Protein AF-0000000067926330 (afdb_homodimer)

InterPro domains:
  IPR006355 HAD hydrolase, LHPP/HDHD2 [TIGR01458] (2-253)
  IPR006357 HAD-superfamily hydrolase, subfamily IIA [PF13344] (5-98)
  IPR006357 HAD-superfamily hydrolase, subfamily IIA [TIGR01460] (5-223)
  IPR023214 HAD superfamily [G3DSA:3.40.50.1000] (5-245)
  IPR023214 HAD superfamily [G3DSA:3.40.50.1000] (74-177)
  IPR036412 HAD-like superfamily [SSF56784] (1-246)

Sequence (530 aa):
MIRVVLLDLLGVVYDGDVQIAGAAAAIERLRGAGLPLRFVSNTTRSPRDAIIAQLAGLGIKVEDEELLTPAGAAVEWLRKHGRRPHLLVHPDLETEFSGVEGGSDKAVVVGDAGEAFNHASLNRAFRELVAGADFVALAVNRTFKDADGLLSLDTGAFVAALEFASGRSPVVLGKPSPDFFLSALAGLRCAPADAVMVGDDAESDVAGALRAGLGAALLVRTGKCRPGDETRFDPAPTAVVDDLAAAADWILKARRAEADSGDALMIRVVLLDLLGVVYDGDVQIAGAAAAIERLRGAGLPLRFVSNTTRSPRDAIIAQLAGLGIKVEDEELLTPAGAAVEWLRKHGRRPHLLVHPDLETEFSGVEGGSDKAVVVGDAGEAFNHASLNRAFRELVAGADFVALAVNRTFKDADGLLSLDTGAFVAALEFASGRSPVVLGKPSPDFFLSALAGLRCAPADAVMVGDDAESDVAGALRAGLGAALLVRTGKCRPGDETRFDPAPTAVVDDLAAAADWILKARRAEADSGDAL

Structure (mmCIF, N/CA/C/O backbone):
data_AF-0000000067926330-model_v1
#
loop_
_entity.id
_entity.type
_entity.pdbx_description
1 polymer 'Phospholysine phosphohistidine inorganic pyrophosphate phosphatase'
#
loop_
_atom_site.group_PDB
_atom_site.id
_atom_site.type_symbol
_atom_site.label_atom_id
_atom_site.label_alt_id
_atom_site.label_comp_id
_atom_site.label_asym_id
_atom_site.label_entity_id
_atom_site.label_seq_id
_atom_site.pdbx_PDB_ins_code
_atom_site.Cartn_x
_atom_site.Cartn_y
_atom_site.Cartn_z
_atom_site.occupancy
_atom_site.B_iso_or_equiv
_atom_site.auth_seq_id
_atom_site.auth_comp_id
_atom_site.auth_asym_id
_atom_site.auth_atom_id
_atom_site.pdbx_PDB_model_num
ATOM 1 N N . MET A 1 1 ? -0.513 -28.875 -32.594 1 88.31 1 MET A N 1
ATOM 2 C CA . MET A 1 1 ? -0.94 -30.016 -31.781 1 88.31 1 MET A CA 1
ATOM 3 C C . MET A 1 1 ? -0.561 -29.828 -30.312 1 88.31 1 MET A C 1
ATOM 5 O O . MET A 1 1 ? 0.564 -29.438 -30 1 88.31 1 MET A O 1
ATOM 9 N N . ILE A 1 2 ? -1.5 -30.109 -29.438 1 96.12 2 ILE A N 1
ATOM 10 C CA . ILE A 1 2 ? -1.27 -29.969 -28 1 96.12 2 ILE A CA 1
ATOM 11 C C . ILE A 1 2 ? -0.254 -31 -27.531 1 96.12 2 ILE A C 1
ATOM 13 O O . ILE A 1 2 ? -0.442 -32.219 -27.75 1 96.12 2 ILE A O 1
ATOM 17 N N . ARG A 1 3 ? 0.766 -30.5 -26.906 1 97.25 3 ARG A N 1
ATOM 18 C CA . ARG A 1 3 ? 1.852 -31.391 -26.516 1 97.25 3 ARG A CA 1
ATOM 19 C C . ARG A 1 3 ? 2.051 -31.391 -25 1 97.25 3 ARG A C 1
ATOM 21 O O . ARG A 1 3 ? 2.59 -32.344 -24.438 1 97.25 3 ARG A O 1
ATOM 28 N N . VAL A 1 4 ? 1.693 -30.359 -24.328 1 98.31 4 VAL A N 1
ATOM 29 C CA . VAL A 1 4 ? 1.85 -30.219 -22.891 1 98.31 4 VAL A CA 1
ATOM 30 C C . VAL A 1 4 ? 0.598 -29.562 -22.297 1 98.31 4 VAL A C 1
ATOM 32 O O . VAL A 1 4 ? -0.028 -28.719 -22.938 1 98.31 4 VAL A O 1
ATOM 35 N N . VAL A 1 5 ? 0.233 -30 -21.109 1 98.75 5 VAL A N 1
ATOM 36 C CA . VAL A 1 5 ? -0.913 -29.438 -20.406 1 98.75 5 VAL A CA 1
ATOM 37 C C . VAL A 1 5 ? -0.451 -28.781 -19.094 1 98.75 5 VAL A C 1
ATOM 39 O O . VAL A 1 5 ? 0.213 -29.422 -18.281 1 98.75 5 VAL A O 1
ATOM 42 N N . LEU A 1 6 ? -0.685 -27.516 -18.953 1 98.75 6 LEU A N 1
ATOM 43 C CA . LEU A 1 6 ? -0.524 -26.797 -17.672 1 98.75 6 LEU A CA 1
ATOM 44 C C . LEU A 1 6 ? -1.833 -26.781 -16.891 1 98.75 6 LEU A C 1
ATOM 46 O O . LEU A 1 6 ? -2.885 -26.453 -17.453 1 98.75 6 LEU A O 1
ATOM 50 N N . LEU A 1 7 ? -1.763 -27.203 -15.672 1 98.75 7 LEU A N 1
ATOM 51 C CA . LEU A 1 7 ? -2.957 -27.312 -14.844 1 98.75 7 LEU A CA 1
ATOM 52 C C . LEU A 1 7 ? -2.84 -26.406 -13.609 1 98.75 7 LEU A C 1
ATOM 54 O O . LEU A 1 7 ? -1.909 -26.562 -12.812 1 98.75 7 LEU A O 1
ATOM 58 N N . ASP A 1 8 ? -3.752 -25.484 -13.453 1 98.06 8 ASP A N 1
ATOM 59 C CA . ASP A 1 8 ? -3.91 -24.844 -12.148 1 98.06 8 ASP A CA 1
ATOM 60 C C . ASP A 1 8 ? -4.355 -25.844 -11.086 1 98.06 8 ASP A C 1
ATOM 62 O O . ASP A 1 8 ? -4.832 -26.922 -11.414 1 98.06 8 ASP A O 1
ATOM 66 N N . LEU A 1 9 ? -4.199 -25.453 -9.844 1 97 9 LEU A N 1
ATOM 67 C CA . LEU A 1 9 ? -4.52 -26.406 -8.789 1 97 9 LEU A CA 1
ATOM 68 C C . LEU A 1 9 ? -5.805 -26.016 -8.07 1 97 9 LEU A C 1
ATOM 70 O O . LEU A 1 9 ? -6.844 -26.641 -8.258 1 97 9 LEU A O 1
ATOM 74 N N . LEU A 1 10 ? -5.77 -24.922 -7.336 1 93.31 10 LEU A N 1
ATOM 75 C CA . LEU A 1 10 ? -6.934 -24.5 -6.57 1 93.31 10 LEU A CA 1
ATOM 76 C C . LEU A 1 10 ? -8.07 -24.078 -7.496 1 93.31 10 LEU A C 1
ATOM 78 O O . LEU A 1 10 ? -7.867 -23.281 -8.414 1 93.31 10 LEU A O 1
ATOM 82 N N . GLY A 1 11 ? -9.203 -24.688 -7.32 1 94.5 11 GLY A N 1
ATOM 83 C CA . GLY A 1 11 ? -10.367 -24.391 -8.141 1 94.5 11 GLY A CA 1
ATOM 84 C C . GLY A 1 11 ? -10.438 -25.234 -9.398 1 94.5 11 GLY A C 1
ATOM 85 O O . GLY A 1 11 ? -11.43 -25.188 -10.125 1 94.5 11 GLY A O 1
ATOM 86 N N . VAL A 1 12 ? -9.359 -25.969 -9.688 1 97.31 12 VAL A N 1
ATOM 87 C CA . VAL A 1 12 ? -9.297 -26.812 -10.875 1 97.31 12 VAL A CA 1
ATOM 88 C C . VAL A 1 12 ? -9.156 -28.281 -10.469 1 97.31 12 VAL A C 1
ATOM 90 O O . VAL A 1 12 ? -9.945 -29.125 -10.883 1 97.31 12 VAL A O 1
ATOM 93 N N . VAL A 1 13 ? -8.188 -28.578 -9.641 1 98.06 13 VAL A N 1
ATOM 94 C CA . VAL A 1 13 ? -7.934 -29.922 -9.164 1 98.06 13 VAL A CA 1
ATOM 95 C C . VAL A 1 13 ? -8.633 -30.156 -7.828 1 98.06 13 VAL A C 1
ATOM 97 O O . VAL A 1 13 ? -9.227 -31.203 -7.594 1 98.06 13 VAL A O 1
ATOM 100 N N . TYR A 1 14 ? -8.539 -29.141 -7.004 1 95.88 14 TYR A N 1
ATOM 101 C CA . TYR A 1 14 ? -9.18 -29.219 -5.695 1 95.88 14 TYR A CA 1
ATOM 102 C C . TYR A 1 14 ? -9.719 -27.844 -5.277 1 95.88 14 TYR A C 1
ATOM 104 O O . TYR A 1 14 ? -9.383 -26.828 -5.879 1 95.88 14 TYR A O 1
ATOM 112 N N . ASP A 1 15 ? -10.602 -27.812 -4.375 1 90 15 ASP A N 1
ATOM 113 C CA . ASP A 1 15 ? -11.133 -26.641 -3.688 1 90 15 ASP A CA 1
ATOM 114 C C . ASP A 1 15 ? -11.047 -26.812 -2.172 1 90 15 ASP A C 1
ATOM 116 O O . ASP A 1 15 ? -11.703 -27.672 -1.599 1 90 15 ASP A O 1
ATOM 120 N N . GLY A 1 16 ? -10.258 -25.922 -1.552 1 82 16 GLY A N 1
ATOM 121 C CA . GLY A 1 16 ? -9.906 -26.219 -0.172 1 82 16 GLY A CA 1
ATOM 122 C C . GLY A 1 16 ? -9.156 -27.531 -0.014 1 82 16 GLY A C 1
ATOM 123 O O . GLY A 1 16 ? -8.164 -27.766 -0.698 1 82 16 GLY A O 1
ATOM 124 N N . ASP A 1 17 ? -9.727 -28.469 0.789 1 85.12 17 ASP A N 1
ATOM 125 C CA . ASP A 1 17 ? -9.078 -29.766 1.008 1 85.12 17 ASP A CA 1
ATOM 126 C C . ASP A 1 17 ? -9.828 -30.875 0.288 1 85.12 17 ASP A C 1
ATOM 128 O O . ASP A 1 17 ? -9.57 -32.062 0.532 1 85.12 17 ASP A O 1
ATOM 132 N N . VAL A 1 18 ? -10.68 -30.484 -0.629 1 91.75 18 VAL A N 1
ATOM 133 C CA . VAL A 1 18 ? -11.508 -31.5 -1.283 1 91.75 18 VAL A CA 1
ATOM 134 C C . VAL A 1 18 ? -11.203 -31.516 -2.779 1 91.75 18 VAL A C 1
ATOM 136 O O . VAL A 1 18 ? -11.117 -30.469 -3.422 1 91.75 18 VAL A O 1
ATOM 139 N N . GLN A 1 19 ? -11.062 -32.75 -3.27 1 95.38 19 GLN A N 1
ATOM 140 C CA . GLN A 1 19 ? -10.828 -32.906 -4.699 1 95.38 19 GLN A CA 1
ATOM 141 C C . GLN A 1 19 ? -12.07 -32.531 -5.508 1 95.38 19 GLN A C 1
ATOM 143 O O . GLN A 1 19 ? -13.188 -32.844 -5.121 1 95.38 19 GLN A O 1
ATOM 148 N N . ILE A 1 20 ? -11.891 -31.812 -6.52 1 95.75 20 ILE A N 1
ATOM 149 C CA . ILE A 1 20 ? -12.984 -31.562 -7.461 1 95.75 20 ILE A CA 1
ATOM 150 C C . ILE A 1 20 ? -13.328 -32.875 -8.195 1 95.75 20 ILE A C 1
ATOM 152 O O . ILE A 1 20 ? -12.438 -33.594 -8.656 1 95.75 20 ILE A O 1
ATOM 156 N N . ALA A 1 21 ? -14.586 -33.125 -8.328 1 94.88 21 ALA A N 1
ATOM 157 C CA . ALA A 1 21 ? -15.062 -34.375 -8.867 1 94.88 21 ALA A CA 1
ATOM 158 C C . ALA A 1 21 ? -14.461 -34.656 -10.25 1 94.88 21 ALA A C 1
ATOM 160 O O . ALA A 1 21 ? -14.484 -33.781 -11.125 1 94.88 21 ALA A O 1
ATOM 161 N N . GLY A 1 22 ? -13.797 -35.875 -10.414 1 95.56 22 GLY A N 1
ATOM 162 C CA . GLY A 1 22 ? -13.289 -36.344 -11.703 1 95.56 22 GLY A CA 1
ATOM 163 C C . GLY A 1 22 ? -11.883 -35.844 -11.992 1 95.56 22 GLY A C 1
ATOM 164 O O . GLY A 1 22 ? -11.289 -36.219 -13 1 95.56 22 GLY A O 1
ATOM 165 N N . ALA A 1 23 ? -11.32 -35.062 -11.117 1 97.56 23 ALA A N 1
ATOM 166 C CA . ALA A 1 23 ? -10.039 -34.406 -11.383 1 97.56 23 ALA A CA 1
ATOM 167 C C . ALA A 1 23 ? -8.922 -35.438 -11.492 1 97.56 23 ALA A C 1
ATOM 169 O O . ALA A 1 23 ? -8.156 -35.469 -12.461 1 97.56 23 ALA A O 1
ATOM 170 N N . ALA A 1 24 ? -8.852 -36.312 -10.523 1 97.5 24 ALA A N 1
ATOM 171 C CA . ALA A 1 24 ? -7.801 -37.344 -10.531 1 97.5 24 ALA A CA 1
ATOM 172 C C . ALA A 1 24 ? -7.902 -38.219 -11.773 1 97.5 24 ALA A C 1
ATOM 174 O O . ALA A 1 24 ? -6.895 -38.5 -12.414 1 97.5 24 ALA A O 1
ATOM 175 N N . ALA A 1 25 ? -9.117 -38.625 -12.07 1 97.81 25 ALA A N 1
ATOM 176 C CA . ALA A 1 25 ? -9.344 -39.469 -13.242 1 97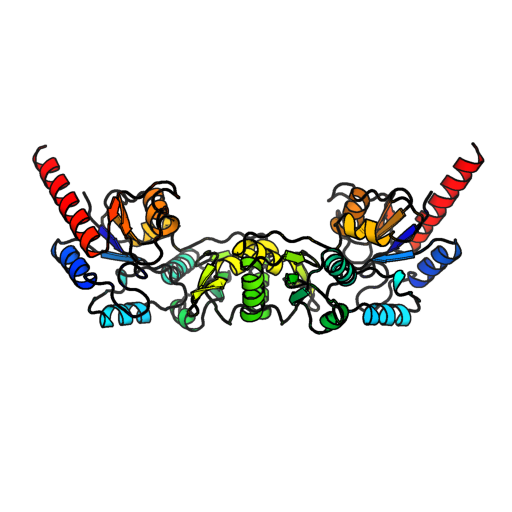.81 25 ALA A CA 1
ATOM 177 C C . ALA A 1 25 ? -8.969 -38.719 -14.523 1 97.81 25 ALA A C 1
ATOM 179 O O . ALA A 1 25 ? -8.43 -39.312 -15.461 1 97.81 25 ALA A O 1
ATOM 180 N N . ALA A 1 26 ? -9.32 -37.469 -14.586 1 98.5 26 ALA A N 1
ATOM 181 C CA . ALA A 1 26 ? -8.984 -36.625 -15.742 1 98.5 26 ALA A CA 1
ATOM 182 C C . ALA A 1 26 ? -7.477 -36.562 -15.938 1 98.5 26 ALA A C 1
ATOM 184 O O . ALA A 1 26 ? -6.98 -36.656 -17.062 1 98.5 26 ALA A O 1
ATOM 185 N N . ILE A 1 27 ? -6.719 -36.344 -14.883 1 98.56 27 ILE A N 1
ATOM 186 C CA . ILE A 1 27 ? -5.262 -36.25 -14.914 1 98.56 27 ILE A CA 1
ATOM 187 C C . ILE A 1 27 ? -4.676 -37.562 -15.43 1 98.56 27 ILE A C 1
ATOM 189 O O . ILE A 1 27 ? -3.791 -37.562 -16.297 1 98.56 27 ILE A O 1
ATOM 193 N N . GLU A 1 28 ? -5.215 -38.656 -14.969 1 97.88 28 GLU A N 1
ATOM 194 C CA . GLU A 1 28 ? -4.75 -39.938 -15.43 1 97.88 28 GLU A CA 1
ATOM 195 C C . GLU A 1 28 ? -5.027 -40.156 -16.922 1 97.88 28 GLU A C 1
ATOM 197 O O . GLU A 1 28 ? -4.215 -40.75 -17.625 1 97.88 28 GLU A O 1
ATOM 202 N N . ARG A 1 29 ? -6.176 -39.719 -17.328 1 98.12 29 ARG A N 1
ATOM 203 C CA . ARG A 1 29 ? -6.527 -39.812 -18.75 1 98.12 29 ARG A CA 1
ATOM 204 C C . ARG A 1 29 ? -5.543 -39.031 -19.609 1 98.12 29 ARG A C 1
ATOM 206 O O . ARG A 1 29 ? -5.121 -39.531 -20.672 1 98.12 29 ARG A O 1
ATOM 213 N N . LEU A 1 30 ? -5.195 -37.875 -19.156 1 98.38 30 LEU A N 1
ATOM 214 C CA . LEU A 1 30 ? -4.246 -37.062 -19.891 1 98.38 30 LEU A CA 1
ATOM 215 C C . LEU A 1 30 ? -2.863 -37.688 -19.922 1 98.38 30 LEU A C 1
ATOM 217 O O . LEU A 1 30 ? -2.219 -37.75 -20.969 1 98.38 30 LEU A O 1
ATOM 221 N N . ARG A 1 31 ? -2.438 -38.156 -18.75 1 97.81 31 ARG A N 1
ATOM 222 C CA . ARG A 1 31 ? -1.167 -38.875 -18.688 1 97.81 31 ARG A CA 1
ATOM 223 C C . ARG A 1 31 ? -1.178 -40.094 -19.578 1 97.81 31 ARG A C 1
ATOM 225 O O . ARG A 1 31 ? -0.2 -40.375 -20.281 1 97.81 31 ARG A O 1
ATOM 232 N N . GLY A 1 32 ? -2.291 -40.781 -19.516 1 97.38 32 GLY A N 1
ATOM 233 C CA . GLY A 1 32 ? -2.443 -42 -20.312 1 97.38 32 GLY A CA 1
ATOM 234 C C . GLY A 1 32 ? -2.354 -41.719 -21.812 1 97.38 32 GLY A C 1
ATOM 235 O O . GLY A 1 32 ? -1.983 -42.594 -22.578 1 97.38 32 GLY A O 1
ATOM 236 N N . ALA A 1 33 ? -2.66 -40.562 -22.234 1 97 33 ALA A N 1
ATOM 237 C CA . ALA A 1 33 ? -2.604 -40.156 -23.625 1 97 33 ALA A CA 1
ATOM 238 C C . ALA A 1 33 ? -1.202 -39.719 -24.016 1 97 33 ALA A C 1
ATOM 240 O O . ALA A 1 33 ? -0.984 -39.219 -25.125 1 97 33 ALA A O 1
ATOM 241 N N . GLY A 1 34 ? -0.244 -39.812 -23.016 1 96.25 34 GLY A N 1
ATOM 242 C CA . GLY A 1 34 ? 1.141 -39.438 -23.281 1 96.25 34 GLY A CA 1
ATOM 243 C C . GLY A 1 34 ? 1.407 -37.969 -23.188 1 96.25 34 GLY A C 1
ATOM 244 O O . GLY A 1 34 ? 2.391 -37.469 -23.734 1 96.25 34 GLY A O 1
ATOM 245 N N . LEU A 1 35 ? 0.556 -37.219 -22.578 1 97.12 35 LEU A N 1
ATOM 246 C CA . LEU A 1 35 ? 0.726 -35.781 -22.453 1 97.12 35 LEU A CA 1
ATOM 247 C C . LEU A 1 35 ? 1.443 -35.438 -21.156 1 97.12 35 LEU A C 1
ATOM 249 O O . LEU A 1 35 ? 0.947 -35.75 -20.062 1 97.12 35 LEU A O 1
ATOM 253 N N . PRO A 1 36 ? 2.67 -34.844 -21.266 1 97.5 36 PRO A N 1
ATOM 254 C CA . PRO A 1 36 ? 3.271 -34.281 -20.047 1 97.5 36 PRO A CA 1
ATOM 255 C C . PRO A 1 36 ? 2.393 -33.25 -19.375 1 97.5 36 PRO A C 1
ATOM 257 O O . PRO A 1 36 ? 1.749 -32.438 -20.047 1 97.5 36 PRO A O 1
ATOM 260 N N . LEU A 1 37 ? 2.383 -33.312 -18.016 1 98.19 37 LEU A N 1
ATOM 261 C CA . LEU A 1 37 ? 1.617 -32.344 -17.234 1 98.19 37 LEU A CA 1
ATOM 262 C C . LEU A 1 37 ? 2.543 -31.469 -16.406 1 98.19 37 LEU A C 1
ATOM 264 O O . LEU A 1 37 ? 3.57 -31.938 -15.906 1 98.19 37 LEU A O 1
ATOM 268 N N . ARG A 1 38 ? 2.223 -30.203 -16.312 1 98.5 38 ARG A N 1
ATOM 269 C CA . ARG A 1 38 ? 2.791 -29.266 -15.344 1 98.5 38 ARG A CA 1
ATOM 270 C C . ARG A 1 38 ? 1.702 -28.656 -14.469 1 98.5 38 ARG A C 1
ATOM 272 O O . ARG A 1 38 ? 0.687 -28.172 -14.977 1 98.5 38 ARG A O 1
ATOM 279 N N . PHE A 1 39 ? 1.916 -28.797 -13.211 1 98.38 39 PHE A N 1
ATOM 280 C CA . PHE A 1 39 ? 1.011 -28.172 -12.258 1 98.38 39 PHE A CA 1
ATOM 281 C C . PHE A 1 39 ? 1.51 -26.781 -11.859 1 98.38 39 PHE A C 1
ATOM 283 O O . PHE A 1 39 ? 2.613 -26.641 -11.336 1 98.38 39 PHE A O 1
ATOM 290 N N . VAL A 1 40 ? 0.687 -25.75 -12.094 1 97.62 40 VAL A N 1
ATOM 291 C CA . VAL A 1 40 ? 1.122 -24.359 -11.906 1 97.62 40 VAL A CA 1
ATOM 292 C C . VAL A 1 40 ? 0.22 -23.672 -10.891 1 97.62 40 VAL A C 1
ATOM 294 O O . VAL A 1 40 ? -0.957 -23.422 -11.164 1 97.62 40 VAL A O 1
ATOM 297 N N . SER A 1 41 ? 0.729 -23.406 -9.766 1 95.19 41 SER A N 1
ATOM 298 C CA . SER A 1 41 ? -0.024 -22.828 -8.664 1 95.19 41 SER A CA 1
ATOM 299 C C . SER A 1 41 ? 0.5 -21.438 -8.32 1 95.19 41 SER A C 1
ATOM 301 O O . SER A 1 41 ? 1.711 -21.234 -8.211 1 95.19 41 SER A O 1
ATOM 303 N N . ASN A 1 42 ? -0.354 -20.453 -8.07 1 93.81 42 ASN A N 1
ATOM 304 C CA . ASN A 1 42 ? 0.046 -19.094 -7.703 1 93.81 42 ASN A CA 1
ATOM 305 C C . ASN A 1 42 ? 0.073 -18.906 -6.188 1 93.81 42 ASN A C 1
ATOM 307 O O . ASN A 1 42 ? 0.182 -17.781 -5.699 1 93.81 42 ASN A O 1
ATOM 311 N N . THR A 1 43 ? 0.007 -20.031 -5.508 1 92.62 43 THR A N 1
ATOM 312 C CA . THR A 1 43 ? 0.083 -19.922 -4.055 1 92.62 43 THR A CA 1
ATOM 313 C C . THR A 1 43 ? 1.44 -19.375 -3.621 1 92.62 43 THR A C 1
ATOM 315 O O . THR A 1 43 ? 2.467 -19.703 -4.223 1 92.62 43 THR A O 1
ATOM 318 N N . THR A 1 44 ? 1.393 -18.562 -2.623 1 94.75 44 THR A N 1
ATOM 319 C CA . THR A 1 44 ? 2.639 -18.047 -2.072 1 94.75 44 THR A CA 1
ATOM 320 C C . THR A 1 44 ? 2.725 -18.312 -0.573 1 94.75 44 THR A C 1
ATOM 322 O O . THR A 1 44 ? 3.395 -17.594 0.161 1 94.75 44 THR A O 1
ATOM 325 N N . ARG A 1 45 ? 2.059 -19.312 -0.109 1 91.62 45 ARG A N 1
ATOM 326 C CA . ARG A 1 45 ? 2.035 -19.625 1.318 1 91.62 45 ARG A CA 1
ATOM 327 C C . ARG A 1 45 ? 2.574 -21.016 1.59 1 91.62 45 ARG A C 1
ATOM 329 O O . ARG A 1 45 ? 3.258 -21.25 2.592 1 91.62 45 ARG A O 1
ATOM 336 N N . SER A 1 46 ? 2.268 -21.938 0.719 1 92.81 46 SER A N 1
ATOM 337 C CA . SER A 1 46 ? 2.6 -23.344 0.935 1 92.81 46 SER A CA 1
ATOM 338 C C . SER A 1 46 ? 3.902 -23.703 0.235 1 92.81 46 SER A C 1
ATOM 340 O O . SER A 1 46 ? 4.098 -23.391 -0.939 1 92.81 46 SER A O 1
ATOM 342 N N . PRO A 1 47 ? 4.75 -24.406 0.951 1 95.94 47 PRO A N 1
ATOM 343 C CA . PRO A 1 47 ? 5.949 -24.906 0.28 1 95.94 47 PRO A CA 1
ATOM 344 C C . PRO A 1 47 ? 5.656 -26.078 -0.665 1 95.94 47 PRO A C 1
ATOM 346 O O . PRO A 1 47 ? 4.621 -26.734 -0.536 1 95.94 47 PRO A O 1
ATOM 349 N N . ARG A 1 48 ? 6.523 -26.312 -1.562 1 96.12 48 ARG A N 1
ATOM 350 C CA . ARG A 1 48 ? 6.402 -27.328 -2.615 1 96.12 48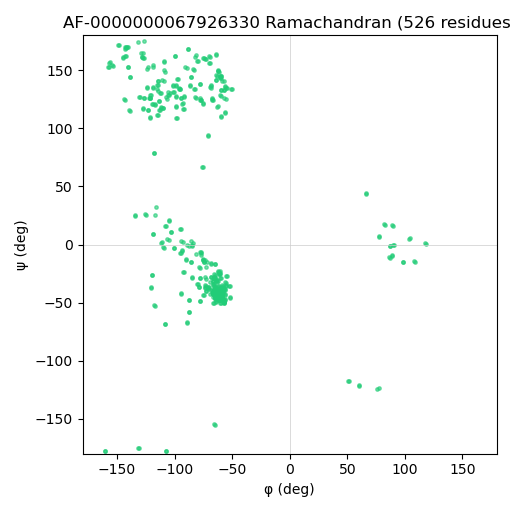 ARG A CA 1
ATOM 351 C C . ARG A 1 48 ? 6.066 -28.688 -2.033 1 96.12 48 ARG A C 1
ATOM 353 O O . ARG A 1 48 ? 5.133 -29.344 -2.492 1 96.12 48 ARG A O 1
ATOM 360 N N . ASP A 1 49 ? 6.781 -29.062 -0.965 1 96.44 49 ASP A N 1
ATOM 361 C CA . ASP A 1 49 ? 6.594 -30.391 -0.383 1 96.44 49 ASP A CA 1
ATOM 362 C C . ASP A 1 49 ? 5.176 -30.562 0.158 1 96.44 49 ASP A C 1
ATOM 364 O O . ASP A 1 49 ? 4.586 -31.641 0.051 1 96.44 49 ASP A O 1
ATOM 368 N N . ALA A 1 50 ? 4.672 -29.547 0.744 1 96.25 50 ALA A N 1
ATOM 369 C CA . ALA A 1 50 ? 3.316 -29.594 1.288 1 96.25 50 ALA A CA 1
ATOM 370 C C . ALA A 1 50 ? 2.283 -29.734 0.173 1 96.25 50 ALA A C 1
ATOM 372 O O . ALA A 1 50 ? 1.301 -30.469 0.313 1 96.25 50 ALA A O 1
ATOM 373 N N . ILE A 1 51 ? 2.467 -29.047 -0.913 1 96.56 51 ILE A N 1
ATOM 374 C CA . ILE A 1 51 ? 1.552 -29.109 -2.049 1 96.56 51 ILE A CA 1
ATOM 375 C C . ILE A 1 51 ? 1.563 -30.516 -2.648 1 96.56 51 ILE A C 1
ATOM 377 O O . ILE A 1 51 ? 0.507 -31.094 -2.904 1 96.56 51 ILE A O 1
ATOM 381 N N . ILE A 1 52 ? 2.764 -31.047 -2.844 1 97.56 52 ILE A N 1
ATOM 382 C CA . ILE A 1 52 ? 2.918 -32.375 -3.416 1 97.56 52 ILE A CA 1
ATOM 383 C C . ILE A 1 52 ? 2.27 -33.406 -2.5 1 97.56 52 ILE A C 1
ATOM 385 O O . ILE A 1 52 ? 1.565 -34.312 -2.967 1 97.56 52 ILE A O 1
ATOM 389 N N . ALA A 1 53 ? 2.482 -33.25 -1.208 1 96.94 53 ALA A N 1
ATOM 390 C CA . ALA A 1 53 ? 1.866 -34.156 -0.239 1 96.94 53 ALA A CA 1
ATOM 391 C C . ALA A 1 53 ? 0.344 -34.062 -0.298 1 96.94 53 ALA A C 1
ATOM 393 O O . ALA A 1 53 ? -0.346 -35.062 -0.217 1 96.94 53 ALA A O 1
ATOM 394 N N . GLN A 1 54 ? -0.172 -32.906 -0.391 1 96.25 54 GLN A N 1
ATOM 395 C CA . GLN A 1 54 ? -1.615 -32.719 -0.495 1 96.25 54 GLN A CA 1
ATOM 396 C C . GLN A 1 54 ? -2.174 -33.406 -1.73 1 96.25 54 GLN A C 1
ATOM 398 O O . GLN A 1 54 ? -3.186 -34.094 -1.65 1 96.25 54 GLN A O 1
ATOM 403 N N . LEU A 1 55 ? -1.537 -33.219 -2.881 1 97.31 55 LEU A N 1
ATOM 404 C CA . LEU A 1 55 ? -1.969 -33.844 -4.125 1 97.31 55 LEU A CA 1
ATOM 405 C C . LEU A 1 55 ? -1.896 -35.375 -4.023 1 97.31 55 LEU A C 1
ATOM 407 O O . LEU A 1 55 ? -2.801 -36.062 -4.484 1 97.31 55 LEU A O 1
ATOM 411 N N . ALA A 1 56 ? -0.829 -35.812 -3.381 1 97.19 56 ALA A N 1
ATOM 412 C CA . ALA A 1 56 ? -0.698 -37.25 -3.158 1 97.19 56 ALA A CA 1
ATOM 413 C C . ALA A 1 56 ? -1.859 -37.812 -2.326 1 97.19 56 ALA A C 1
ATOM 415 O O . ALA A 1 56 ? -2.385 -38.875 -2.604 1 97.19 56 ALA A O 1
ATOM 416 N N . GLY A 1 57 ? -2.248 -37.062 -1.356 1 96.25 57 GLY A N 1
ATOM 417 C CA . GLY A 1 57 ? -3.387 -37.406 -0.527 1 96.25 57 GLY A CA 1
ATOM 418 C C . GLY A 1 57 ? -4.688 -37.5 -1.303 1 96.25 57 GLY A C 1
ATOM 419 O O . GLY A 1 57 ? -5.625 -38.188 -0.889 1 96.25 57 GLY A O 1
ATOM 420 N N . LEU A 1 58 ? -4.746 -36.812 -2.395 1 95.62 58 LEU A N 1
ATOM 421 C CA . LEU A 1 58 ? -5.922 -36.812 -3.256 1 95.62 58 LEU A CA 1
ATOM 422 C C . LEU A 1 58 ? -5.797 -37.875 -4.352 1 95.62 58 LEU A C 1
ATOM 424 O O . LEU A 1 58 ? -6.621 -37.938 -5.266 1 95.62 58 LEU A O 1
ATOM 428 N N . GLY A 1 59 ? -4.703 -38.625 -4.305 1 95.31 59 GLY A N 1
ATOM 429 C CA . GLY A 1 59 ? -4.496 -39.688 -5.27 1 95.31 59 GLY A CA 1
ATOM 430 C C . GLY A 1 59 ? -3.779 -39.219 -6.523 1 95.31 59 GLY A C 1
ATOM 431 O O . GLY A 1 59 ? -3.824 -39.906 -7.555 1 95.31 59 GLY A O 1
ATOM 432 N N . ILE A 1 60 ? -3.162 -38.125 -6.484 1 97.25 60 ILE A N 1
ATOM 433 C CA . ILE A 1 60 ? -2.469 -37.562 -7.637 1 97.25 60 ILE A CA 1
ATOM 434 C C . ILE A 1 60 ? -0.967 -37.5 -7.363 1 97.25 60 ILE A C 1
ATOM 436 O O . ILE A 1 60 ? -0.506 -36.719 -6.527 1 97.25 60 ILE A O 1
ATOM 440 N N . LYS A 1 61 ? -0.233 -38.312 -8.07 1 96.69 61 LYS A N 1
ATOM 441 C CA . LYS A 1 61 ? 1.22 -38.312 -7.93 1 96.69 61 LYS A CA 1
ATOM 442 C C . LYS A 1 61 ? 1.854 -37.188 -8.75 1 96.69 61 LYS A C 1
ATOM 444 O O . LYS A 1 61 ? 1.594 -37.062 -9.953 1 96.69 61 LYS A O 1
ATOM 449 N N . VAL A 1 62 ? 2.658 -36.375 -8.109 1 97.75 62 VAL A N 1
ATOM 450 C CA . VAL A 1 62 ? 3.309 -35.25 -8.773 1 97.75 62 VAL A CA 1
ATOM 451 C C . VAL A 1 62 ? 4.805 -35.281 -8.461 1 97.75 62 VAL A C 1
ATOM 453 O O . VAL A 1 62 ? 5.203 -35.344 -7.301 1 97.75 62 VAL A O 1
ATOM 456 N N . GLU A 1 63 ? 5.621 -35.25 -9.508 1 95.81 63 GLU A N 1
ATOM 457 C CA . GLU A 1 63 ? 7.062 -35.094 -9.336 1 95.81 63 GLU A CA 1
ATOM 458 C C . GLU A 1 63 ? 7.453 -33.656 -9.094 1 95.81 63 GLU A C 1
ATOM 460 O O . GLU A 1 63 ? 6.738 -32.719 -9.508 1 95.81 63 GLU A O 1
ATOM 465 N N . ASP A 1 64 ? 8.609 -33.469 -8.5 1 94.69 64 ASP A N 1
ATOM 466 C CA . ASP A 1 64 ? 9.086 -32.156 -8.148 1 94.69 64 ASP A CA 1
ATOM 467 C C . ASP A 1 64 ? 9.141 -31.234 -9.375 1 94.69 64 ASP A C 1
ATOM 469 O O . ASP A 1 64 ? 8.703 -30.094 -9.32 1 94.69 64 ASP A O 1
ATOM 473 N N . GLU A 1 65 ? 9.586 -31.703 -10.445 1 93.44 65 GLU A N 1
ATOM 474 C CA . GLU A 1 65 ? 9.805 -30.906 -11.648 1 93.44 65 GLU A CA 1
ATOM 475 C C . GLU A 1 65 ? 8.484 -30.578 -12.336 1 93.44 65 GLU A C 1
ATOM 477 O O . GLU A 1 65 ? 8.438 -29.719 -13.219 1 93.44 65 GLU A O 1
ATOM 482 N N . GLU A 1 66 ? 7.418 -31.297 -11.875 1 97 66 GLU A N 1
ATOM 483 C CA . GLU A 1 66 ? 6.113 -31.094 -12.5 1 97 66 GLU A CA 1
ATOM 484 C C . GLU A 1 66 ? 5.375 -29.922 -11.867 1 97 66 GLU A C 1
ATOM 486 O O . GLU A 1 66 ? 4.375 -29.453 -12.406 1 97 66 GLU A O 1
ATOM 491 N N . LEU A 1 67 ? 5.828 -29.5 -10.727 1 97.62 67 LEU A N 1
ATOM 492 C CA . LEU A 1 67 ? 5.137 -28.438 -10 1 97.62 67 LEU A CA 1
ATOM 493 C C . LEU A 1 67 ? 5.898 -27.125 -10.109 1 97.62 67 LEU A C 1
ATOM 495 O O . LEU A 1 67 ? 7.109 -27.078 -9.875 1 97.62 67 LEU A O 1
ATOM 499 N N . LEU A 1 68 ? 5.215 -26.109 -10.492 1 96.94 68 LEU A N 1
ATOM 500 C CA . LEU A 1 68 ? 5.777 -24.766 -10.523 1 96.94 68 LEU A CA 1
ATOM 501 C C . LEU A 1 68 ? 4.977 -23.812 -9.641 1 96.94 68 LEU A C 1
ATOM 503 O O . LEU A 1 68 ? 3.746 -23.781 -9.703 1 96.94 68 LEU A O 1
ATOM 507 N N . THR A 1 69 ? 5.668 -23.125 -8.781 1 97.19 69 THR A N 1
ATOM 508 C CA . THR A 1 69 ? 5.102 -22.094 -7.91 1 97.19 69 THR A CA 1
ATOM 509 C C . THR A 1 69 ? 5.898 -20.797 -8.023 1 97.19 69 THR A C 1
ATOM 511 O O . THR A 1 69 ? 7.043 -20.797 -8.477 1 97.19 69 THR A O 1
ATOM 514 N N . PRO A 1 70 ? 5.266 -19.703 -7.59 1 97.12 70 PRO A N 1
ATOM 515 C CA . PRO A 1 70 ? 6.012 -18.438 -7.602 1 97.12 70 PRO A CA 1
ATOM 516 C C . PRO A 1 70 ? 7.281 -18.5 -6.758 1 97.12 70 PRO A C 1
ATOM 518 O O . PRO A 1 70 ? 8.305 -17.906 -7.129 1 97.12 70 PRO A O 1
ATOM 521 N N . ALA A 1 71 ? 7.223 -19.188 -5.652 1 97.19 71 ALA A N 1
ATOM 522 C CA . ALA A 1 71 ? 8.414 -19.328 -4.816 1 97.19 71 ALA A CA 1
ATOM 523 C C . ALA A 1 71 ? 9.523 -20.047 -5.562 1 97.19 71 ALA A C 1
ATOM 525 O O . ALA A 1 71 ? 10.688 -19.641 -5.508 1 97.19 71 ALA A O 1
ATOM 526 N N . GLY A 1 72 ? 9.172 -21.141 -6.258 1 95.44 72 GLY A N 1
ATOM 527 C CA . GLY A 1 72 ? 10.156 -21.828 -7.074 1 95.44 72 GLY A CA 1
ATOM 528 C C . GLY A 1 72 ? 10.758 -20.953 -8.148 1 95.44 72 GLY A C 1
ATOM 529 O O . GLY A 1 72 ? 11.977 -20.953 -8.359 1 95.44 72 GLY A O 1
ATOM 530 N N . ALA A 1 73 ? 9.914 -20.203 -8.805 1 95.06 73 ALA A N 1
ATOM 531 C CA . ALA A 1 73 ? 10.375 -19.266 -9.82 1 95.06 73 ALA A CA 1
ATOM 532 C C . ALA A 1 73 ? 11.312 -18.219 -9.219 1 95.06 73 ALA A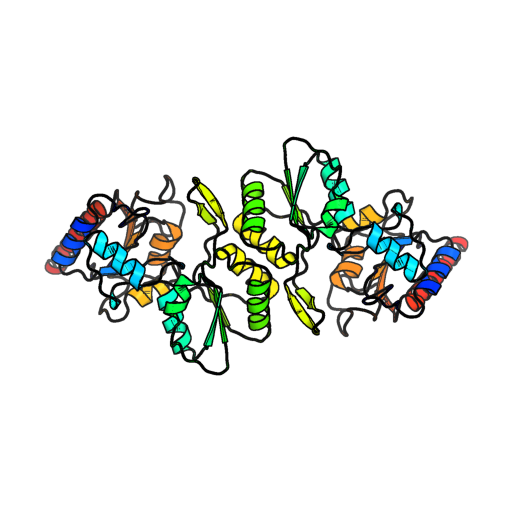 C 1
ATOM 534 O O . ALA A 1 73 ? 12.297 -17.828 -9.844 1 95.06 73 ALA A O 1
ATOM 535 N N . ALA A 1 74 ? 11.031 -17.781 -8.016 1 96.38 74 ALA A N 1
ATOM 536 C CA . ALA A 1 74 ? 11.836 -16.766 -7.348 1 96.38 74 ALA A CA 1
ATOM 537 C C . ALA A 1 74 ? 13.227 -17.312 -7.008 1 96.38 74 ALA A C 1
ATOM 539 O O . ALA A 1 74 ? 14.227 -16.609 -7.16 1 96.38 74 ALA A O 1
ATOM 540 N N . VAL A 1 75 ? 13.258 -18.531 -6.539 1 95.94 75 VAL A N 1
ATOM 541 C CA . VAL A 1 75 ? 14.539 -19.156 -6.223 1 95.94 75 VAL A CA 1
ATOM 542 C C . VAL A 1 75 ? 15.422 -19.188 -7.469 1 95.94 75 VAL A C 1
ATOM 544 O O . VAL A 1 75 ? 16.594 -18.828 -7.418 1 95.94 75 VAL A O 1
ATOM 547 N N . GLU A 1 76 ? 14.82 -19.609 -8.578 1 92.88 76 GLU A N 1
ATOM 548 C CA . GLU A 1 76 ? 15.57 -19.656 -9.828 1 92.88 76 GLU A CA 1
ATOM 549 C C . GLU A 1 76 ? 16.031 -18.25 -10.25 1 92.88 76 GLU A C 1
ATOM 551 O O . GLU A 1 76 ? 17.156 -18.078 -10.719 1 92.88 76 GLU A O 1
ATOM 556 N N . TRP A 1 77 ? 15.188 -17.266 -10.117 1 94.31 77 TRP A N 1
ATOM 557 C CA . TRP A 1 77 ? 15.508 -15.883 -10.445 1 94.31 77 TRP A CA 1
ATOM 558 C C . TRP A 1 77 ? 16.672 -15.383 -9.602 1 94.31 77 TRP A C 1
ATOM 560 O O . TRP A 1 77 ? 17.594 -14.758 -10.117 1 94.31 77 TRP A O 1
ATOM 570 N N . LEU A 1 78 ? 16.625 -15.641 -8.305 1 96.75 78 LEU A N 1
ATOM 571 C CA . LEU A 1 78 ? 17.672 -15.219 -7.371 1 96.75 78 LEU A CA 1
ATOM 572 C C . LEU A 1 78 ? 19.016 -15.828 -7.746 1 96.75 78 LEU A C 1
ATOM 574 O O . LEU A 1 78 ? 20.031 -15.148 -7.73 1 96.75 78 LEU A O 1
ATOM 578 N N . ARG A 1 79 ? 19 -17.078 -8.094 1 94.5 79 ARG A N 1
ATOM 579 C CA . ARG A 1 79 ? 20.234 -17.766 -8.5 1 94.5 79 ARG A CA 1
ATOM 580 C C . ARG A 1 79 ? 20.797 -17.156 -9.781 1 94.5 79 ARG A C 1
ATOM 582 O O . ARG A 1 79 ? 21.984 -16.875 -9.859 1 94.5 79 ARG A O 1
ATOM 589 N N . LYS A 1 80 ? 19.969 -17.016 -10.695 1 93 80 LYS A N 1
ATOM 590 C CA . LYS A 1 80 ? 20.359 -16.484 -12 1 93 80 LYS A CA 1
ATOM 591 C C . LYS A 1 80 ? 20.984 -15.102 -11.859 1 93 80 LYS A C 1
ATOM 593 O O . LYS A 1 80 ? 21.938 -14.766 -12.578 1 93 80 LYS A O 1
ATOM 598 N N . HIS A 1 81 ? 20.5 -14.281 -10.93 1 95.12 81 HIS A N 1
ATOM 599 C CA . HIS A 1 81 ? 20.938 -12.891 -10.805 1 95.12 81 HIS A CA 1
ATOM 600 C C . HIS A 1 81 ? 21.953 -12.727 -9.672 1 95.12 81 HIS A C 1
ATOM 602 O O . HIS A 1 81 ? 22.453 -11.625 -9.438 1 95.12 81 HIS A O 1
ATOM 608 N N . GLY A 1 82 ? 22.203 -13.789 -8.992 1 95.88 82 GLY A N 1
ATOM 609 C CA . GLY A 1 82 ? 23.188 -13.766 -7.914 1 95.88 82 GLY A CA 1
ATOM 610 C C . GLY A 1 82 ? 22.766 -12.898 -6.746 1 95.88 82 GLY A C 1
ATOM 611 O O . GLY A 1 82 ? 23.547 -12.086 -6.246 1 95.88 82 GLY A O 1
ATOM 612 N N . ARG A 1 83 ? 21.484 -12.977 -6.309 1 97.12 83 ARG A N 1
ATOM 613 C CA . ARG A 1 83 ? 20.938 -12.148 -5.234 1 97.12 83 ARG A CA 1
ATOM 614 C C . ARG A 1 83 ? 20.672 -12.977 -3.984 1 97.12 83 ARG A C 1
ATOM 616 O O . ARG A 1 83 ? 20.203 -14.117 -4.078 1 97.12 83 ARG A O 1
ATOM 623 N N . ARG A 1 84 ? 20.953 -12.414 -2.799 1 96.75 84 ARG A N 1
ATOM 624 C CA . ARG A 1 84 ? 20.531 -12.984 -1.523 1 96.75 84 ARG A CA 1
ATOM 625 C C . ARG A 1 84 ? 19.125 -12.516 -1.156 1 96.75 84 ARG A C 1
ATOM 627 O O . ARG A 1 84 ? 18.812 -11.328 -1.274 1 96.75 84 ARG A O 1
ATOM 634 N N . PRO A 1 85 ? 18.328 -13.422 -0.674 1 97.62 85 PRO A N 1
ATOM 635 C CA . PRO A 1 85 ? 16.938 -13.023 -0.421 1 97.62 85 PRO A CA 1
ATOM 636 C C . PRO A 1 85 ? 16.766 -12.32 0.921 1 97.62 85 PRO A C 1
ATOM 638 O O . PRO A 1 85 ? 17.359 -12.727 1.92 1 97.62 85 PRO A O 1
ATOM 641 N N . HIS A 1 86 ? 16.078 -11.234 0.969 1 97.94 86 HIS A N 1
ATOM 642 C CA . HIS A 1 86 ? 15.375 -10.695 2.125 1 97.94 86 HIS A CA 1
ATOM 643 C C . HIS A 1 86 ? 13.891 -11.039 2.07 1 97.94 86 HIS A C 1
ATOM 645 O O . HIS A 1 86 ? 13.148 -10.469 1.273 1 97.94 86 HIS A O 1
ATOM 651 N N . LEU A 1 87 ? 13.531 -11.945 2.965 1 98.19 87 LEU A N 1
ATOM 652 C CA . LEU A 1 87 ? 12.227 -12.57 2.799 1 98.19 87 LEU A CA 1
ATOM 653 C C . LEU A 1 87 ? 11.164 -11.844 3.613 1 98.19 87 LEU A C 1
ATOM 655 O O . LEU A 1 87 ? 11.359 -11.57 4.801 1 98.19 87 LEU A O 1
ATOM 659 N N . LEU A 1 88 ? 10.125 -11.461 2.977 1 98.44 88 LEU A N 1
ATOM 660 C CA . LEU A 1 88 ? 8.844 -11.109 3.586 1 98.44 88 LEU A CA 1
ATOM 661 C C . LEU A 1 88 ? 7.742 -12.047 3.111 1 98.44 88 LEU A C 1
ATOM 663 O O . LEU A 1 88 ? 6.953 -11.688 2.23 1 98.44 88 LEU A O 1
ATOM 667 N N . VAL A 1 89 ? 7.699 -13.211 3.676 1 98.12 89 VAL A N 1
ATOM 668 C CA . VAL A 1 89 ? 6.816 -14.312 3.311 1 98.12 89 VAL A CA 1
ATOM 669 C C . VAL A 1 89 ? 6.324 -15.023 4.57 1 98.12 89 VAL A C 1
ATOM 671 O O . VAL A 1 89 ? 6.797 -14.742 5.672 1 98.12 89 VAL A O 1
ATOM 674 N N . HIS A 1 90 ? 5.379 -15.891 4.414 1 96.56 90 HIS A N 1
ATOM 675 C CA . HIS A 1 90 ? 4.969 -16.75 5.516 1 96.56 90 HIS A CA 1
ATOM 676 C C . HIS A 1 90 ? 6.125 -17.609 6 1 96.56 90 HIS A C 1
ATOM 678 O O . HIS A 1 90 ? 6.898 -18.141 5.191 1 96.56 90 HIS A O 1
ATOM 684 N N . PRO A 1 91 ? 6.195 -17.844 7.305 1 95.5 91 PRO A N 1
ATOM 685 C CA . PRO A 1 91 ? 7.289 -18.656 7.852 1 95.5 91 PRO A CA 1
ATOM 686 C C . PRO A 1 91 ? 7.387 -20.031 7.207 1 95.5 91 PRO A C 1
ATOM 688 O O . PRO A 1 91 ? 8.492 -20.531 6.988 1 95.5 91 PRO A O 1
ATOM 691 N N . ASP A 1 92 ? 6.285 -20.609 6.816 1 95.06 92 ASP A N 1
ATOM 692 C CA . ASP A 1 92 ? 6.25 -21.938 6.207 1 95.06 92 ASP A CA 1
ATOM 693 C C . ASP A 1 92 ? 6.977 -21.938 4.863 1 95.06 92 ASP A C 1
ATOM 695 O O . ASP A 1 92 ? 7.43 -23 4.402 1 95.06 92 ASP A O 1
ATOM 699 N N . LEU A 1 93 ? 7.027 -20.812 4.242 1 97.19 93 LEU A N 1
ATOM 700 C CA . LEU A 1 93 ? 7.562 -20.75 2.885 1 97.19 93 LEU A CA 1
ATOM 701 C C . LEU A 1 93 ? 9.07 -20.5 2.906 1 97.19 93 LEU A C 1
ATOM 703 O O . LEU A 1 93 ? 9.742 -20.641 1.883 1 97.19 93 LEU A O 1
ATOM 707 N N . GLU A 1 94 ? 9.633 -20.109 4.062 1 96.62 94 GLU A N 1
ATOM 708 C CA . GLU A 1 94 ? 11.039 -19.734 4.168 1 96.62 94 GLU A CA 1
ATOM 709 C C . GLU A 1 94 ? 11.945 -20.891 3.75 1 96.62 94 GLU A C 1
ATOM 711 O O . GLU A 1 94 ? 13.031 -20.672 3.205 1 96.62 94 GLU A O 1
ATOM 716 N N . THR A 1 95 ? 11.438 -22.109 3.953 1 95.69 95 THR A N 1
ATOM 717 C CA . THR A 1 95 ? 12.234 -23.297 3.658 1 95.69 95 THR A CA 1
ATOM 718 C C . THR A 1 95 ? 12.555 -23.375 2.168 1 95.69 95 THR A C 1
ATOM 720 O O . THR A 1 95 ? 13.594 -23.906 1.778 1 95.69 95 THR A O 1
ATOM 723 N N . GLU A 1 96 ? 11.695 -22.859 1.294 1 96.31 96 GLU A N 1
ATOM 724 C CA . GLU A 1 96 ? 11.914 -22.875 -0.15 1 96.31 96 GLU A CA 1
ATOM 725 C C . GLU A 1 96 ? 13.188 -22.125 -0.534 1 96.31 96 GLU A C 1
ATOM 727 O O . GLU A 1 96 ? 13.781 -22.406 -1.58 1 96.31 96 GLU A O 1
ATOM 732 N N . PHE A 1 97 ? 13.578 -21.219 0.306 1 97 97 PHE A N 1
ATOM 733 C CA . PHE A 1 97 ? 14.672 -20.328 -0.037 1 97 97 PHE A CA 1
ATOM 734 C C . PHE A 1 97 ? 15.945 -20.719 0.712 1 97 97 PHE A C 1
ATOM 736 O O . PHE A 1 97 ? 16.969 -20.031 0.612 1 97 97 PHE A O 1
ATOM 743 N N . SER A 1 98 ? 15.688 -21.844 1.411 1 92.06 98 SER A N 1
ATOM 744 C CA . SER A 1 98 ? 16.844 -22.328 2.15 1 92.06 98 SER A CA 1
ATOM 745 C C . SER A 1 98 ? 17.984 -22.703 1.208 1 92.06 98 SER A C 1
ATOM 747 O O . SER A 1 98 ? 17.766 -23.359 0.187 1 92.06 98 SER A O 1
ATOM 749 N N . GLY A 1 99 ? 19.156 -22.125 1.24 1 88.81 99 GLY A N 1
ATOM 750 C CA . GLY A 1 99 ? 20.312 -22.531 0.451 1 88.81 99 GLY A CA 1
ATOM 751 C C . GLY A 1 99 ? 20.625 -21.562 -0.672 1 88.81 99 GLY A C 1
ATOM 752 O O . GLY A 1 99 ? 21.578 -21.781 -1.431 1 88.81 99 GLY A O 1
ATOM 753 N N . VAL A 1 100 ? 19.594 -20.734 -0.875 1 91.69 100 VAL A N 1
ATOM 754 C CA . VAL A 1 100 ? 19.906 -19.734 -1.892 1 91.69 100 VAL A CA 1
ATOM 755 C C . VAL A 1 100 ? 21.109 -18.906 -1.441 1 91.69 100 VAL A C 1
ATOM 757 O O . VAL A 1 100 ? 21.047 -18.219 -0.415 1 91.69 100 VAL A O 1
ATOM 760 N N . GLU A 1 101 ? 22.203 -19.156 -2.188 1 83.94 101 GLU A N 1
ATOM 761 C CA . GLU A 1 101 ? 23.422 -18.406 -1.953 1 83.94 101 GLU A CA 1
ATOM 762 C C . GLU A 1 101 ? 23.531 -17.203 -2.904 1 83.94 101 GLU A C 1
ATOM 764 O O . GLU A 1 101 ? 22.922 -17.203 -3.971 1 83.94 101 GLU A O 1
ATOM 769 N N . GLY A 1 102 ? 23.875 -16.078 -2.404 1 76.62 102 GLY A N 1
ATOM 770 C CA . GLY A 1 102 ? 24.047 -14.922 -3.271 1 76.62 102 GLY A CA 1
ATOM 771 C C . GLY A 1 102 ? 25.203 -14.023 -2.846 1 76.62 102 GLY A C 1
ATOM 772 O O . GLY A 1 102 ? 25.938 -14.352 -1.921 1 76.62 102 GLY A O 1
ATOM 773 N N . GLY A 1 103 ? 25.438 -13.125 -3.861 1 79.88 103 GLY A N 1
ATOM 774 C CA . GLY A 1 103 ? 26.469 -12.133 -3.586 1 79.88 103 GLY A CA 1
ATOM 775 C C . GLY A 1 103 ? 26.094 -11.195 -2.455 1 79.88 103 GLY A C 1
ATOM 776 O O . GLY A 1 103 ? 25.406 -11.586 -1.511 1 79.88 103 GLY A O 1
ATOM 777 N N . SER A 1 104 ? 26.656 -10.062 -2.461 1 85.12 104 SER A N 1
ATOM 778 C CA . SER A 1 104 ? 26.422 -9.031 -1.45 1 85.12 104 SER A CA 1
ATOM 779 C C . SER A 1 104 ? 25.094 -8.312 -1.692 1 85.12 104 SER A C 1
ATOM 781 O O . SER A 1 104 ? 24.484 -7.797 -0.755 1 85.12 104 SER A O 1
ATOM 783 N N . ASP A 1 105 ? 24.562 -8.398 -2.941 1 94.81 105 ASP A N 1
ATOM 784 C CA . ASP A 1 105 ? 23.344 -7.66 -3.27 1 94.81 105 ASP A CA 1
ATOM 785 C C . ASP A 1 105 ? 22.109 -8.461 -2.887 1 94.81 105 ASP A C 1
ATOM 787 O O . ASP A 1 105 ? 22.094 -9.688 -2.965 1 94.81 105 ASP A O 1
ATOM 791 N N . LYS A 1 106 ? 21.141 -7.773 -2.459 1 97.19 106 LYS A N 1
ATOM 792 C CA . LYS A 1 106 ? 19.938 -8.414 -1.936 1 97.19 106 LYS A CA 1
ATOM 793 C C . LYS A 1 106 ? 18.75 -8.227 -2.881 1 97.19 106 LYS A C 1
ATOM 795 O O . LYS A 1 106 ? 18.797 -7.359 -3.76 1 97.19 106 LYS A O 1
ATOM 800 N N . ALA A 1 107 ? 17.812 -9.078 -2.775 1 98.25 107 ALA A N 1
ATOM 801 C CA . ALA A 1 107 ? 16.469 -8.891 -3.328 1 98.25 107 ALA A CA 1
ATOM 802 C C . ALA A 1 107 ? 15.398 -9.086 -2.256 1 98.25 107 ALA A C 1
ATOM 804 O O . ALA A 1 107 ? 15.414 -10.078 -1.529 1 98.25 107 ALA A O 1
ATOM 805 N N . VAL A 1 108 ? 14.586 -8.109 -2.154 1 98.69 108 VAL A N 1
ATOM 806 C CA . VAL A 1 108 ? 13.398 -8.266 -1.313 1 98.69 108 VAL A CA 1
ATOM 807 C C . VAL A 1 108 ? 12.367 -9.141 -2.027 1 98.69 108 VAL A C 1
ATOM 809 O O . VAL A 1 108 ? 11.969 -8.836 -3.152 1 98.69 108 VAL A O 1
ATOM 812 N N . VAL A 1 109 ? 12 -10.242 -1.399 1 98.56 109 VAL A N 1
ATOM 813 C CA . VAL A 1 109 ? 11.008 -11.172 -1.935 1 98.56 109 VAL A CA 1
ATOM 814 C C . VAL A 1 109 ? 9.734 -11.102 -1.098 1 98.56 109 VAL A C 1
ATOM 816 O O . VAL A 1 109 ? 9.742 -11.453 0.086 1 98.56 109 VAL A O 1
ATOM 819 N N . VAL A 1 110 ? 8.672 -10.695 -1.753 1 98.62 110 VAL A N 1
ATOM 820 C CA . VAL A 1 110 ? 7.426 -10.516 -1.019 1 98.62 110 VAL A CA 1
ATOM 821 C C . VAL A 1 110 ? 6.395 -11.539 -1.497 1 98.62 110 VAL A C 1
ATOM 823 O O . VAL A 1 110 ? 6.117 -11.633 -2.695 1 98.62 110 VAL A O 1
ATOM 826 N N . GLY A 1 111 ? 5.863 -12.312 -0.667 1 97.88 111 GLY A N 1
ATOM 827 C CA . GLY A 1 111 ? 4.723 -13.203 -0.816 1 97.88 111 GLY A CA 1
ATOM 828 C C . GLY A 1 111 ? 3.711 -13.07 0.308 1 97.88 111 GLY A C 1
ATOM 829 O O . GLY A 1 111 ? 3.779 -12.133 1.104 1 97.88 111 GLY A O 1
ATOM 830 N N . ASP A 1 112 ? 2.717 -13.914 0.271 1 96.81 112 ASP A N 1
ATOM 831 C CA . ASP A 1 112 ? 1.781 -13.891 1.392 1 96.81 112 ASP A CA 1
ATOM 832 C C . ASP A 1 112 ? 2.506 -14.109 2.717 1 96.81 112 ASP A C 1
ATOM 834 O O . ASP A 1 112 ? 2.984 -15.211 2.994 1 96.81 112 ASP A O 1
ATOM 838 N N . ALA A 1 113 ? 2.502 -13.102 3.531 1 97.12 113 ALA A N 1
ATOM 839 C CA . ALA A 1 113 ? 3.24 -13.18 4.789 1 97.12 113 ALA A CA 1
ATOM 840 C C . ALA A 1 113 ? 2.289 -13.25 5.98 1 97.12 113 ALA A C 1
ATOM 842 O O . ALA A 1 113 ? 2.729 -13.344 7.129 1 97.12 113 ALA A O 1
ATOM 843 N N . GLY A 1 114 ? 1.011 -13.188 5.719 1 94.12 114 GLY A N 1
ATOM 844 C CA . GLY A 1 114 ? 0.048 -13.25 6.809 1 94.12 114 GLY A CA 1
ATOM 845 C C . GLY A 1 114 ? 0.347 -12.266 7.926 1 94.12 114 GLY A C 1
ATOM 846 O O . GLY A 1 114 ? 0.484 -11.062 7.684 1 94.12 114 GLY A O 1
ATOM 847 N N . GLU A 1 115 ? 0.617 -12.805 9.094 1 93.75 115 GLU A N 1
ATOM 848 C CA . GLU A 1 115 ? 0.841 -11.984 10.281 1 93.75 115 GLU A CA 1
ATOM 849 C C . GLU A 1 115 ? 2.209 -11.312 10.227 1 93.75 115 GLU A C 1
ATOM 851 O O . GLU A 1 115 ? 2.465 -10.367 10.984 1 93.75 115 GLU A O 1
ATOM 856 N N . ALA A 1 116 ? 3.01 -11.766 9.398 1 95.25 116 ALA A N 1
ATOM 857 C CA . ALA A 1 116 ? 4.328 -11.148 9.273 1 95.25 116 ALA A CA 1
ATOM 858 C C . ALA A 1 116 ? 4.238 -9.82 8.531 1 95.25 116 ALA A C 1
ATOM 860 O O . ALA A 1 116 ? 5.191 -9.039 8.531 1 95.25 116 ALA A O 1
ATOM 861 N N . PHE A 1 117 ? 3.111 -9.586 7.914 1 97.56 117 PHE A N 1
ATOM 862 C CA . PHE A 1 117 ? 2.857 -8.234 7.426 1 97.56 117 PHE A CA 1
ATOM 863 C C . PHE A 1 117 ? 2.588 -7.285 8.586 1 97.56 117 PHE A C 1
ATOM 865 O O . PHE A 1 117 ? 1.451 -7.168 9.047 1 97.56 117 PHE A O 1
ATOM 872 N N . ASN A 1 118 ? 3.551 -6.648 9.047 1 97.5 118 ASN A N 1
ATOM 873 C CA . ASN A 1 118 ? 3.482 -5.602 10.062 1 97.5 118 ASN A CA 1
ATOM 874 C C . ASN A 1 118 ? 4.477 -4.48 9.781 1 97.5 118 ASN A C 1
ATOM 876 O O . ASN A 1 118 ? 5.332 -4.609 8.906 1 97.5 118 ASN A O 1
ATOM 880 N N . HIS A 1 119 ? 4.34 -3.422 10.508 1 97.56 119 HIS A N 1
ATOM 881 C CA . HIS A 1 119 ? 5.137 -2.232 10.234 1 97.56 119 HIS A CA 1
ATOM 882 C C . HIS A 1 119 ? 6.629 -2.547 10.266 1 97.56 119 HIS A C 1
ATOM 884 O O . HIS A 1 119 ? 7.371 -2.141 9.375 1 97.56 119 HIS A O 1
ATOM 890 N N . ALA A 1 120 ? 7.086 -3.244 11.273 1 97.56 120 ALA A N 1
ATOM 891 C CA . ALA A 1 120 ? 8.508 -3.523 11.453 1 97.56 120 ALA A CA 1
ATOM 892 C C . ALA A 1 120 ? 9.07 -4.301 10.266 1 97.56 120 ALA A C 1
ATOM 894 O O . ALA A 1 120 ? 10.109 -3.938 9.711 1 97.56 120 ALA A O 1
ATOM 895 N N . SER A 1 121 ? 8.422 -5.367 9.875 1 98.38 121 SER A N 1
ATOM 896 C CA . SER A 1 121 ? 8.891 -6.203 8.781 1 98.38 121 SER A CA 1
ATOM 897 C C . SER A 1 121 ? 8.828 -5.457 7.449 1 98.38 121 SER A C 1
ATOM 899 O O . SER A 1 121 ? 9.75 -5.551 6.637 1 98.38 121 SER A O 1
ATOM 901 N N . LEU A 1 122 ? 7.77 -4.73 7.258 1 98.69 122 LEU A N 1
ATOM 902 C CA . LEU A 1 122 ? 7.621 -3.936 6.043 1 98.69 122 LEU A CA 1
ATOM 903 C C . LEU A 1 122 ? 8.695 -2.854 5.969 1 98.69 122 LEU A C 1
ATOM 905 O O . LEU A 1 122 ? 9.258 -2.604 4.898 1 98.69 122 LEU A O 1
ATOM 909 N N . ASN A 1 123 ? 8.945 -2.244 7.098 1 98.56 123 ASN A N 1
ATOM 910 C CA . ASN A 1 123 ? 9.953 -1.194 7.121 1 98.56 123 ASN A CA 1
ATOM 911 C C . ASN A 1 123 ? 11.352 -1.751 6.84 1 98.56 123 ASN A C 1
ATOM 913 O O . ASN A 1 123 ? 12.164 -1.099 6.184 1 98.56 123 ASN A O 1
ATOM 917 N N . ARG A 1 124 ? 11.664 -2.951 7.383 1 98.38 124 ARG A N 1
ATOM 918 C CA . ARG A 1 124 ? 12.938 -3.592 7.066 1 98.38 124 ARG A CA 1
ATOM 919 C C . ARG A 1 124 ? 13.07 -3.84 5.566 1 98.38 124 ARG A C 1
ATOM 921 O O . ARG A 1 124 ? 14.125 -3.59 4.98 1 98.38 124 ARG A O 1
ATOM 928 N N . ALA A 1 125 ? 12.008 -4.332 4.949 1 98.75 125 ALA A N 1
ATOM 929 C CA . ALA A 1 125 ? 12.008 -4.547 3.504 1 98.75 125 ALA A CA 1
ATOM 930 C C . ALA A 1 125 ? 12.203 -3.236 2.75 1 98.75 125 ALA A C 1
ATOM 932 O O . ALA A 1 125 ? 13 -3.168 1.808 1 98.75 125 ALA A O 1
ATOM 933 N N . PHE A 1 126 ? 11.531 -2.211 3.188 1 98.75 126 PHE A N 1
ATOM 934 C CA . PHE A 1 126 ? 11.633 -0.885 2.59 1 98.75 126 PHE A CA 1
ATOM 935 C C . PHE A 1 126 ? 13.07 -0.382 2.625 1 98.75 126 PHE A C 1
ATOM 937 O O . PHE A 1 126 ? 13.594 0.106 1.619 1 98.75 126 PHE A O 1
ATOM 944 N N . ARG A 1 127 ? 13.68 -0.516 3.723 1 98.44 127 ARG A N 1
ATOM 945 C CA . ARG A 1 127 ? 15.039 -0.005 3.877 1 98.44 127 ARG A CA 1
ATOM 946 C C . ARG A 1 127 ? 16.016 -0.756 2.975 1 98.44 127 ARG A C 1
ATOM 948 O O . ARG A 1 127 ? 16.953 -0.167 2.445 1 98.44 127 ARG A O 1
ATOM 955 N N . GLU A 1 128 ? 15.797 -2.098 2.805 1 98.19 128 GLU A N 1
ATOM 956 C CA . GLU A 1 128 ? 16.594 -2.834 1.833 1 98.19 128 GLU A CA 1
ATOM 957 C C . GLU A 1 128 ? 16.406 -2.279 0.424 1 98.19 128 GLU A C 1
ATOM 959 O O . GLU A 1 128 ? 17.375 -2.145 -0.333 1 98.19 128 GLU A O 1
ATOM 964 N N . LEU A 1 129 ? 15.188 -1.976 0.096 1 98.5 129 LEU A N 1
ATOM 965 C CA . LEU A 1 129 ? 14.875 -1.473 -1.237 1 98.5 129 LEU A CA 1
ATOM 966 C C . LEU A 1 129 ? 15.539 -0.121 -1.479 1 98.5 129 LEU A C 1
ATOM 968 O O . LEU A 1 129 ? 16.109 0.113 -2.545 1 98.5 129 LEU A O 1
ATOM 972 N N . VAL A 1 130 ? 15.453 0.751 -0.506 1 96.56 130 VAL A N 1
ATOM 973 C CA . VAL A 1 130 ? 16.031 2.08 -0.656 1 96.56 130 VAL A CA 1
ATOM 974 C C . VAL A 1 130 ? 17.562 1.978 -0.699 1 96.56 130 VAL A C 1
ATOM 976 O O . VAL A 1 130 ? 18.219 2.807 -1.322 1 96.56 130 VAL A O 1
ATOM 979 N N . ALA A 1 131 ? 18.109 0.963 -0.058 1 95.75 131 ALA A N 1
ATOM 980 C CA . ALA A 1 131 ? 19.547 0.732 -0.069 1 95.75 131 ALA A CA 1
ATOM 981 C C . ALA A 1 131 ? 20 0.105 -1.387 1 95.75 131 ALA A C 1
ATOM 983 O O . ALA A 1 131 ? 21.188 -0.11 -1.606 1 95.75 131 ALA A O 1
ATOM 984 N N . GLY A 1 132 ? 19.031 -0.255 -2.26 1 96.62 132 GLY A N 1
ATOM 985 C CA . GLY A 1 132 ? 19.422 -0.668 -3.598 1 96.62 132 GLY A CA 1
ATOM 986 C C . GLY A 1 132 ? 19.031 -2.102 -3.914 1 96.62 132 GLY A C 1
ATOM 987 O O . GLY A 1 132 ? 19.312 -2.596 -5.008 1 96.62 132 GLY A O 1
ATOM 988 N N . ALA A 1 133 ? 18.406 -2.811 -3.004 1 97.94 133 ALA A N 1
ATOM 989 C CA . ALA A 1 133 ? 18 -4.191 -3.252 1 97.94 133 ALA A CA 1
ATOM 990 C C . ALA A 1 133 ? 17 -4.273 -4.406 1 97.94 133 ALA A C 1
ATOM 992 O O . ALA A 1 133 ? 16.219 -3.348 -4.625 1 97.94 133 ALA A O 1
ATOM 993 N N . ASP A 1 134 ? 17.016 -5.383 -5.137 1 97.94 134 ASP A N 1
ATOM 994 C CA . ASP A 1 134 ? 15.969 -5.664 -6.125 1 97.94 134 ASP A CA 1
ATOM 995 C C . ASP A 1 134 ? 14.633 -5.965 -5.445 1 97.94 134 ASP A C 1
ATOM 997 O O . ASP A 1 134 ? 14.586 -6.184 -4.234 1 97.94 134 ASP A O 1
ATOM 1001 N N . PHE A 1 135 ? 13.633 -5.863 -6.168 1 98.69 135 PHE A N 1
ATOM 1002 C CA . PHE A 1 135 ? 12.281 -6.055 -5.648 1 98.69 135 PHE A CA 1
ATOM 1003 C C . PHE A 1 135 ? 11.562 -7.156 -6.418 1 98.69 135 PHE A C 1
ATOM 1005 O O . PHE A 1 135 ? 11.312 -7.02 -7.617 1 98.69 135 PHE A O 1
ATOM 1012 N N . VAL A 1 136 ? 11.219 -8.258 -5.746 1 97.94 136 VAL A N 1
ATOM 1013 C CA . VAL A 1 136 ? 10.555 -9.414 -6.336 1 97.94 136 VAL A CA 1
ATOM 1014 C C . VAL A 1 136 ? 9.234 -9.68 -5.613 1 97.94 136 VAL A C 1
ATOM 1016 O O . VAL A 1 136 ? 9.203 -9.781 -4.387 1 97.94 136 VAL A O 1
ATOM 1019 N N . ALA A 1 137 ? 8.195 -9.758 -6.332 1 97.75 137 ALA A N 1
ATOM 1020 C CA . ALA A 1 137 ? 6.887 -10.102 -5.781 1 97.75 137 ALA A CA 1
ATOM 1021 C C . ALA A 1 137 ? 6.426 -11.469 -6.285 1 97.75 137 ALA A C 1
ATOM 1023 O O . ALA A 1 137 ? 6.418 -11.719 -7.492 1 97.75 137 ALA A O 1
ATOM 1024 N N . LEU A 1 138 ? 6.023 -12.266 -5.352 1 97.06 138 LEU A N 1
ATOM 1025 C CA . LEU A 1 138 ? 5.539 -13.594 -5.711 1 97.06 138 LEU A CA 1
ATOM 1026 C C . LEU A 1 138 ? 4.113 -13.523 -6.25 1 97.06 138 LEU A C 1
ATOM 1028 O O . LEU A 1 138 ? 3.697 -14.383 -7.039 1 97.06 138 LEU A O 1
ATOM 1032 N N . ALA A 1 139 ? 3.406 -12.609 -5.824 1 93.88 139 ALA A N 1
ATOM 1033 C CA . ALA A 1 139 ? 2.029 -12.367 -6.246 1 93.88 139 ALA A CA 1
ATOM 1034 C C . ALA A 1 139 ? 1.636 -10.914 -6.02 1 93.88 139 ALA A C 1
ATOM 1036 O O . ALA A 1 139 ? 2.238 -10.219 -5.195 1 93.88 139 ALA A O 1
ATOM 1037 N N . VAL A 1 140 ? 0.605 -10.484 -6.812 1 93.44 140 VAL A N 1
ATOM 1038 C CA . VAL A 1 140 ? 0.175 -9.102 -6.641 1 93.44 140 VAL A CA 1
ATOM 1039 C C . VAL A 1 140 ? -1.35 -9.039 -6.578 1 93.44 140 VAL A C 1
ATOM 1041 O O . VAL A 1 140 ? -1.948 -8.008 -6.895 1 93.44 140 VAL A O 1
ATOM 1044 N N . ASN A 1 141 ? -1.96 -10.18 -6.156 1 90.31 141 ASN A N 1
ATOM 1045 C CA . ASN A 1 141 ? -3.412 -10.188 -6.02 1 90.31 141 ASN A CA 1
ATOM 1046 C C . ASN A 1 141 ? -3.889 -9.141 -5.02 1 90.31 141 ASN A C 1
ATOM 1048 O O . ASN A 1 141 ? -3.264 -8.945 -3.977 1 90.31 141 ASN A O 1
ATOM 1052 N N . ARG A 1 142 ? -5.07 -8.539 -5.305 1 92.81 142 ARG A N 1
ATOM 1053 C CA . ARG A 1 142 ? -5.605 -7.488 -4.445 1 92.81 142 ARG A CA 1
ATOM 1054 C C . ARG A 1 142 ? -6.234 -8.078 -3.186 1 92.81 142 ARG A C 1
ATOM 1056 O O . ARG A 1 142 ? -6.016 -7.57 -2.082 1 92.81 142 ARG A O 1
ATOM 1063 N N . THR A 1 143 ? -7.086 -9.102 -3.486 1 93.06 143 THR A N 1
ATOM 1064 C CA . THR A 1 143 ? -7.895 -9.664 -2.41 1 93.06 143 THR A CA 1
ATOM 1065 C C . THR A 1 143 ? -8.031 -11.172 -2.572 1 93.06 143 THR A C 1
ATOM 1067 O O . THR A 1 143 ? -7.676 -11.727 -3.615 1 93.06 143 THR A O 1
ATOM 1070 N N . PHE A 1 144 ? -8.398 -11.844 -1.566 1 87.81 144 PHE A N 1
ATOM 1071 C CA . PHE A 1 144 ? -8.797 -13.242 -1.584 1 87.81 144 PHE A CA 1
ATOM 1072 C C . PHE A 1 144 ? -9.984 -13.477 -0.652 1 87.81 144 PHE A C 1
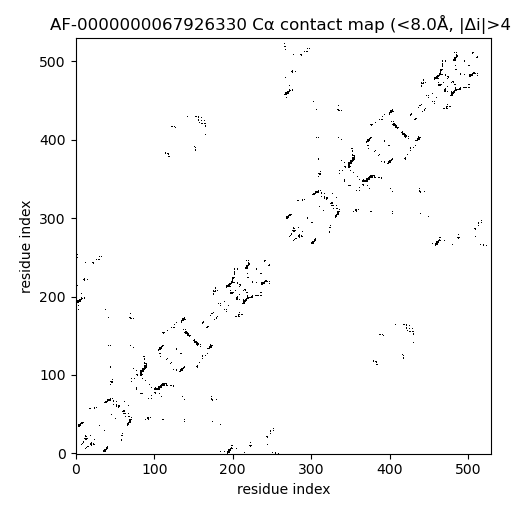ATOM 1074 O O . PHE A 1 144 ? -10.25 -12.672 0.24 1 87.81 144 PHE A O 1
ATOM 1081 N N . LYS A 1 145 ? -10.711 -14.43 -0.972 1 87.38 145 LYS A N 1
ATOM 1082 C CA . LYS A 1 145 ? -11.836 -14.797 -0.109 1 87.38 145 LYS A CA 1
ATOM 1083 C C . LYS A 1 145 ? -11.359 -15.57 1.116 1 87.38 145 LYS A C 1
ATOM 1085 O O . LYS A 1 145 ? -10.719 -16.609 0.986 1 87.38 145 LYS A O 1
ATOM 1090 N N . ASP A 1 146 ? -11.703 -15.086 2.318 1 88.75 146 ASP A N 1
ATOM 1091 C CA . ASP A 1 146 ? -11.266 -15.672 3.584 1 88.75 146 ASP A CA 1
ATOM 1092 C C . ASP A 1 146 ? -12.227 -16.766 4.043 1 88.75 146 ASP A C 1
ATOM 1094 O O . ASP A 1 146 ? -13.273 -16.984 3.424 1 88.75 146 ASP A O 1
ATOM 1098 N N . ALA A 1 147 ? -11.766 -17.5 5.051 1 84.38 147 ALA A N 1
ATOM 1099 C CA . ALA A 1 147 ? -12.531 -18.641 5.566 1 84.38 147 ALA A CA 1
ATOM 1100 C C . ALA A 1 147 ? -13.938 -18.219 5.969 1 84.38 147 ALA A C 1
ATOM 1102 O O . ALA A 1 147 ? -14.875 -19.016 5.891 1 84.38 147 ALA A O 1
ATOM 1103 N N . ASP A 1 148 ? -14.141 -16.984 6.336 1 91.06 148 ASP A N 1
ATOM 1104 C CA . ASP A 1 148 ? -15.445 -16.484 6.77 1 91.06 148 ASP A CA 1
ATOM 1105 C C . ASP A 1 148 ? -16.297 -16.062 5.578 1 91.06 148 ASP A C 1
ATOM 1107 O O . ASP A 1 148 ? -17.406 -15.562 5.746 1 91.06 148 ASP A O 1
ATOM 1111 N N . GLY A 1 149 ? -15.758 -16.188 4.391 1 87.94 149 GLY A N 1
ATOM 1112 C CA . GLY A 1 149 ? -16.484 -15.891 3.174 1 87.94 149 GLY A CA 1
ATOM 1113 C C . GLY A 1 149 ? -16.359 -14.445 2.732 1 87.94 149 GLY A C 1
ATOM 1114 O O . GLY A 1 149 ? -16.875 -14.062 1.676 1 87.94 149 GLY A O 1
ATOM 1115 N N . LEU A 1 150 ? -15.609 -13.695 3.547 1 92 150 LEU A N 1
ATOM 1116 C CA . LEU A 1 150 ? -15.438 -12.281 3.221 1 92 150 LEU A CA 1
ATOM 1117 C C . LEU A 1 150 ? -14.102 -12.039 2.527 1 92 150 LEU A C 1
ATOM 1119 O O . LEU A 1 150 ? -13.219 -12.898 2.555 1 92 150 LEU A O 1
ATOM 1123 N N . LEU A 1 151 ? -13.984 -10.922 1.874 1 94.06 151 LEU A N 1
ATOM 1124 C CA . LEU A 1 151 ? -12.742 -10.547 1.211 1 94.06 151 LEU A CA 1
ATOM 1125 C C . LEU A 1 151 ? -11.727 -10.016 2.219 1 94.06 151 LEU A C 1
ATOM 1127 O O . LEU A 1 151 ? -12.086 -9.289 3.146 1 94.06 151 LEU A O 1
ATOM 1131 N N . SER A 1 152 ? -10.516 -10.445 2.008 1 96.56 152 SER A N 1
ATOM 1132 C CA . SER A 1 152 ? -9.398 -9.977 2.818 1 96.56 152 SER A CA 1
ATOM 1133 C C . SER A 1 152 ? -8.266 -9.453 1.944 1 96.56 152 SER A C 1
ATOM 1135 O O . SER A 1 152 ? -8.203 -9.75 0.75 1 96.56 152 SER A O 1
ATOM 1137 N N . LEU A 1 153 ? -7.398 -8.633 2.582 1 96.88 153 LEU A N 1
ATOM 1138 C CA . LEU A 1 153 ? -6.211 -8.125 1.907 1 96.88 153 LEU A CA 1
ATOM 1139 C C . LEU A 1 153 ? -5.312 -9.273 1.453 1 96.88 153 LEU A C 1
ATOM 1141 O O . LEU A 1 153 ? -5.066 -10.211 2.211 1 96.88 153 LEU A O 1
ATOM 1145 N N . ASP A 1 154 ? -4.914 -9.148 0.242 1 95.31 154 ASP A N 1
ATOM 1146 C CA . ASP A 1 154 ? -3.92 -10.086 -0.27 1 95.31 154 ASP A CA 1
ATOM 1147 C C . ASP A 1 154 ? -2.561 -9.414 -0.434 1 95.31 154 ASP A C 1
ATOM 1149 O O . ASP A 1 154 ? -2.383 -8.258 -0.043 1 95.31 154 ASP A O 1
ATOM 1153 N N . THR A 1 155 ? -1.586 -10.148 -0.934 1 96.88 155 THR A N 1
ATOM 1154 C CA . THR A 1 155 ? -0.182 -9.758 -1.025 1 96.88 155 THR A CA 1
ATOM 1155 C C . THR A 1 155 ? -0.034 -8.445 -1.783 1 96.88 155 THR A C 1
ATOM 1157 O O . THR A 1 155 ? 0.833 -7.629 -1.46 1 96.88 155 THR A O 1
ATOM 1160 N N . GLY A 1 156 ? -0.826 -8.203 -2.746 1 96.94 156 GLY A N 1
ATOM 1161 C CA . GLY A 1 156 ? -0.693 -7.059 -3.629 1 96.94 156 GLY A CA 1
ATOM 1162 C C . GLY A 1 156 ? -0.72 -5.73 -2.893 1 96.94 156 GLY A C 1
ATOM 1163 O O . GLY A 1 156 ? -0.039 -4.785 -3.287 1 96.94 156 GLY A O 1
ATOM 1164 N N . ALA A 1 157 ? -1.547 -5.625 -1.871 1 98.25 157 ALA A N 1
ATOM 1165 C CA . ALA A 1 157 ? -1.641 -4.395 -1.088 1 98.25 157 ALA A CA 1
ATOM 1166 C C . ALA A 1 157 ? -0.286 -4.016 -0.495 1 98.25 157 ALA A C 1
ATOM 1168 O O . ALA A 1 157 ? 0.102 -2.848 -0.513 1 98.25 157 ALA A O 1
ATOM 1169 N N . PHE A 1 158 ? 0.403 -4.992 -0.046 1 98.69 158 PHE A N 1
ATOM 1170 C CA . PHE A 1 158 ? 1.671 -4.75 0.633 1 98.69 158 PHE A CA 1
ATOM 1171 C C . PHE A 1 158 ? 2.787 -4.504 -0.375 1 98.69 158 PHE A C 1
ATOM 1173 O O . PHE A 1 158 ? 3.705 -3.725 -0.117 1 98.69 158 PHE A O 1
ATOM 1180 N N . VAL A 1 159 ? 2.719 -5.148 -1.491 1 98.44 159 VAL A N 1
ATOM 1181 C CA . VAL A 1 159 ? 3.621 -4.848 -2.598 1 98.44 159 VAL A CA 1
ATOM 1182 C C . VAL A 1 159 ? 3.424 -3.398 -3.045 1 98.44 159 VAL A C 1
ATOM 1184 O O . VAL A 1 159 ? 4.395 -2.664 -3.238 1 98.44 159 VAL A O 1
ATOM 1187 N N . ALA A 1 160 ? 2.188 -2.969 -3.148 1 98.5 160 ALA A N 1
ATOM 1188 C CA . ALA A 1 160 ? 1.863 -1.598 -3.531 1 98.5 160 ALA A CA 1
ATOM 1189 C C . ALA A 1 160 ? 2.424 -0.6 -2.52 1 98.5 160 ALA A C 1
ATOM 1191 O O . ALA A 1 160 ? 2.918 0.464 -2.898 1 98.5 160 ALA A O 1
ATOM 1192 N N . ALA A 1 161 ? 2.289 -0.926 -1.292 1 98.69 161 ALA A N 1
ATOM 1193 C CA . ALA A 1 161 ? 2.818 -0.066 -0.236 1 98.69 161 ALA A CA 1
ATOM 1194 C C . ALA A 1 161 ? 4.316 0.159 -0.412 1 98.69 161 ALA A C 1
ATOM 1196 O O . ALA A 1 161 ? 4.789 1.298 -0.375 1 98.69 161 ALA A O 1
ATOM 1197 N N . LEU A 1 162 ? 5.035 -0.944 -0.608 1 98.81 162 LEU A N 1
ATOM 1198 C CA . LEU A 1 162 ? 6.484 -0.875 -0.751 1 98.81 162 LEU A CA 1
ATOM 1199 C C . LEU A 1 162 ? 6.871 -0.143 -2.033 1 98.81 162 LEU A C 1
ATOM 1201 O O . LEU A 1 162 ? 7.836 0.624 -2.049 1 98.81 162 LEU A O 1
ATOM 1205 N N . GLU A 1 163 ? 6.164 -0.445 -3.119 1 98.62 163 GLU A N 1
ATOM 1206 C CA . GLU A 1 163 ? 6.422 0.249 -4.375 1 98.62 163 GLU A CA 1
ATOM 1207 C C . GLU A 1 163 ? 6.207 1.753 -4.23 1 98.62 163 GLU A C 1
ATOM 1209 O O . GLU A 1 163 ? 7.023 2.551 -4.695 1 98.62 163 GLU A O 1
ATOM 1214 N N . PHE A 1 164 ? 5.137 2.133 -3.596 1 97.94 164 PHE A N 1
ATOM 1215 C CA . PHE A 1 164 ? 4.816 3.535 -3.354 1 97.94 164 PHE A CA 1
ATOM 1216 C C . PHE A 1 164 ? 5.941 4.223 -2.586 1 97.94 164 PHE A C 1
ATOM 1218 O O . PHE A 1 164 ? 6.422 5.281 -2.992 1 97.94 164 PHE A O 1
ATOM 1225 N N . ALA A 1 165 ? 6.355 3.646 -1.539 1 97.5 165 ALA A N 1
ATOM 1226 C CA . ALA A 1 165 ? 7.305 4.273 -0.625 1 97.5 165 ALA A CA 1
ATOM 1227 C C . ALA A 1 165 ? 8.703 4.309 -1.229 1 97.5 165 ALA A C 1
ATOM 1229 O O . ALA A 1 165 ? 9.422 5.305 -1.09 1 97.5 165 ALA A O 1
ATOM 1230 N N . SER A 1 166 ? 9.133 3.26 -1.915 1 97.62 166 SER A N 1
ATOM 1231 C CA . SER A 1 166 ? 10.516 3.111 -2.365 1 97.62 166 SER A CA 1
ATOM 1232 C C . SER A 1 166 ? 10.703 3.67 -3.771 1 97.62 166 SER A C 1
ATOM 1234 O O . SER A 1 166 ? 11.828 3.941 -4.191 1 97.62 166 SER A O 1
ATOM 1236 N N . GLY A 1 167 ? 9.602 3.727 -4.539 1 96.62 167 GLY A N 1
ATOM 1237 C CA . GLY A 1 167 ? 9.688 4.109 -5.938 1 96.62 167 GLY A CA 1
ATOM 1238 C C . GLY A 1 167 ? 10.188 2.986 -6.832 1 96.62 167 GLY A C 1
ATOM 1239 O O . GLY A 1 167 ? 10.438 3.197 -8.016 1 96.62 167 GLY A O 1
ATOM 1240 N N . ARG A 1 168 ? 10.344 1.786 -6.25 1 96.25 168 ARG A N 1
ATOM 1241 C CA . ARG A 1 168 ? 10.82 0.627 -7 1 96.25 168 ARG A CA 1
ATOM 1242 C C . ARG A 1 168 ? 9.656 -0.261 -7.43 1 96.25 168 ARG A C 1
ATOM 1244 O O . ARG A 1 168 ? 8.742 -0.516 -6.645 1 96.25 168 ARG A O 1
ATOM 1251 N N . SER A 1 169 ? 9.711 -0.703 -8.672 1 96.94 169 SER A N 1
ATOM 1252 C CA . SER A 1 169 ? 8.695 -1.639 -9.141 1 96.94 169 SER A CA 1
ATOM 1253 C C . SER A 1 169 ? 9.188 -3.08 -9.047 1 96.94 169 SER A C 1
ATOM 1255 O O . SER A 1 169 ? 10.352 -3.365 -9.344 1 96.94 169 SER A O 1
ATOM 1257 N N . PRO A 1 170 ? 8.312 -3.957 -8.695 1 97.44 170 PRO A N 1
ATOM 1258 C CA . PRO A 1 170 ? 8.727 -5.352 -8.531 1 97.44 170 PRO A CA 1
ATOM 1259 C C . PRO A 1 170 ? 8.75 -6.121 -9.852 1 97.44 170 PRO A C 1
ATOM 1261 O O . PRO A 1 170 ? 8.008 -5.781 -10.773 1 97.44 170 PRO A O 1
ATOM 1264 N N . VAL A 1 171 ? 9.648 -7.098 -9.906 1 96.44 171 VAL A N 1
ATOM 1265 C CA . VAL A 1 171 ? 9.484 -8.211 -10.836 1 96.44 171 VAL A CA 1
ATOM 1266 C C . VAL A 1 171 ? 8.453 -9.195 -10.289 1 96.44 171 VAL A C 1
ATOM 1268 O O . VAL A 1 171 ? 8.602 -9.688 -9.164 1 96.44 171 VAL A O 1
ATOM 1271 N N . VAL A 1 172 ? 7.465 -9.469 -11.055 1 94.62 172 VAL A N 1
ATOM 1272 C CA . VAL A 1 172 ? 6.41 -10.375 -10.602 1 94.62 172 VAL A CA 1
ATOM 1273 C C . VAL A 1 172 ? 6.652 -11.773 -11.164 1 94.62 172 VAL A C 1
ATOM 1275 O O . VAL A 1 172 ? 6.844 -11.945 -12.367 1 94.62 172 VAL A O 1
ATOM 1278 N N . LEU A 1 173 ? 6.664 -12.805 -10.289 1 94.25 173 LEU A N 1
ATOM 1279 C CA . LEU A 1 173 ? 7.09 -14.133 -10.711 1 94.25 173 LEU A CA 1
ATOM 1280 C C . LEU A 1 173 ? 5.945 -15.133 -10.594 1 94.25 173 LEU A C 1
ATOM 1282 O O . LEU A 1 173 ? 6.168 -16.344 -10.633 1 94.25 173 LEU A O 1
ATOM 1286 N N . GLY A 1 174 ? 4.762 -14.797 -10.641 1 93.88 174 GLY A N 1
ATOM 1287 C CA . GLY A 1 174 ? 3.578 -15.641 -10.703 1 93.88 174 GLY A CA 1
ATOM 1288 C C . GLY A 1 174 ? 2.656 -15.305 -11.859 1 93.88 174 GLY A C 1
ATOM 1289 O O . GLY A 1 174 ? 2.992 -14.461 -12.695 1 93.88 174 GLY A O 1
ATOM 1290 N N . LYS A 1 175 ? 1.565 -16.188 -11.977 1 93.5 175 LYS A N 1
ATOM 1291 C CA . LYS A 1 175 ? 0.538 -15.828 -12.945 1 93.5 175 LYS A CA 1
ATOM 1292 C C . LYS A 1 175 ? 0.001 -14.422 -12.672 1 93.5 175 LYS A C 1
ATOM 1294 O O . LYS A 1 175 ? -0.106 -14.008 -11.516 1 93.5 175 LYS A O 1
ATOM 1299 N N . PRO A 1 176 ? -0.115 -13.617 -13.828 1 92.69 176 PRO A N 1
ATOM 1300 C CA . PRO A 1 176 ? -0.196 -13.945 -15.258 1 92.69 176 PRO A CA 1
ATOM 1301 C C . PRO A 1 176 ? 1.106 -13.656 -16 1 92.69 176 PRO A C 1
ATOM 1303 O O . PRO A 1 176 ? 1.093 -13.438 -17.219 1 92.69 176 PRO A O 1
ATOM 1306 N N . SER A 1 177 ? 2.176 -13.578 -15.297 1 92.19 177 SER A N 1
ATOM 1307 C CA . SER A 1 177 ? 3.443 -13.258 -15.938 1 92.19 177 SER A CA 1
ATOM 1308 C C . SER A 1 177 ? 3.77 -14.25 -17.047 1 92.19 177 SER A C 1
ATOM 1310 O O . SER A 1 177 ? 3.715 -15.461 -16.844 1 92.19 177 SER A O 1
ATOM 1312 N N . PRO A 1 178 ? 4.176 -13.688 -18.234 1 94.31 178 PRO A N 1
ATOM 1313 C CA . PRO A 1 178 ? 4.566 -14.602 -19.312 1 94.31 178 PRO A CA 1
ATOM 1314 C C . PRO A 1 178 ? 5.738 -15.5 -18.922 1 94.31 178 PRO A C 1
ATOM 1316 O O . PRO A 1 178 ? 5.75 -16.688 -19.266 1 94.31 178 PRO A O 1
ATOM 1319 N N . ASP A 1 179 ? 6.648 -14.93 -18.219 1 91.62 179 ASP A N 1
ATOM 1320 C CA . ASP A 1 179 ? 7.836 -15.688 -17.828 1 91.62 179 ASP A CA 1
ATOM 1321 C C . ASP A 1 179 ? 7.461 -16.891 -16.969 1 91.62 179 ASP A C 1
ATOM 1323 O O . ASP A 1 179 ? 8.117 -17.938 -17.031 1 91.62 179 ASP A O 1
ATOM 1327 N N . PHE A 1 180 ? 6.512 -16.75 -16.172 1 94.75 180 PHE A N 1
ATOM 1328 C CA . PHE A 1 180 ? 6.062 -17.859 -15.32 1 94.75 180 PHE A CA 1
ATOM 1329 C C . PHE A 1 180 ? 5.57 -19.016 -16.172 1 94.75 180 PHE A C 1
ATOM 1331 O O . PHE A 1 180 ? 6.016 -20.156 -15.984 1 94.75 180 PHE A O 1
ATOM 1338 N N . PHE A 1 181 ? 4.742 -18.75 -17.156 1 96.31 181 PHE A N 1
ATOM 1339 C CA . PHE A 1 181 ? 4.191 -19.797 -18.016 1 96.31 181 PHE A CA 1
ATOM 1340 C C . PHE A 1 181 ? 5.293 -20.438 -18.859 1 96.31 181 PHE A C 1
ATOM 1342 O O . PHE A 1 181 ? 5.332 -21.656 -19 1 96.31 181 PHE A O 1
ATOM 1349 N N . LEU A 1 182 ? 6.133 -19.594 -19.344 1 94.88 182 LEU A N 1
ATOM 1350 C CA . LEU A 1 182 ? 7.203 -20.109 -20.188 1 94.88 182 LEU A CA 1
ATOM 1351 C C . LEU A 1 182 ? 8.172 -20.969 -19.391 1 94.88 182 LEU A C 1
ATOM 1353 O O . LEU A 1 182 ? 8.688 -21.969 -19.891 1 94.88 182 LEU A O 1
ATOM 1357 N N . SER A 1 183 ? 8.359 -20.594 -18.156 1 93.94 183 SER A N 1
ATOM 1358 C CA . SER A 1 183 ? 9.234 -21.375 -17.297 1 93.94 183 SER A CA 1
ATOM 1359 C C . SER A 1 183 ? 8.641 -22.75 -17.016 1 93.94 183 SER A C 1
ATOM 1361 O O . SER A 1 183 ? 9.375 -23.719 -16.812 1 93.94 183 SER A O 1
ATOM 1363 N N . ALA A 1 184 ? 7.352 -22.859 -16.969 1 95.38 184 ALA A N 1
ATOM 1364 C CA . ALA A 1 184 ? 6.676 -24.125 -16.75 1 95.38 184 ALA A CA 1
ATOM 1365 C C . ALA A 1 184 ? 6.988 -25.125 -17.859 1 95.38 184 ALA A C 1
ATOM 1367 O O . ALA A 1 184 ? 6.871 -26.328 -17.672 1 95.38 184 ALA A O 1
ATOM 1368 N N . LEU A 1 185 ? 7.363 -24.578 -19.016 1 95.31 185 LEU A N 1
ATOM 1369 C CA . LEU A 1 185 ? 7.645 -25.422 -20.172 1 95.31 185 LEU A CA 1
ATOM 1370 C C . LEU A 1 185 ? 9.125 -25.75 -20.266 1 95.31 185 LEU A C 1
ATOM 1372 O O . LEU A 1 185 ? 9.547 -26.531 -21.125 1 95.31 185 LEU A O 1
ATOM 1376 N N . ALA A 1 186 ? 9.867 -25.156 -19.375 1 89.5 186 ALA A N 1
ATOM 1377 C CA . ALA A 1 186 ? 11.312 -25.375 -19.391 1 89.5 186 ALA A CA 1
ATOM 1378 C C . ALA A 1 186 ? 11.641 -26.859 -19.297 1 89.5 186 ALA A C 1
ATOM 1380 O O . ALA A 1 186 ? 11.039 -27.594 -18.5 1 89.5 186 ALA A O 1
ATOM 1381 N N . GLY A 1 187 ? 12.586 -27.312 -20.125 1 90.06 187 GLY A N 1
ATOM 1382 C CA . GLY A 1 187 ? 13.023 -28.688 -20.094 1 90.06 187 GLY A CA 1
ATOM 1383 C C . GLY A 1 187 ? 12.172 -29.609 -20.953 1 90.06 187 GLY A C 1
ATOM 1384 O O . GLY A 1 187 ? 12.492 -30.781 -21.125 1 90.06 187 GLY A O 1
ATOM 1385 N N . LEU A 1 188 ? 11.055 -29.016 -21.391 1 93.94 188 LEU A N 1
ATOM 1386 C CA . LEU A 1 188 ? 10.188 -29.797 -22.281 1 93.94 188 LEU A CA 1
ATOM 1387 C C . LEU A 1 188 ? 10.383 -29.375 -23.734 1 93.94 188 LEU A C 1
ATOM 1389 O O . LEU A 1 188 ? 10.68 -28.203 -24.016 1 93.94 188 LEU A O 1
ATOM 1393 N N . ARG A 1 189 ? 10.461 -30.234 -24.609 1 92.19 189 ARG A N 1
ATOM 1394 C CA . ARG A 1 189 ? 10.5 -29.922 -26.047 1 92.19 189 ARG A CA 1
ATOM 1395 C C . ARG A 1 189 ? 9.109 -29.531 -26.547 1 92.19 189 ARG A C 1
ATOM 1397 O O . ARG A 1 189 ? 8.523 -30.25 -27.359 1 92.19 189 ARG A O 1
ATOM 1404 N N . CYS A 1 190 ? 8.633 -28.438 -26.094 1 95.31 190 CYS A N 1
ATOM 1405 C CA . CYS A 1 190 ? 7.293 -27.969 -26.438 1 95.31 190 CYS A CA 1
ATOM 1406 C C . CYS A 1 190 ? 7.285 -26.469 -26.688 1 95.31 190 CYS A C 1
ATOM 1408 O O . CYS A 1 190 ? 7.629 -25.688 -25.797 1 95.31 190 CYS A O 1
ATOM 1410 N N . ALA A 1 191 ? 7.008 -26.078 -27.891 1 96.56 191 ALA A N 1
ATOM 1411 C CA . ALA A 1 191 ? 6.77 -24.656 -28.156 1 96.56 191 ALA A CA 1
ATOM 1412 C C . ALA A 1 191 ? 5.543 -24.156 -27.406 1 96.56 191 ALA A C 1
ATOM 1414 O O . ALA A 1 191 ? 4.559 -24.891 -27.25 1 96.56 191 ALA A O 1
ATOM 1415 N N . PRO A 1 192 ? 5.555 -22.906 -26.938 1 97.75 192 PRO A N 1
ATOM 1416 C CA . PRO A 1 192 ? 4.391 -22.375 -26.219 1 97.75 192 PRO A CA 1
ATOM 1417 C C . PRO A 1 192 ? 3.086 -22.562 -26.984 1 97.75 192 PRO A C 1
ATOM 1419 O O . PRO A 1 192 ? 2.051 -22.859 -26.391 1 97.75 192 PRO A O 1
ATOM 1422 N N . ALA A 1 193 ? 3.148 -22.453 -28.266 1 97.56 193 ALA A N 1
ATOM 1423 C CA . ALA A 1 193 ? 1.966 -22.562 -29.125 1 97.56 193 ALA A CA 1
ATOM 1424 C C . ALA A 1 193 ? 1.385 -23.984 -29.047 1 97.56 193 ALA A C 1
ATOM 1426 O O . ALA A 1 193 ? 0.234 -24.203 -29.438 1 97.56 193 ALA A O 1
ATOM 1427 N N . ASP A 1 194 ? 2.129 -24.922 -28.562 1 97.75 194 ASP A N 1
ATOM 1428 C CA . ASP A 1 194 ? 1.687 -26.312 -28.484 1 97.75 194 ASP A CA 1
ATOM 1429 C C . ASP A 1 194 ? 1.29 -26.672 -27.062 1 97.75 194 ASP A C 1
ATOM 1431 O O . ASP A 1 194 ? 1.114 -27.859 -26.734 1 97.75 194 ASP A O 1
ATOM 1435 N N . ALA A 1 195 ? 1.178 -25.719 -26.172 1 98.56 195 ALA A N 1
ATOM 1436 C CA . ALA A 1 195 ? 0.775 -25.938 -24.781 1 98.56 195 ALA A CA 1
ATOM 1437 C C . ALA A 1 195 ? -0.632 -25.406 -24.531 1 98.56 195 ALA A C 1
ATOM 1439 O O . ALA A 1 195 ? -1.073 -24.469 -25.172 1 98.56 195 ALA A O 1
ATOM 1440 N N . VAL A 1 196 ? -1.345 -26.094 -23.594 1 98.75 196 VAL A N 1
ATOM 1441 C CA . VAL A 1 196 ? -2.682 -25.656 -23.203 1 98.75 196 VAL A CA 1
ATOM 1442 C C . VAL A 1 196 ? -2.73 -25.438 -21.688 1 98.75 196 VAL A C 1
ATOM 1444 O O . VAL A 1 196 ? -2.145 -26.203 -20.922 1 98.75 196 VAL A O 1
ATOM 1447 N N . MET A 1 197 ? -3.316 -24.344 -21.266 1 98.81 197 MET A N 1
ATOM 1448 C CA . MET A 1 197 ? -3.547 -24.031 -19.859 1 98.81 197 MET A CA 1
ATOM 1449 C C . MET A 1 197 ? -4.984 -24.328 -19.453 1 98.81 197 MET A C 1
ATOM 1451 O O . MET A 1 197 ? -5.918 -24.031 -20.203 1 98.81 197 MET A O 1
ATOM 1455 N N . VAL A 1 198 ? -5.164 -25.016 -18.375 1 98.81 198 VAL A N 1
ATOM 1456 C CA . VAL A 1 198 ? -6.473 -25.203 -17.766 1 98.81 198 VAL A CA 1
ATOM 1457 C C . VAL A 1 198 ? -6.523 -24.469 -16.422 1 98.81 198 VAL A C 1
ATOM 1459 O O . VAL A 1 198 ? -5.719 -24.734 -15.531 1 98.81 198 VAL A O 1
ATOM 1462 N N . GLY A 1 199 ? -7.359 -23.531 -16.297 1 97.69 199 GLY A N 1
ATOM 1463 C CA . GLY A 1 199 ? -7.438 -22.75 -15.062 1 97.69 199 GLY A CA 1
ATOM 1464 C C . GLY A 1 199 ? -8.844 -22.25 -14.766 1 97.69 199 GLY A C 1
ATOM 1465 O O . GLY A 1 199 ? -9.758 -22.453 -15.562 1 97.69 199 GLY A O 1
ATOM 1466 N N . ASP A 1 200 ? -9.086 -21.656 -13.555 1 95.88 200 ASP A N 1
ATOM 1467 C CA . ASP A 1 200 ? -10.398 -21.156 -13.141 1 95.88 200 ASP A CA 1
ATOM 1468 C C . ASP A 1 200 ? -10.398 -19.625 -13.055 1 95.88 200 ASP A C 1
ATOM 1470 O O . ASP A 1 200 ? -11.406 -19.031 -12.672 1 95.88 200 ASP A O 1
ATOM 1474 N N . ASP A 1 201 ? -9.328 -18.984 -13.367 1 94 201 ASP A N 1
ATOM 1475 C CA . ASP A 1 201 ? -9.211 -17.531 -13.352 1 94 201 ASP A CA 1
ATOM 1476 C C . ASP A 1 201 ? -9.039 -16.969 -14.766 1 94 201 ASP A C 1
ATOM 1478 O O . ASP A 1 201 ? -8 -17.188 -15.391 1 94 201 ASP A O 1
ATOM 1482 N N . ALA A 1 202 ? -10.008 -16.203 -15.188 1 95.12 202 ALA A N 1
ATOM 1483 C CA . ALA A 1 202 ? -10.039 -15.734 -16.562 1 95.12 202 ALA A CA 1
ATOM 1484 C C . ALA A 1 202 ? -8.883 -14.781 -16.859 1 95.12 202 ALA A C 1
ATOM 1486 O O . ALA A 1 202 ? -8.367 -14.734 -17.969 1 95.12 202 ALA A O 1
ATOM 1487 N N . GLU A 1 203 ? -8.477 -14.141 -15.867 1 93.12 203 GLU A N 1
ATOM 1488 C CA . GLU A 1 203 ? -7.402 -13.172 -16.062 1 93.12 203 GLU A CA 1
ATOM 1489 C C . GLU A 1 203 ? -6.031 -13.828 -15.93 1 93.12 203 GLU A C 1
ATOM 1491 O O . GLU A 1 203 ? -5.305 -13.961 -16.922 1 93.12 20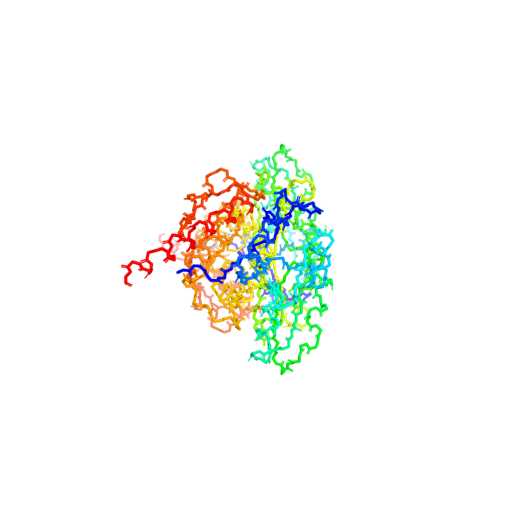3 GLU A O 1
ATOM 1496 N N . SER A 1 204 ? -5.754 -14.445 -14.781 1 93.5 204 SER A N 1
ATOM 1497 C CA . SER A 1 204 ? -4.406 -14.906 -14.461 1 93.5 204 SER A CA 1
ATOM 1498 C C . SER A 1 204 ? -4.086 -16.219 -15.164 1 93.5 204 SER A C 1
ATOM 1500 O O . SER A 1 204 ? -2.957 -16.422 -15.617 1 93.5 204 SER A O 1
ATOM 1502 N N . ASP A 1 205 ? -5.016 -17.078 -15.297 1 96.38 205 ASP A N 1
ATOM 1503 C CA . ASP A 1 205 ? -4.766 -18.375 -15.906 1 96.38 205 ASP A CA 1
ATOM 1504 C C . ASP A 1 205 ? -4.934 -18.312 -17.422 1 96.38 205 ASP A C 1
ATOM 1506 O O . ASP A 1 205 ? -4.059 -18.75 -18.172 1 96.38 205 ASP A O 1
ATOM 1510 N N . VAL A 1 206 ? -6.062 -17.688 -17.812 1 97 206 VAL A N 1
ATOM 1511 C CA . VAL A 1 206 ? -6.461 -17.812 -19.203 1 97 206 VAL A CA 1
ATOM 1512 C C . VAL A 1 206 ? -5.828 -16.703 -20.031 1 97 206 VAL A C 1
ATOM 1514 O O . VAL A 1 206 ? -4.926 -16.953 -20.844 1 97 206 VAL A O 1
ATOM 1517 N N . ALA A 1 207 ? -6.238 -15.484 -19.781 1 96.88 207 ALA A N 1
ATOM 1518 C CA . ALA A 1 207 ? -5.684 -14.375 -20.547 1 96.88 207 ALA A CA 1
ATOM 1519 C C . ALA A 1 207 ? -4.168 -14.312 -20.406 1 96.88 207 ALA A C 1
ATOM 1521 O O . ALA A 1 207 ? -3.455 -14.07 -21.391 1 96.88 207 ALA A O 1
ATOM 1522 N N . GLY A 1 208 ? -3.666 -14.602 -19.219 1 96 208 GLY A N 1
ATOM 1523 C CA . GLY A 1 208 ? -2.232 -14.617 -18.984 1 96 208 GLY A CA 1
ATOM 1524 C C . GLY A 1 208 ? -1.499 -15.648 -19.828 1 96 208 GLY A C 1
ATOM 1525 O O . GLY A 1 208 ? -0.48 -15.344 -20.438 1 96 208 GLY A O 1
ATOM 1526 N N . ALA A 1 209 ? -1.987 -16.797 -19.859 1 97.94 209 ALA A N 1
ATOM 1527 C CA . ALA A 1 209 ? -1.359 -17.875 -20.609 1 97.94 209 ALA A CA 1
ATOM 1528 C C . ALA A 1 209 ? -1.364 -17.594 -22.109 1 97.94 209 ALA A C 1
ATOM 1530 O O . ALA A 1 209 ? -0.359 -17.797 -22.797 1 97.94 209 ALA A O 1
ATOM 1531 N N . LEU A 1 210 ? -2.48 -17.078 -22.594 1 98.19 210 LEU A N 1
ATOM 1532 C CA . LEU A 1 210 ? -2.604 -16.781 -24.016 1 98.19 210 LEU A CA 1
ATOM 1533 C C . LEU A 1 210 ? -1.683 -15.625 -24.391 1 98.19 210 LEU A C 1
ATOM 1535 O O . LEU A 1 210 ? -1.062 -15.648 -25.469 1 98.19 210 LEU A O 1
ATOM 1539 N N . ARG A 1 211 ? -1.568 -14.648 -23.562 1 97.31 211 ARG A N 1
ATOM 1540 C CA . ARG A 1 211 ? -0.652 -13.539 -23.812 1 97.31 211 ARG A CA 1
ATOM 1541 C C . ARG A 1 211 ? 0.797 -14.016 -23.797 1 97.31 211 ARG A C 1
ATOM 1543 O O . ARG A 1 211 ? 1.653 -13.422 -24.469 1 97.31 211 ARG A O 1
ATOM 1550 N N . ALA A 1 212 ? 1.055 -15.047 -23.047 1 96.69 212 ALA A N 1
ATOM 1551 C CA . ALA A 1 212 ? 2.398 -15.609 -22.969 1 96.69 212 ALA A CA 1
ATOM 1552 C C . ALA A 1 212 ? 2.715 -16.453 -24.203 1 96.69 212 ALA A C 1
ATOM 1554 O O . ALA A 1 212 ? 3.84 -16.922 -24.375 1 96.69 212 ALA A O 1
ATOM 1555 N N . GLY A 1 213 ? 1.665 -16.672 -25.062 1 97.75 213 GLY A N 1
ATOM 1556 C CA . GLY A 1 213 ? 1.905 -17.359 -26.328 1 97.75 213 GLY A CA 1
ATOM 1557 C C . GLY A 1 213 ? 1.443 -18.797 -26.328 1 97.75 213 GLY A C 1
ATOM 1558 O O . GLY A 1 213 ? 1.688 -19.547 -27.281 1 97.75 213 GLY A O 1
ATOM 1559 N N . LEU A 1 214 ? 0.793 -19.266 -25.234 1 98.38 214 LEU A N 1
ATOM 1560 C CA . LEU A 1 214 ? 0.252 -20.609 -25.234 1 98.38 214 LEU A CA 1
ATOM 1561 C C . LEU A 1 214 ? -0.812 -20.766 -26.328 1 98.38 214 LEU A C 1
ATOM 1563 O O . LEU A 1 214 ? -1.516 -19.812 -26.641 1 98.38 214 LEU A O 1
ATOM 1567 N N . GLY A 1 215 ? -0.904 -21.922 -26.844 1 97.94 215 GLY A N 1
ATOM 1568 C CA . GLY A 1 215 ? -1.774 -22.172 -27.969 1 97.94 215 GLY A CA 1
ATOM 1569 C C . GLY A 1 215 ? -3.246 -22.172 -27.609 1 97.94 215 GLY A C 1
ATOM 1570 O O . GLY A 1 215 ? -4.102 -21.875 -28.453 1 97.94 215 GLY A O 1
ATOM 1571 N N . ALA A 1 216 ? -3.545 -22.547 -26.375 1 98.38 216 ALA A N 1
ATOM 1572 C CA . ALA A 1 216 ? -4.926 -22.609 -25.906 1 98.38 216 ALA A CA 1
ATOM 1573 C C . ALA A 1 216 ? -5.004 -22.422 -24.391 1 98.38 216 ALA A C 1
ATOM 1575 O O . ALA A 1 216 ? -4.02 -22.641 -23.688 1 98.38 216 ALA A O 1
ATOM 1576 N N . ALA A 1 217 ? -6.094 -21.938 -23.938 1 98.69 217 ALA A N 1
ATOM 1577 C CA . ALA A 1 217 ? -6.398 -21.828 -22.516 1 98.69 217 ALA A CA 1
ATOM 1578 C C . ALA A 1 217 ? -7.875 -22.094 -22.25 1 98.69 217 ALA A C 1
ATOM 1580 O O . ALA A 1 217 ? -8.75 -21.484 -22.875 1 98.69 217 ALA A O 1
ATOM 1581 N N . LEU A 1 218 ? -8.109 -23.016 -21.406 1 98.69 218 LEU A N 1
ATOM 1582 C CA . LEU A 1 218 ? -9.461 -23.438 -21.062 1 98.69 218 LEU A CA 1
ATOM 1583 C C . LEU A 1 218 ? -9.859 -22.891 -19.688 1 98.69 218 LEU A C 1
ATOM 1585 O O . LEU A 1 218 ? -9.094 -23.016 -18.719 1 98.69 218 LEU A O 1
ATOM 1589 N N . LEU A 1 219 ? -11.031 -22.281 -19.609 1 98 219 LEU A N 1
ATOM 1590 C CA . LEU A 1 219 ? -11.578 -21.797 -18.359 1 98 219 LEU A CA 1
ATOM 1591 C C . LEU A 1 219 ? -12.594 -22.781 -17.781 1 98 219 LEU A C 1
ATOM 1593 O O . LEU A 1 219 ? -13.602 -23.078 -18.422 1 98 219 LEU A O 1
ATOM 1597 N N . VAL A 1 220 ? -12.297 -23.281 -16.625 1 97.69 220 VAL A N 1
ATOM 1598 C CA . VAL A 1 220 ? -13.242 -24.188 -15.984 1 97.69 220 VAL A CA 1
ATOM 1599 C C . VAL A 1 220 ? -14.219 -23.391 -15.125 1 97.69 220 VAL A C 1
ATOM 1601 O O . VAL A 1 220 ? -13.883 -22.312 -14.633 1 97.69 220 VAL A O 1
ATOM 1604 N N . ARG A 1 221 ? -15.414 -23.891 -14.938 1 94.81 221 ARG A N 1
ATOM 1605 C CA . ARG A 1 221 ? -16.453 -23.203 -14.188 1 94.81 221 ARG A CA 1
ATOM 1606 C C . ARG A 1 221 ? -16.359 -23.531 -12.703 1 94.81 221 ARG A C 1
ATOM 1608 O O . ARG A 1 221 ? -17.125 -23 -11.891 1 94.81 221 ARG A O 1
ATOM 1615 N N . THR A 1 222 ? -15.445 -24.328 -12.383 1 91.44 222 THR A N 1
ATOM 1616 C CA . THR A 1 222 ? -15.18 -24.641 -10.977 1 91.44 222 THR A CA 1
ATOM 1617 C C . THR A 1 222 ? -14.328 -23.547 -10.344 1 91.44 222 THR A C 1
ATOM 1619 O O . THR A 1 222 ? -13.836 -22.641 -11.031 1 91.44 222 THR A O 1
ATOM 1622 N N . GLY A 1 223 ? -14.258 -23.469 -9.016 1 85.88 223 GLY A N 1
ATOM 1623 C CA . GLY A 1 223 ? -13.406 -22.531 -8.297 1 85.88 223 GLY A CA 1
ATOM 1624 C C . GLY A 1 223 ? -13.945 -21.125 -8.297 1 85.88 223 GLY A C 1
ATOM 1625 O O . GLY A 1 223 ? -15.102 -20.891 -7.926 1 85.88 223 GLY A O 1
ATOM 1626 N N . LYS A 1 224 ? -13.203 -20.109 -8.75 1 78.88 224 LYS A N 1
ATOM 1627 C CA . LYS A 1 224 ? -13.539 -18.703 -8.562 1 78.88 224 LYS A CA 1
ATOM 1628 C C . LYS A 1 224 ? -14.281 -18.156 -9.773 1 78.88 224 LYS A C 1
ATOM 1630 O O . LYS A 1 224 ? -14.703 -17 -9.773 1 78.88 224 LYS A O 1
ATOM 1635 N N . CYS A 1 225 ? -14.352 -18.984 -10.797 1 80 225 CYS A N 1
ATOM 1636 C CA . CYS A 1 225 ? -15 -18.531 -12.023 1 80 225 CYS A CA 1
ATOM 163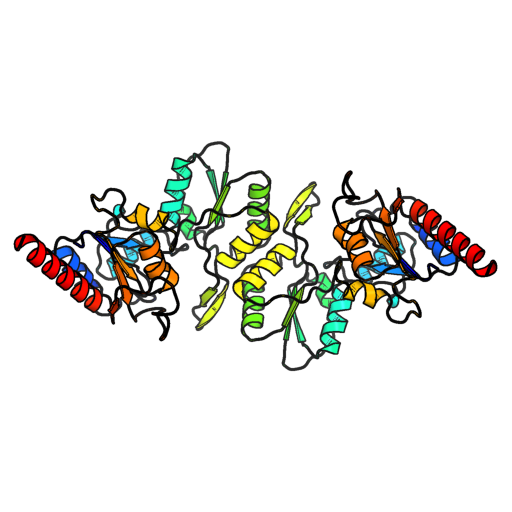7 C C . CYS A 1 225 ? -16.453 -18.141 -11.758 1 80 225 CYS A C 1
ATOM 1639 O O . CYS A 1 225 ? -17.172 -18.859 -11.062 1 80 225 CYS A O 1
ATOM 1641 N N . ARG A 1 226 ? -16.828 -16.906 -12.195 1 78.88 226 ARG A N 1
ATOM 1642 C CA . ARG A 1 226 ? -18.188 -16.406 -12.102 1 78.88 226 ARG A CA 1
ATOM 1643 C C . ARG A 1 226 ? -18.766 -16.109 -13.484 1 78.88 226 ARG A C 1
ATOM 1645 O O . ARG A 1 226 ? -18 -15.867 -14.43 1 78.88 226 ARG A O 1
ATOM 1652 N N . PRO A 1 227 ? -20.109 -16.188 -13.508 1 81.69 227 PRO A N 1
ATOM 1653 C CA . PRO A 1 227 ? -20.703 -15.82 -14.797 1 81.69 227 PRO A CA 1
ATOM 1654 C C . PRO A 1 227 ? -20.203 -14.469 -15.305 1 81.69 227 PRO A C 1
ATOM 1656 O O . PRO A 1 227 ? -20.125 -13.508 -14.539 1 81.69 227 PRO A O 1
ATOM 1659 N N . GLY A 1 228 ? -19.844 -14.438 -16.547 1 85.25 228 GLY A N 1
ATOM 1660 C CA . GLY A 1 228 ? -19.391 -13.18 -17.125 1 85.25 228 GLY A CA 1
ATOM 1661 C C . GLY A 1 228 ? -17.875 -13.055 -17.172 1 85.25 228 GLY A C 1
ATOM 1662 O O . GLY A 1 228 ? -17.344 -12.234 -17.922 1 85.25 228 GLY A O 1
ATOM 1663 N N . ASP A 1 229 ? -17.156 -13.891 -16.453 1 84.88 229 ASP A N 1
ATOM 1664 C CA . ASP A 1 229 ? -15.703 -13.82 -16.422 1 84.88 229 ASP A CA 1
ATOM 1665 C C . ASP A 1 229 ? -15.102 -14.133 -17.797 1 84.88 229 ASP A C 1
ATOM 1667 O O . ASP A 1 229 ? -14.031 -13.633 -18.141 1 84.88 229 ASP A O 1
ATOM 1671 N N . GLU A 1 230 ? -15.781 -14.906 -18.547 1 85.12 230 GLU A N 1
ATOM 1672 C CA . GLU A 1 230 ? -15.25 -15.406 -19.812 1 85.12 230 GLU A CA 1
ATOM 1673 C C . GLU A 1 230 ? -15.102 -14.281 -20.828 1 85.12 230 GLU A C 1
ATOM 1675 O O . GLU A 1 230 ? -14.391 -14.43 -21.828 1 85.12 230 GLU A O 1
ATOM 1680 N N . THR A 1 231 ? -15.75 -13.148 -20.594 1 87.62 231 THR A N 1
ATOM 1681 C CA . THR A 1 231 ? -15.664 -12.062 -21.562 1 87.62 231 THR A CA 1
ATOM 1682 C C . THR A 1 231 ? -15.039 -10.82 -20.922 1 87.62 231 THR A C 1
ATOM 1684 O O . THR A 1 231 ? -14.984 -9.758 -21.547 1 87.62 231 THR A O 1
ATOM 1687 N N . ARG A 1 232 ? -14.57 -10.984 -19.812 1 88.44 232 ARG A N 1
ATOM 1688 C CA . ARG A 1 232 ? -14.117 -9.828 -19.047 1 88.44 232 ARG A CA 1
ATOM 1689 C C . ARG A 1 232 ? -12.688 -9.453 -19.422 1 88.44 232 ARG A C 1
ATOM 1691 O O . ARG A 1 232 ? -12.305 -8.281 -19.312 1 88.44 232 ARG A O 1
ATOM 1698 N N . PHE A 1 233 ? -11.969 -10.43 -19.828 1 91.06 233 PHE A N 1
ATOM 1699 C CA . PHE A 1 233 ? -10.555 -10.195 -20.078 1 91.06 233 PHE A CA 1
ATOM 1700 C C . PHE A 1 233 ? -10.195 -10.57 -21.516 1 91.06 233 PHE A C 1
ATOM 1702 O O . PHE A 1 233 ? -10.891 -11.367 -22.156 1 91.06 233 PHE A O 1
ATOM 1709 N N . ASP A 1 234 ? -9.156 -9.883 -21.984 1 94.25 234 ASP A N 1
ATOM 1710 C CA . ASP A 1 234 ? -8.625 -10.148 -23.312 1 94.25 234 ASP A CA 1
ATOM 1711 C C . ASP A 1 234 ? -7.203 -10.688 -23.234 1 94.25 234 ASP A C 1
ATOM 1713 O O . ASP A 1 234 ? -6.355 -10.133 -22.531 1 94.25 234 ASP A O 1
ATOM 1717 N N . PRO A 1 235 ? -7.016 -11.773 -24.031 1 96.69 235 PRO A N 1
ATOM 1718 C CA . PRO A 1 235 ? -7.891 -12.578 -24.875 1 96.69 235 PRO A CA 1
ATOM 1719 C C . PRO A 1 235 ? -8.891 -13.414 -24.078 1 96.69 235 PRO A C 1
ATOM 1721 O O . PRO A 1 235 ? -8.633 -13.742 -22.922 1 96.69 235 PRO A O 1
ATOM 1724 N N . ALA A 1 236 ? -9.938 -13.742 -24.703 1 96.75 236 ALA A N 1
ATOM 1725 C CA . ALA A 1 236 ? -10.945 -14.633 -24.125 1 96.75 236 ALA A CA 1
ATOM 1726 C C . ALA A 1 236 ? -10.461 -16.078 -24.109 1 96.75 236 ALA A C 1
ATOM 1728 O O . ALA A 1 236 ? -9.531 -16.438 -24.844 1 96.75 236 ALA A O 1
ATOM 1729 N N . PRO A 1 237 ? -11.117 -16.891 -23.25 1 98.06 237 PRO A N 1
ATOM 1730 C CA . PRO A 1 237 ? -10.727 -18.297 -23.234 1 98.06 237 PRO A CA 1
ATOM 1731 C C . PRO A 1 237 ? -10.93 -19 -24.578 1 98.06 237 PRO A C 1
ATOM 1733 O O . PRO A 1 237 ? -11.859 -18.641 -25.328 1 98.06 237 PRO A O 1
ATOM 1736 N N . THR A 1 238 ? -10.008 -19.938 -24.906 1 98.19 238 THR A N 1
ATOM 1737 C CA . THR A 1 238 ? -10.195 -20.797 -26.078 1 98.19 238 THR A CA 1
ATOM 1738 C C . THR A 1 238 ? -11.523 -21.547 -25.984 1 98.19 238 THR A C 1
ATOM 1740 O O . THR A 1 238 ? -12.219 -21.703 -26.984 1 98.19 238 THR A O 1
ATOM 1743 N N . ALA A 1 239 ? -11.891 -22 -24.797 1 97.75 239 ALA A N 1
ATOM 1744 C CA . ALA A 1 239 ? -13.164 -22.641 -24.484 1 97.75 239 ALA A CA 1
ATOM 1745 C C . ALA A 1 239 ? -13.484 -22.531 -23 1 97.75 239 ALA A C 1
ATOM 1747 O O . ALA A 1 239 ? -12.586 -22.359 -22.172 1 97.75 239 ALA A O 1
ATOM 1748 N N . VAL A 1 240 ? -14.75 -22.547 -22.703 1 97.75 240 VAL A N 1
ATOM 1749 C CA . VAL A 1 240 ? -15.227 -22.656 -21.328 1 97.75 240 VAL A CA 1
ATOM 1750 C C . VAL A 1 240 ? -15.805 -24.047 -21.078 1 97.75 240 VAL A C 1
ATOM 1752 O O . VAL A 1 240 ? -16.625 -24.531 -21.859 1 97.75 240 VAL A O 1
ATOM 1755 N N . VAL A 1 241 ? -15.312 -24.703 -20.094 1 97.69 241 VAL A N 1
ATOM 1756 C CA . VAL A 1 241 ? -15.727 -26.078 -19.828 1 97.69 241 VAL A CA 1
ATOM 1757 C C . VAL A 1 241 ? -16.156 -26.203 -18.375 1 97.69 241 VAL A C 1
ATOM 1759 O O . VAL A 1 241 ? -15.852 -25.344 -17.547 1 97.69 241 VAL A O 1
ATOM 1762 N N . ASP A 1 242 ? -16.828 -27.234 -18.016 1 97.12 242 ASP A N 1
ATOM 1763 C CA . ASP A 1 242 ? -17.469 -27.359 -16.703 1 97.12 242 ASP A CA 1
ATOM 1764 C C . ASP A 1 242 ? -16.438 -27.641 -15.617 1 97.12 242 ASP A C 1
ATOM 1766 O O . ASP A 1 242 ? -16.562 -27.125 -14.5 1 97.12 242 ASP A O 1
ATOM 1770 N N . ASP A 1 243 ? -15.531 -28.531 -15.93 1 97.81 243 ASP A N 1
ATOM 1771 C CA . ASP A 1 243 ? -14.555 -28.984 -14.945 1 97.81 243 ASP A CA 1
ATOM 1772 C C . ASP A 1 243 ? -13.352 -29.625 -15.633 1 97.81 243 ASP A C 1
ATOM 1774 O O . ASP A 1 243 ? -13.219 -29.578 -16.859 1 97.81 243 ASP A O 1
ATOM 1778 N N . LEU A 1 244 ? -12.383 -30.141 -14.828 1 98.56 244 LEU A N 1
ATOM 1779 C CA . LEU A 1 244 ? -11.148 -30.703 -15.367 1 98.56 244 LEU A CA 1
ATOM 1780 C C . LEU A 1 244 ? -11.438 -31.922 -16.234 1 98.56 244 LEU A C 1
ATOM 1782 O O . LEU A 1 244 ? -10.734 -32.156 -17.234 1 98.56 244 LEU A O 1
ATOM 1786 N N . ALA A 1 245 ? -12.484 -32.688 -15.906 1 98.38 245 ALA A N 1
ATOM 1787 C CA . ALA A 1 245 ? -12.875 -33.844 -16.734 1 98.38 245 ALA A CA 1
ATOM 1788 C C . ALA A 1 245 ? -13.273 -33.375 -18.141 1 98.38 245 ALA A C 1
ATOM 1790 O O . ALA A 1 245 ? -12.844 -33.969 -19.141 1 98.38 245 ALA A O 1
ATOM 1791 N N . ALA A 1 246 ? -14.094 -32.344 -18.141 1 98.56 246 ALA A N 1
ATOM 1792 C CA . ALA A 1 246 ? -14.523 -31.797 -19.422 1 98.56 246 ALA A CA 1
ATOM 1793 C C . ALA A 1 246 ? -13.344 -31.188 -20.172 1 98.56 246 ALA A C 1
ATOM 1795 O O . ALA A 1 246 ? -13.297 -31.234 -21.406 1 98.56 246 ALA A O 1
ATOM 1796 N N . ALA A 1 247 ? -12.406 -30.609 -19.484 1 98.75 247 ALA A N 1
ATOM 1797 C CA . ALA A 1 247 ? -11.203 -30.078 -20.109 1 98.75 247 ALA A CA 1
ATOM 1798 C C . ALA A 1 247 ? -10.383 -31.188 -20.766 1 98.75 247 ALA A C 1
ATOM 1800 O O . ALA A 1 247 ? -9.883 -31.016 -21.875 1 98.75 247 ALA A O 1
ATOM 1801 N N . ALA A 1 248 ? -10.227 -32.281 -20.062 1 98.75 248 ALA A N 1
ATOM 1802 C CA . ALA A 1 248 ? -9.5 -33.406 -20.609 1 98.75 248 ALA A CA 1
ATOM 1803 C C . ALA A 1 248 ? -10.164 -33.906 -21.906 1 98.75 248 ALA A C 1
ATOM 1805 O O . ALA A 1 248 ? -9.477 -34.219 -22.875 1 98.75 248 ALA A O 1
ATOM 1806 N N . ASP A 1 249 ? -11.508 -33.938 -21.844 1 98.5 249 ASP A N 1
ATOM 1807 C CA . ASP A 1 249 ? -12.25 -34.312 -23.047 1 98.5 249 ASP A CA 1
ATOM 1808 C C . ASP A 1 249 ? -11.922 -33.406 -24.219 1 98.5 249 ASP A C 1
ATOM 1810 O O . ASP A 1 249 ? -11.656 -33.844 -25.328 1 98.5 249 ASP A O 1
ATOM 1814 N N . TRP A 1 250 ? -11.984 -32.156 -23.953 1 98.56 250 TRP A N 1
ATOM 1815 C CA . TRP A 1 250 ? -11.711 -31.156 -24.984 1 98.56 250 TRP A CA 1
ATOM 1816 C C . TRP A 1 250 ? -10.305 -31.312 -25.547 1 98.56 250 TRP A C 1
ATOM 1818 O O . TRP A 1 250 ? -10.117 -31.297 -26.766 1 98.56 250 TRP A O 1
ATOM 1828 N N . ILE A 1 251 ? -9.305 -31.469 -24.703 1 98.56 251 ILE A N 1
ATOM 1829 C CA . ILE A 1 251 ? -7.895 -31.531 -25.062 1 98.56 251 ILE A CA 1
ATOM 1830 C C . ILE A 1 251 ? -7.648 -32.781 -25.922 1 98.56 251 ILE A C 1
ATOM 1832 O O . ILE A 1 251 ? -7.004 -32.688 -26.984 1 98.56 251 ILE A O 1
ATOM 1836 N N . LEU A 1 252 ? -8.188 -33.875 -25.531 1 98 252 LEU A N 1
ATOM 1837 C CA . LEU A 1 252 ? -7.973 -35.156 -26.234 1 98 252 LEU A CA 1
ATOM 1838 C C . LEU A 1 252 ? -8.68 -35.125 -27.594 1 98 252 LEU A C 1
ATOM 1840 O O . LEU A 1 252 ? -8.164 -35.688 -28.562 1 98 252 LEU A O 1
ATOM 1844 N N . LYS A 1 253 ? -9.859 -34.5 -27.562 1 97.12 253 LYS A N 1
ATOM 1845 C CA . LYS A 1 253 ? -10.57 -34.344 -28.828 1 97.12 253 LYS A CA 1
ATOM 1846 C C . LYS A 1 253 ? -9.789 -33.438 -29.797 1 97.12 253 LYS A C 1
ATOM 1848 O O . LYS A 1 253 ? -9.695 -33.719 -30.984 1 97.12 253 LYS A O 1
ATOM 1853 N N . ALA A 1 254 ? -9.273 -32.375 -29.312 1 96 254 ALA A N 1
ATOM 1854 C CA . ALA A 1 254 ? -8.508 -31.422 -30.125 1 96 254 ALA A CA 1
ATOM 1855 C C . ALA A 1 254 ? -7.25 -32.094 -30.688 1 96 254 ALA A C 1
ATOM 1857 O O . ALA A 1 254 ? -6.863 -31.828 -31.828 1 96 254 ALA A O 1
ATOM 1858 N N . ARG A 1 255 ? -6.578 -32.875 -29.891 1 93.75 255 ARG A N 1
ATOM 1859 C CA . ARG A 1 255 ? -5.367 -33.562 -30.312 1 93.75 255 ARG A CA 1
ATOM 1860 C C . ARG A 1 255 ? -5.676 -34.531 -31.438 1 93.75 255 ARG A C 1
ATOM 1862 O O . ARG A 1 255 ? -4.91 -34.656 -32.406 1 93.75 255 ARG A O 1
ATOM 1869 N N . ARG A 1 256 ? -6.754 -35.219 -31.281 1 90.25 256 ARG A N 1
ATOM 1870 C CA . ARG A 1 256 ? -7.16 -36.156 -32.312 1 90.25 256 ARG A CA 1
ATOM 1871 C C . ARG A 1 256 ? -7.48 -35.469 -33.625 1 90.25 256 ARG A C 1
ATOM 1873 O O . ARG A 1 256 ? -7.133 -35.969 -34.688 1 90.25 256 ARG A O 1
ATOM 1880 N N . ALA A 1 257 ? -8.125 -34.344 -33.5 1 88.75 257 ALA A N 1
ATOM 1881 C CA . ALA A 1 257 ? -8.484 -33.562 -34.688 1 88.75 257 ALA A CA 1
ATOM 1882 C C . ALA A 1 257 ? -7.238 -33.094 -35.406 1 88.75 257 ALA A C 1
ATOM 1884 O O . ALA A 1 257 ? -7.207 -33.062 -36.656 1 88.75 257 ALA A O 1
ATOM 1885 N N . GLU A 1 258 ? -6.273 -32.719 -34.781 1 86.06 258 GLU A N 1
ATOM 1886 C CA . GLU A 1 258 ? -5.039 -32.219 -35.375 1 86.06 258 GLU A CA 1
ATOM 1887 C C . GLU A 1 258 ? -4.215 -33.375 -36 1 86.06 258 GLU A C 1
ATOM 1889 O O . GLU A 1 258 ? -3.555 -33.188 -37 1 86.06 258 GLU A O 1
ATOM 1894 N N . ALA A 1 259 ? -4.273 -34.5 -35.281 1 83.88 259 ALA A N 1
ATOM 1895 C CA . ALA A 1 259 ? -3.572 -35.688 -35.781 1 83.88 259 ALA A CA 1
ATOM 1896 C C . ALA A 1 259 ? -4.188 -36.125 -37.125 1 83.88 259 ALA A C 1
ATOM 1898 O O . ALA A 1 259 ? -3.471 -36.531 -38.031 1 83.88 259 ALA A O 1
ATOM 1899 N N . ASP A 1 260 ? -5.426 -36.031 -37.156 1 83 260 ASP A N 1
ATOM 1900 C CA . ASP A 1 260 ? -6.141 -36.438 -38.375 1 83 260 ASP A CA 1
ATOM 1901 C C . ASP A 1 260 ? -5.879 -35.438 -39.5 1 83 260 ASP A C 1
ATOM 1903 O O . ASP A 1 260 ? -5.828 -35.844 -40.688 1 83 260 ASP A O 1
ATOM 1907 N N . SER A 1 261 ? -5.809 -34.188 -39.125 1 75 261 SER A N 1
ATOM 1908 C CA . SER A 1 261 ? -5.566 -33.188 -40.156 1 75 261 SER A CA 1
ATOM 1909 C C . SER A 1 261 ? -4.125 -33.219 -40.656 1 75 261 SER A C 1
ATOM 1911 O O . SER A 1 261 ? -3.846 -32.844 -41.812 1 75 261 SER A O 1
ATOM 1913 N N . GLY A 1 262 ? -3.197 -33.5 -39.844 1 63.09 262 GLY A N 1
ATOM 1914 C CA . GLY A 1 262 ? -1.809 -33.625 -40.25 1 63.09 262 GLY A CA 1
ATOM 1915 C C . GLY A 1 262 ? -1.546 -34.844 -41.125 1 63.09 262 GLY A C 1
ATOM 1916 O O . GLY A 1 262 ? -0.715 -34.812 -42.031 1 63.09 262 GLY A O 1
ATOM 1917 N N . ASP A 1 263 ? -2.283 -36 -40.938 1 55.97 263 ASP A N 1
ATOM 1918 C CA . ASP A 1 263 ? -2.154 -37.156 -41.781 1 55.97 263 ASP A CA 1
ATOM 1919 C C . ASP A 1 263 ? -2.783 -36.938 -43.156 1 55.97 263 ASP A C 1
ATOM 1921 O O . ASP A 1 263 ? -2.58 -37.719 -44.094 1 55.97 263 ASP A O 1
ATOM 1925 N N . ALA A 1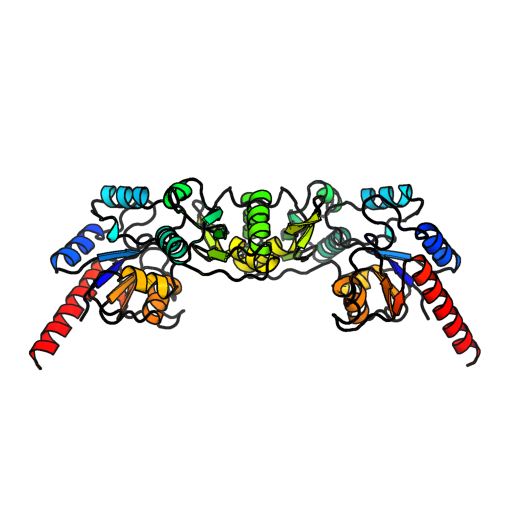 264 ? -3.67 -35.938 -43.219 1 59.59 264 ALA A N 1
ATOM 1926 C CA . ALA A 1 264 ? -4.273 -35.625 -44.531 1 59.59 264 ALA A CA 1
ATOM 1927 C C . ALA A 1 264 ? -3.34 -34.75 -45.375 1 59.59 264 ALA A C 1
ATOM 1929 O O . ALA A 1 264 ? -3.664 -34.438 -46.5 1 59.59 264 ALA A O 1
ATOM 1930 N N . LEU A 1 265 ? -2.293 -34.312 -44.75 1 43.69 265 LEU A N 1
ATOM 1931 C CA . LEU A 1 265 ? -1.376 -33.594 -45.625 1 43.69 265 LEU A CA 1
ATOM 1932 C C . LEU A 1 265 ? -0.214 -34.5 -46.031 1 43.69 265 LEU A C 1
ATOM 1934 O O . LEU A 1 265 ? 0.377 -35.188 -45.219 1 43.69 265 LEU A O 1
ATOM 1938 N N . MET B 1 1 ? -2.6 43.062 1.56 1 88.31 1 MET B N 1
ATOM 1939 C CA . MET B 1 1 ? -1.917 43.25 2.84 1 88.31 1 MET B CA 1
ATOM 1940 C C . MET B 1 1 ? -2.014 41.969 3.672 1 88.31 1 MET B C 1
ATOM 1942 O O . MET B 1 1 ? -3.088 41.375 3.779 1 88.31 1 MET B O 1
ATOM 1946 N N . ILE B 1 2 ? -0.894 41.562 4.234 1 96 2 ILE B N 1
ATOM 1947 C CA . ILE B 1 2 ? -0.85 40.344 5.051 1 96 2 ILE B CA 1
ATOM 1948 C C . ILE B 1 2 ? -1.655 40.562 6.332 1 96 2 ILE B C 1
ATOM 1950 O O . ILE B 1 2 ? -1.408 41.5 7.074 1 96 2 ILE B O 1
ATOM 1954 N N . ARG B 1 3 ? -2.572 39.656 6.539 1 97.25 3 ARG B N 1
ATOM 1955 C CA . ARG B 1 3 ? -3.475 39.812 7.676 1 97.25 3 ARG B CA 1
ATOM 1956 C C . ARG B 1 3 ? -3.369 38.656 8.641 1 97.25 3 ARG B C 1
ATOM 1958 O O . ARG B 1 3 ? -3.689 38.781 9.82 1 97.25 3 ARG B O 1
ATOM 1965 N N . VAL B 1 4 ? -2.971 37.5 8.188 1 98.31 4 VAL B N 1
ATOM 1966 C CA . VAL B 1 4 ? -2.852 36.312 8.992 1 98.31 4 VAL B CA 1
ATOM 1967 C C . VAL B 1 4 ? -1.572 35.562 8.625 1 98.31 4 VAL B C 1
ATOM 1969 O O . VAL B 1 4 ? -1.161 35.562 7.461 1 98.31 4 VAL B O 1
ATOM 1972 N N . VAL B 1 5 ? -0.949 34.969 9.633 1 98.69 5 VAL B N 1
ATOM 1973 C CA . VAL B 1 5 ? 0.258 34.156 9.406 1 98.69 5 VAL B CA 1
ATOM 1974 C C . VAL B 1 5 ? 0.006 32.719 9.805 1 98.69 5 VAL B C 1
ATOM 1976 O O . VAL B 1 5 ? -0.42 32.438 10.922 1 98.69 5 VAL B O 1
ATOM 1979 N N . LEU B 1 6 ? 0.149 31.812 8.875 1 98.75 6 LEU B N 1
ATOM 1980 C CA . LEU B 1 6 ? 0.178 30.375 9.148 1 98.75 6 LEU B CA 1
ATOM 1981 C C . LEU B 1 6 ? 1.608 29.891 9.359 1 98.75 6 LEU B C 1
ATOM 1983 O O . LEU B 1 6 ? 2.498 30.203 8.562 1 98.75 6 LEU B O 1
ATOM 1987 N N . LEU B 1 7 ? 1.817 29.219 10.438 1 98.69 7 LEU B N 1
ATOM 1988 C CA . LEU B 1 7 ? 3.156 28.766 10.797 1 98.69 7 LEU B CA 1
ATOM 1989 C C . LEU B 1 7 ? 3.205 27.234 10.898 1 98.69 7 LEU B C 1
ATOM 1991 O O . LEU B 1 7 ? 2.469 26.641 11.688 1 98.69 7 LEU B O 1
ATOM 1995 N N . ASP B 1 8 ? 4.039 26.609 10.109 1 97.94 8 ASP B N 1
ATOM 1996 C CA . ASP B 1 8 ? 4.391 25.219 10.391 1 97.94 8 ASP B CA 1
ATOM 1997 C C . ASP B 1 8 ? 5.125 25.094 11.727 1 97.94 8 ASP B C 1
ATOM 1999 O O . ASP B 1 8 ? 5.621 26.078 12.258 1 97.94 8 ASP B O 1
ATOM 2003 N N . LEU B 1 9 ? 5.199 23.891 12.227 1 96.94 9 LEU B N 1
ATOM 2004 C CA . LEU B 1 9 ? 5.805 23.719 13.539 1 96.94 9 LEU B CA 1
ATOM 2005 C C . LEU B 1 9 ? 7.164 23.047 13.43 1 96.94 9 LEU B C 1
ATOM 2007 O O . LEU B 1 9 ? 8.203 23.688 13.586 1 96.94 9 LEU B O 1
ATOM 2011 N N . LEU B 1 10 ? 7.176 21.797 13.055 1 93.19 10 LEU B N 1
ATOM 2012 C CA . LEU B 1 10 ? 8.422 21.047 12.961 1 93.19 10 LEU B CA 1
ATOM 2013 C C . LEU B 1 10 ? 9.312 21.594 11.852 1 93.19 10 LEU B C 1
ATOM 2015 O O . LEU B 1 10 ? 8.852 21.766 10.719 1 93.19 10 LEU B O 1
ATOM 2019 N N . GLY B 1 11 ? 10.5 21.953 12.195 1 94.38 11 GLY B N 1
ATOM 2020 C CA . GLY B 1 11 ? 11.445 22.5 11.234 1 94.38 11 GLY B CA 1
ATOM 2021 C C . GLY B 1 11 ? 11.344 24.016 11.094 1 94.38 11 GLY B C 1
ATOM 2022 O O . GLY B 1 11 ? 12.172 24.625 10.422 1 94.38 11 GLY B O 1
ATOM 2023 N N . VAL B 1 12 ? 10.305 24.594 11.703 1 97.25 12 VAL B N 1
ATOM 2024 C CA . VAL B 1 12 ? 10.086 26.031 11.625 1 97.25 12 VAL B CA 1
ATOM 2025 C C . VAL B 1 12 ? 10.164 26.641 13.023 1 97.25 12 VAL B C 1
ATOM 2027 O O . VAL B 1 12 ? 10.922 27.578 13.25 1 97.25 12 VAL B O 1
ATOM 2030 N N . VAL B 1 13 ? 9.422 26.109 13.938 1 98 13 VAL B N 1
ATOM 2031 C CA . VAL B 1 13 ? 9.391 26.578 15.312 1 98 13 VAL B CA 1
ATOM 2032 C C . VAL B 1 13 ? 10.352 25.766 16.172 1 98 13 VAL B C 1
ATOM 2034 O O . VAL B 1 13 ? 11.07 26.328 17 1 98 13 VAL B O 1
ATOM 2037 N N . TYR B 1 14 ? 10.328 24.484 15.93 1 95.75 14 TYR B N 1
ATOM 2038 C CA . TYR B 1 14 ? 11.219 23.594 16.656 1 95.75 14 TYR B CA 1
ATOM 2039 C C . TYR B 1 14 ? 11.703 22.453 15.773 1 95.75 14 TYR B C 1
ATOM 2041 O O . TYR B 1 14 ? 11.164 22.234 14.688 1 95.75 14 TYR B O 1
ATOM 2049 N N . ASP B 1 15 ? 12.742 21.828 16.141 1 89.94 15 ASP B N 1
ATOM 2050 C CA . ASP B 1 15 ? 13.289 20.609 15.555 1 89.94 15 ASP B CA 1
ATOM 2051 C C . ASP B 1 15 ? 13.516 19.547 16.625 1 89.94 15 ASP B C 1
ATOM 2053 O O . ASP B 1 15 ? 14.344 19.719 17.531 1 89.94 15 ASP B O 1
ATOM 2057 N N . GLY B 1 16 ? 12.789 18.438 16.484 1 81.75 16 GLY B N 1
ATOM 2058 C CA . GLY B 1 16 ? 12.742 17.531 17.625 1 81.75 16 GLY B CA 1
ATOM 2059 C C . GLY B 1 16 ? 12.164 18.188 18.875 1 81.75 16 GLY B C 1
ATOM 2060 O O . GLY B 1 16 ? 11.078 18.766 18.812 1 81.75 16 GLY B O 1
ATOM 2061 N N . ASP B 1 17 ? 12.961 18.219 19.984 1 85 17 ASP B N 1
ATOM 2062 C CA . ASP B 1 17 ? 12.492 18.828 21.219 1 85 17 ASP B CA 1
ATOM 2063 C C . ASP B 1 17 ? 13.18 20.156 21.484 1 85 17 ASP B C 1
ATOM 2065 O O . ASP B 1 17 ? 13.086 20.703 22.594 1 85 17 ASP B O 1
ATOM 2069 N N . VAL B 1 18 ? 13.797 20.688 20.453 1 91.69 18 VAL B N 1
ATOM 2070 C CA . VAL B 1 18 ? 14.578 21.906 20.656 1 91.69 18 VAL B CA 1
ATOM 2071 C C . VAL B 1 18 ? 13.992 23.031 19.812 1 91.69 18 VAL B C 1
ATOM 2073 O O . VAL B 1 18 ? 13.688 22.844 18.641 1 91.69 18 VAL B O 1
ATOM 2076 N N . GLN B 1 19 ? 13.875 24.172 20.469 1 95.31 19 GLN B N 1
ATOM 2077 C CA . GLN B 1 19 ? 13.383 25.359 19.766 1 95.31 19 GLN B CA 1
ATOM 2078 C C . GLN B 1 19 ? 14.391 25.844 18.734 1 95.31 19 GLN B C 1
ATOM 2080 O O . GLN B 1 19 ? 15.594 25.859 19 1 95.31 19 GLN B O 1
ATOM 2085 N N . ILE B 1 20 ? 13.953 26.141 17.609 1 95.56 20 ILE B N 1
ATOM 2086 C CA . ILE B 1 20 ? 14.805 26.797 16.625 1 95.56 20 ILE B CA 1
ATOM 2087 C C . ILE B 1 20 ? 15.117 28.219 17.094 1 95.56 20 ILE B C 1
ATOM 2089 O O . ILE B 1 20 ? 14.227 28.953 17.516 1 95.56 20 ILE B O 1
ATOM 2093 N N . ALA B 1 21 ? 16.328 28.609 16.953 1 94.81 21 ALA B N 1
ATOM 2094 C CA . ALA B 1 21 ? 16.812 29.875 17.5 1 94.81 21 ALA B CA 1
ATOM 2095 C C . ALA B 1 21 ? 15.977 31.047 16.969 1 94.81 21 ALA B C 1
ATOM 2097 O O . ALA B 1 21 ? 15.75 31.156 15.766 1 94.81 21 ALA B O 1
ATOM 2098 N N . GLY B 1 22 ? 15.414 31.891 17.922 1 95.5 22 GLY B N 1
ATOM 2099 C CA . GLY B 1 22 ? 14.703 33.125 17.578 1 95.5 22 GLY B CA 1
ATOM 2100 C C . GLY B 1 22 ? 13.227 32.875 17.297 1 95.5 22 GLY B C 1
ATOM 2101 O O . GLY B 1 22 ? 12.477 33.844 17.078 1 95.5 22 GLY B O 1
ATOM 2102 N N . ALA B 1 23 ? 12.773 31.672 17.359 1 97.5 23 ALA B N 1
ATOM 2103 C CA . ALA B 1 23 ? 11.414 31.344 16.953 1 97.5 23 ALA B CA 1
ATOM 2104 C C . ALA B 1 23 ? 10.398 31.984 17.891 1 97.5 23 ALA B C 1
ATOM 2106 O O . ALA B 1 23 ? 9.461 32.656 17.453 1 97.5 23 ALA B O 1
ATOM 2107 N N . ALA B 1 24 ? 10.602 31.781 19.172 1 97.5 24 ALA B N 1
ATOM 2108 C CA . ALA B 1 24 ? 9.664 32.344 20.141 1 97.5 24 ALA B CA 1
ATOM 2109 C C . ALA B 1 24 ? 9.602 33.875 20.047 1 97.5 24 ALA B C 1
ATOM 2111 O O . ALA B 1 24 ? 8.516 34.438 20.062 1 97.5 24 ALA B O 1
ATOM 2112 N N . ALA B 1 25 ? 10.766 34.469 19.922 1 97.81 25 ALA B N 1
ATOM 2113 C CA . ALA B 1 25 ? 10.828 35.906 19.797 1 97.81 25 ALA B CA 1
ATOM 2114 C C . ALA B 1 25 ? 10.141 36.375 18.516 1 97.81 25 ALA B C 1
ATOM 2116 O O . ALA B 1 25 ? 9.484 37.438 18.5 1 97.81 25 ALA B O 1
ATOM 2117 N N . ALA B 1 26 ? 10.359 35.656 17.453 1 98.5 26 ALA B N 1
ATOM 2118 C CA . ALA B 1 26 ? 9.727 36 16.172 1 98.5 26 ALA B CA 1
ATOM 2119 C C . ALA B 1 26 ? 8.203 35.938 16.281 1 98.5 26 ALA B C 1
ATOM 2121 O O . ALA B 1 26 ? 7.508 36.812 15.758 1 98.5 26 ALA B O 1
ATOM 2122 N N . ILE B 1 27 ? 7.652 34.938 16.922 1 98.56 27 ILE B N 1
ATOM 2123 C CA . ILE B 1 27 ? 6.219 34.75 17.125 1 98.56 27 ILE B CA 1
ATOM 2124 C C . ILE B 1 27 ? 5.664 35.938 17.922 1 98.56 27 ILE B C 1
ATOM 2126 O O . ILE B 1 27 ? 4.633 36.5 17.562 1 98.56 27 ILE B O 1
ATOM 2130 N N . GLU B 1 28 ? 6.375 36.344 18.922 1 97.81 28 GLU B N 1
ATOM 2131 C CA . GLU B 1 28 ? 5.953 37.469 19.734 1 97.81 28 GLU B CA 1
ATOM 2132 C C . GLU B 1 28 ? 5.949 38.75 18.906 1 97.81 28 GLU B C 1
ATOM 2134 O O . GLU B 1 28 ? 5.07 39.594 19.078 1 97.81 28 GLU B O 1
ATOM 2139 N N . ARG B 1 29 ? 6.953 38.906 18.109 1 98.12 29 ARG B N 1
ATOM 2140 C CA . ARG B 1 29 ? 7.023 40.094 17.25 1 98.12 29 ARG B CA 1
ATOM 2141 C C . ARG B 1 29 ? 5.824 40.156 16.312 1 98.12 29 ARG B C 1
ATOM 2143 O O . ARG B 1 29 ? 5.246 41.219 16.109 1 98.12 29 ARG B O 1
ATOM 2150 N N . LEU B 1 30 ? 5.461 39.031 15.75 1 98.38 30 LEU B N 1
ATOM 2151 C CA . LEU B 1 30 ? 4.312 38.969 14.859 1 98.38 30 LEU B CA 1
ATOM 2152 C C . LEU B 1 30 ? 3.02 39.281 15.609 1 98.38 30 LEU B C 1
ATOM 2154 O O . LEU B 1 30 ? 2.189 40.062 15.141 1 98.38 30 LEU B O 1
ATOM 2158 N N . ARG B 1 31 ? 2.879 38.656 16.766 1 97.81 31 ARG B N 1
ATOM 2159 C CA . ARG B 1 31 ? 1.718 38.938 17.609 1 97.81 31 ARG B CA 1
ATOM 2160 C C . ARG B 1 31 ? 1.664 40.406 17.984 1 97.81 31 ARG B C 1
ATOM 2162 O O . ARG B 1 31 ? 0.597 41.031 17.969 1 97.81 31 ARG B O 1
ATOM 2169 N N . GLY B 1 32 ? 2.818 40.906 18.344 1 97.25 32 GLY B N 1
ATOM 2170 C CA . GLY B 1 32 ? 2.916 42.312 18.734 1 97.25 32 GLY B CA 1
ATOM 2171 C C . GLY B 1 32 ? 2.512 43.25 17.625 1 97.25 32 GLY B C 1
ATOM 2172 O O . GLY B 1 32 ? 2.08 44.375 17.891 1 97.25 32 GLY B O 1
ATOM 2173 N N . ALA B 1 33 ? 2.617 42.844 16.422 1 97 33 ALA B N 1
ATOM 2174 C CA . ALA B 1 33 ? 2.25 43.656 15.266 1 97 33 ALA B CA 1
ATOM 2175 C C . ALA B 1 33 ? 0.764 43.531 14.945 1 97 33 ALA B C 1
ATOM 2177 O O . ALA B 1 33 ? 0.287 44.031 13.938 1 97 33 ALA B O 1
ATOM 2178 N N . GLY B 1 34 ? 0.038 42.75 15.82 1 96.25 34 GLY B N 1
ATOM 2179 C CA . GLY B 1 34 ? -1.399 42.594 15.656 1 96.25 34 GLY B CA 1
ATOM 2180 C C . GLY B 1 34 ? -1.776 41.531 14.633 1 96.25 34 GLY B C 1
ATOM 2181 O O . GLY B 1 34 ? -2.895 41.531 14.117 1 96.25 34 GLY B O 1
ATOM 2182 N N . LEU B 1 35 ? -0.886 40.688 14.289 1 97.12 35 LEU B N 1
ATOM 2183 C CA . LEU B 1 35 ? -1.157 39.625 13.305 1 97.12 35 LEU B CA 1
ATOM 2184 C C . LEU B 1 35 ? -1.633 38.344 13.984 1 97.12 35 LEU B C 1
ATOM 2186 O O . LEU B 1 35 ? -0.905 37.75 14.781 1 97.12 35 LEU B O 1
ATOM 2190 N N . PRO B 1 36 ? -2.902 37.938 13.688 1 97.44 36 PRO B N 1
ATOM 2191 C CA . PRO B 1 36 ? -3.301 36.625 14.148 1 97.44 36 PRO B CA 1
ATOM 2192 C C . PRO B 1 36 ? -2.406 35.5 13.594 1 97.44 36 PRO B C 1
ATOM 2194 O O . PRO B 1 36 ? -1.988 35.562 12.438 1 97.44 36 PRO B O 1
ATOM 2197 N N . LEU B 1 37 ? -2.121 34.531 14.461 1 98.19 37 LEU B N 1
ATOM 2198 C CA . LEU B 1 37 ? -1.306 33.375 14.062 1 98.19 37 LEU B CA 1
ATOM 2199 C C . LEU B 1 37 ? -2.123 32.094 14.094 1 98.19 37 LEU B C 1
ATOM 2201 O O . LEU B 1 37 ? -2.98 31.922 14.961 1 98.19 37 LEU B O 1
ATOM 2205 N N . ARG B 1 38 ? -1.907 31.25 13.125 1 98.44 38 ARG B N 1
ATOM 2206 C CA . ARG B 1 38 ? -2.355 29.859 13.117 1 98.44 38 ARG B CA 1
ATOM 2207 C C . ARG B 1 38 ? -1.176 28.906 12.977 1 98.44 38 ARG B C 1
ATOM 2209 O O . ARG B 1 38 ? -0.329 29.078 12.102 1 98.44 38 ARG B O 1
ATOM 2216 N N . PHE B 1 39 ? -1.129 28 13.898 1 98.38 39 PHE B N 1
ATOM 2217 C CA . PHE B 1 39 ? -0.113 26.969 13.836 1 98.38 39 PHE B CA 1
ATOM 2218 C C . PHE B 1 39 ? -0.649 25.734 13.117 1 98.38 39 PHE B C 1
ATOM 2220 O O . PHE B 1 39 ? -1.634 25.125 13.555 1 98.38 39 PHE B O 1
ATOM 2227 N N . VAL B 1 40 ? 0.009 25.328 12.016 1 97.56 40 VAL B N 1
ATOM 2228 C CA . VAL B 1 40 ? -0.507 24.25 11.164 1 97.56 40 VAL B CA 1
ATOM 2229 C C . VAL B 1 40 ? 0.512 23.125 11.086 1 97.56 40 VAL B C 1
ATOM 2231 O O . VAL B 1 40 ? 1.58 23.281 10.484 1 97.56 40 VAL B O 1
ATOM 2234 N N . SER B 1 41 ? 0.209 22.062 11.688 1 95 41 SER B N 1
ATOM 2235 C CA . SER B 1 41 ? 1.109 20.906 11.766 1 95 41 SER B CA 1
ATOM 2236 C C . SER B 1 41 ? 0.535 19.703 11.023 1 95 41 SER B C 1
ATOM 2238 O O . SER B 1 41 ? -0.646 19.391 11.18 1 95 41 SER B O 1
ATOM 2240 N N . ASN B 1 42 ? 1.328 18.969 10.266 1 93.62 42 ASN B N 1
ATOM 2241 C CA . ASN B 1 42 ? 0.882 17.781 9.539 1 93.62 42 ASN B CA 1
ATOM 2242 C C . ASN B 1 42 ? 1.146 16.5 10.336 1 93.62 42 ASN B C 1
ATOM 2244 O O . ASN B 1 42 ? 1.027 15.398 9.805 1 93.62 42 ASN B O 1
ATOM 2248 N N . THR B 1 43 ? 1.451 16.703 11.586 1 92.44 43 THR B N 1
ATOM 2249 C CA . THR B 1 43 ? 1.654 15.523 12.422 1 92.44 43 THR B CA 1
ATOM 2250 C C . THR B 1 43 ? 0.363 14.727 12.547 1 92.44 43 THR B C 1
ATOM 2252 O O . THR B 1 43 ? -0.726 15.297 12.625 1 92.44 43 THR B O 1
ATOM 2255 N N . THR B 1 44 ? 0.527 13.445 12.531 1 94.62 44 THR B N 1
ATOM 2256 C CA . THR B 1 44 ? -0.634 12.586 12.727 1 94.62 44 THR B CA 1
ATOM 2257 C C . THR B 1 44 ? -0.403 11.609 13.875 1 94.62 44 THR B C 1
ATOM 2259 O O . THR B 1 44 ? -0.99 10.523 13.906 1 94.62 44 THR B O 1
ATOM 2262 N N . ARG B 1 45 ? 0.431 11.953 14.789 1 91.5 45 ARG B N 1
ATOM 2263 C CA . ARG B 1 45 ? 0.756 11.055 15.898 1 91.5 45 ARG B CA 1
ATOM 2264 C C . ARG B 1 45 ? 0.417 11.695 17.234 1 91.5 45 ARG B C 1
ATOM 2266 O O . ARG B 1 45 ? -0.031 11.016 18.172 1 91.5 45 ARG B O 1
ATOM 2273 N N . SER B 1 46 ? 0.631 12.969 17.328 1 92.69 46 SER B N 1
ATOM 2274 C CA . SER B 1 46 ? 0.479 13.68 18.594 1 92.69 46 SER B CA 1
ATOM 2275 C C . SER B 1 46 ? -0.893 14.336 18.703 1 92.69 46 SER B C 1
ATOM 2277 O O . SER B 1 46 ? -1.337 15.008 17.766 1 92.69 46 SER B O 1
ATOM 2279 N N . PRO B 1 47 ? -1.522 14.156 19.844 1 95.81 47 PRO B N 1
ATOM 2280 C CA . PRO B 1 47 ? -2.779 14.875 20.047 1 95.81 47 PRO B CA 1
ATOM 2281 C C . PRO B 1 47 ? -2.566 16.375 20.297 1 95.81 47 PRO B C 1
ATOM 2283 O O . PRO B 1 47 ? -1.471 16.781 20.672 1 95.81 47 PRO B O 1
ATOM 2286 N N . ARG B 1 48 ? -3.564 17.125 20.094 1 96.06 48 ARG B N 1
ATOM 2287 C CA . ARG B 1 48 ? -3.561 18.578 20.188 1 96.06 48 ARG B CA 1
ATOM 2288 C C . ARG B 1 48 ? -2.988 19.047 21.516 1 96.06 48 ARG B C 1
ATOM 2290 O O . ARG B 1 48 ? -2.107 19.906 21.562 1 96.06 48 ARG B O 1
ATOM 2297 N N . ASP B 1 49 ? -3.43 18.406 22.609 1 96.38 49 ASP B N 1
ATOM 2298 C CA . ASP B 1 49 ? -3.008 18.828 23.938 1 96.38 49 ASP B CA 1
ATOM 2299 C C . ASP B 1 49 ? -1.502 18.656 24.125 1 96.38 49 ASP B C 1
ATOM 2301 O O . ASP B 1 49 ? -0.848 19.484 24.766 1 96.38 49 ASP B O 1
ATOM 2305 N N . ALA B 1 50 ? -0.99 17.609 23.609 1 96.19 50 ALA B N 1
ATOM 2306 C CA . ALA B 1 50 ? 0.444 17.344 23.719 1 96.19 50 ALA B CA 1
ATOM 2307 C C . ALA B 1 50 ? 1.246 18.375 22.938 1 96.19 50 ALA B C 1
ATOM 2309 O O . ALA B 1 50 ? 2.299 18.828 23.391 1 96.19 50 ALA B O 1
ATOM 2310 N N . ILE B 1 51 ? 0.783 18.75 21.781 1 96.56 51 ILE B N 1
ATOM 2311 C CA . ILE B 1 51 ? 1.458 19.734 20.953 1 96.56 51 ILE B CA 1
ATOM 2312 C C . ILE B 1 51 ? 1.458 21.094 21.656 1 96.56 51 ILE B C 1
ATOM 2314 O O . ILE B 1 51 ? 2.494 21.75 21.734 1 96.56 51 ILE B O 1
ATOM 2318 N N . ILE B 1 52 ? 0.3 21.469 22.172 1 97.5 52 ILE B N 1
ATOM 2319 C CA . ILE B 1 52 ? 0.159 22.75 22.859 1 97.5 52 ILE B CA 1
ATOM 2320 C C . ILE B 1 52 ? 1.067 22.781 24.094 1 97.5 52 ILE B C 1
ATOM 2322 O O . ILE B 1 52 ? 1.743 23.766 24.344 1 97.5 52 ILE B O 1
ATOM 2326 N N . ALA B 1 53 ? 1.101 21.656 24.797 1 96.88 53 ALA B N 1
ATOM 2327 C CA . ALA B 1 53 ? 1.976 21.562 25.969 1 96.88 53 ALA B CA 1
ATOM 2328 C C . ALA B 1 53 ? 3.441 21.688 25.562 1 96.88 53 ALA B C 1
ATOM 2330 O O . ALA B 1 53 ? 4.223 22.344 26.25 1 96.88 53 ALA B O 1
ATOM 2331 N N . GLN B 1 54 ? 3.816 21.062 24.516 1 96.19 54 GLN B N 1
ATOM 2332 C CA . GLN B 1 54 ? 5.188 21.156 24.031 1 96.19 54 GLN B CA 1
ATOM 2333 C C . GLN B 1 54 ? 5.555 22.594 23.688 1 96.19 54 GLN B C 1
ATOM 2335 O O . GLN B 1 54 ? 6.621 23.078 24.062 1 96.19 54 GLN B O 1
ATOM 2340 N N . LEU B 1 55 ? 4.688 23.297 22.953 1 97.25 55 LEU B N 1
ATOM 2341 C CA . LEU B 1 55 ? 4.918 24.688 22.578 1 97.25 55 LEU B CA 1
ATOM 2342 C C . LEU B 1 55 ? 5.008 25.562 23.812 1 97.25 55 LEU B C 1
ATOM 2344 O O . LEU B 1 55 ? 5.863 26.453 23.891 1 97.25 55 LEU B O 1
ATOM 2348 N N . ALA B 1 56 ? 4.141 25.281 24.766 1 97.19 56 ALA B N 1
ATOM 2349 C CA . ALA B 1 56 ? 4.188 26.016 26.031 1 97.19 56 ALA B CA 1
ATOM 2350 C C . ALA B 1 56 ? 5.535 25.844 26.719 1 97.19 56 ALA B C 1
ATOM 2352 O O . ALA B 1 56 ? 6.094 26.797 27.281 1 97.19 56 ALA B O 1
ATOM 2353 N N . GLY B 1 57 ? 6.035 24.656 26.672 1 96.25 57 GLY B N 1
ATOM 2354 C CA . GLY B 1 57 ? 7.344 24.359 27.234 1 96.25 57 GLY B CA 1
ATOM 2355 C C . GLY B 1 57 ? 8.469 25.125 26.562 1 96.25 57 GLY B C 1
ATOM 2356 O O . GLY B 1 57 ? 9.531 25.328 27.156 1 96.25 57 GLY B O 1
ATOM 2357 N N . LEU B 1 58 ? 8.25 25.531 25.375 1 95.56 58 LEU B N 1
ATOM 2358 C CA . LEU B 1 58 ? 9.234 26.297 24.609 1 95.56 58 LEU B CA 1
ATOM 2359 C C . LEU B 1 58 ? 8.984 27.797 24.766 1 95.56 58 LEU B C 1
ATOM 2361 O O . LEU B 1 58 ? 9.617 28.594 24.078 1 95.56 58 LEU B O 1
ATOM 2365 N N . GLY B 1 59 ? 8 28.125 25.578 1 95.31 59 GLY B N 1
ATOM 2366 C CA . GLY B 1 59 ? 7.707 29.531 25.828 1 95.31 59 GLY B CA 1
ATOM 2367 C C . GLY B 1 59 ? 6.715 30.125 24.859 1 95.31 59 GLY B C 1
ATOM 2368 O O . GLY B 1 59 ? 6.617 31.344 24.719 1 95.31 59 GLY B O 1
ATOM 2369 N N . ILE B 1 60 ? 6.012 29.328 24.141 1 97.25 60 ILE B N 1
ATOM 2370 C CA . ILE B 1 60 ? 5.055 29.781 23.141 1 97.25 60 ILE B CA 1
ATOM 2371 C C . ILE B 1 60 ? 3.639 29.391 23.578 1 97.25 60 ILE B C 1
ATOM 2373 O O . ILE B 1 60 ? 3.281 28.219 23.578 1 97.25 60 ILE B O 1
ATOM 2377 N N . LYS B 1 61 ? 2.865 30.391 23.906 1 96.62 61 LYS B N 1
ATOM 2378 C CA . LYS B 1 61 ? 1.477 30.141 24.281 1 96.62 61 LYS B CA 1
ATOM 2379 C C . LYS B 1 61 ? 0.59 30 23.047 1 96.62 61 LYS B C 1
ATOM 2381 O O . LYS B 1 61 ? 0.597 30.859 22.172 1 96.62 61 LYS B O 1
ATOM 2386 N N . VAL B 1 62 ? -0.148 28.906 22.984 1 97.69 62 VAL B N 1
ATOM 2387 C CA . VAL B 1 62 ? -1.018 28.641 21.844 1 97.69 62 VAL B CA 1
ATOM 2388 C C . VAL B 1 62 ? -2.414 28.266 22.344 1 97.69 62 VAL B C 1
ATOM 2390 O O . VAL B 1 62 ? -2.566 27.406 23.203 1 97.69 62 VAL B O 1
ATOM 2393 N N . GLU B 1 63 ? -3.418 28.984 21.828 1 95.81 63 GLU B N 1
ATOM 2394 C CA . GLU B 1 63 ? -4.805 28.625 22.109 1 95.81 63 GLU B CA 1
ATOM 2395 C C . GLU B 1 63 ? -5.273 27.484 21.219 1 95.81 63 GLU B C 1
ATOM 2397 O O . GLU B 1 63 ? -4.738 27.281 20.125 1 95.81 63 GLU B O 1
ATOM 2402 N N . ASP B 1 64 ? -6.293 26.812 21.688 1 94.62 64 ASP B N 1
ATOM 2403 C CA . ASP B 1 64 ? -6.812 25.641 20.984 1 94.62 64 ASP B CA 1
ATOM 2404 C C . ASP B 1 64 ? -7.191 25.984 19.547 1 94.62 64 ASP B C 1
ATOM 2406 O O . ASP B 1 64 ? -6.859 25.25 18.609 1 94.62 64 ASP B O 1
ATOM 2410 N N . GLU B 1 65 ? -7.805 27.047 19.328 1 93.25 65 GLU B N 1
ATOM 2411 C CA . GLU B 1 65 ? -8.328 27.438 18.031 1 93.25 65 GLU B CA 1
ATOM 2412 C C . GLU B 1 65 ? -7.207 27.875 17.094 1 93.25 65 GLU B C 1
ATOM 2414 O O . GLU B 1 65 ? -7.418 28 15.883 1 93.25 65 GLU B O 1
ATOM 2419 N N . GLU B 1 66 ? -6.004 28.094 17.703 1 96.94 66 GLU B N 1
ATOM 2420 C CA . GLU B 1 66 ? -4.871 28.562 16.906 1 96.94 66 GLU B CA 1
ATOM 2421 C C . GLU B 1 66 ? -4.133 27.391 16.266 1 96.94 66 GLU B C 1
ATOM 2423 O O . GLU B 1 66 ? -3.311 27.594 15.367 1 96.94 66 GLU B O 1
ATOM 2428 N N . LEU B 1 67 ? -4.387 26.219 16.734 1 97.56 67 LEU B N 1
ATOM 2429 C CA . LEU B 1 67 ? -3.668 25.047 16.234 1 97.56 67 LEU B CA 1
ATOM 2430 C C . LEU B 1 67 ? -4.555 24.203 15.32 1 97.56 67 LEU B C 1
ATOM 2432 O O . LEU B 1 67 ? -5.695 23.891 15.664 1 97.56 67 LEU B O 1
ATOM 2436 N N . LEU B 1 68 ? -4.055 23.906 14.172 1 96.81 68 LEU B N 1
ATOM 2437 C CA . LEU B 1 68 ? -4.738 23.031 13.234 1 96.81 68 LEU B CA 1
ATOM 2438 C C . LEU B 1 68 ? -3.871 21.812 12.906 1 96.81 68 LEU B C 1
ATOM 2440 O O . LEU B 1 68 ? -2.684 21.953 12.602 1 96.81 68 LEU B O 1
ATOM 2444 N N . THR B 1 69 ? -4.441 20.656 13.039 1 97.12 69 THR B N 1
ATOM 2445 C CA . THR B 1 69 ? -3.816 19.391 12.68 1 97.12 69 THR B CA 1
ATOM 2446 C C . THR B 1 69 ? -4.734 18.578 11.781 1 97.12 69 THR B C 1
ATOM 2448 O O . THR B 1 69 ? -5.941 18.828 11.727 1 97.12 69 THR B O 1
ATOM 2451 N N . PRO B 1 70 ? -4.145 17.609 11.086 1 97.06 70 PRO B N 1
ATOM 2452 C CA . PRO B 1 70 ? -4.992 16.734 10.258 1 97.06 70 PRO B CA 1
ATOM 2453 C C . PRO B 1 70 ? -6.062 16.016 11.078 1 97.06 70 PRO B C 1
ATOM 2455 O O . PRO B 1 70 ? -7.188 15.828 10.594 1 97.06 70 PRO B O 1
ATOM 2458 N N . ALA B 1 71 ? -5.727 15.617 12.266 1 97.12 71 ALA B N 1
ATOM 2459 C CA . ALA B 1 71 ? -6.711 14.961 13.117 1 97.12 71 ALA B CA 1
ATOM 2460 C C . ALA B 1 71 ? -7.879 15.891 13.43 1 97.12 71 ALA B C 1
ATOM 2462 O O . ALA B 1 71 ? -9.039 15.477 13.375 1 97.12 71 ALA B O 1
ATOM 2463 N N . GLY B 1 72 ? -7.559 17.156 13.773 1 95.38 72 GLY B N 1
ATOM 2464 C CA . GLY B 1 72 ? -8.617 18.125 13.992 1 95.38 72 GLY B CA 1
ATOM 2465 C C . GLY B 1 72 ? -9.5 18.328 12.773 1 95.38 72 GLY B C 1
ATOM 2466 O O . GLY B 1 72 ? -10.727 18.375 12.891 1 95.38 72 GLY B O 1
ATOM 2467 N N . ALA B 1 73 ? -8.867 18.422 11.633 1 95 73 ALA B N 1
ATOM 2468 C CA . ALA B 1 73 ? -9.602 18.562 10.383 1 95 73 ALA B CA 1
ATOM 2469 C C . ALA B 1 73 ? -10.492 17.344 10.133 1 95 73 ALA B C 1
ATOM 2471 O O . ALA B 1 73 ? -11.617 17.484 9.641 1 95 73 ALA B O 1
ATOM 2472 N N . ALA B 1 74 ? -10.023 16.172 10.469 1 96.31 74 ALA B N 1
ATOM 2473 C CA . ALA B 1 74 ? -10.781 14.938 10.273 1 96.31 74 ALA B CA 1
ATOM 2474 C C . ALA B 1 74 ? -12.016 14.898 11.172 1 96.31 74 ALA B C 1
ATOM 2476 O O . ALA B 1 74 ? -13.094 14.469 10.742 1 96.31 74 ALA B O 1
ATOM 2477 N N . VAL B 1 75 ? -11.844 15.328 12.398 1 95.88 75 VAL B N 1
ATOM 2478 C CA . VAL B 1 75 ? -12.977 15.367 13.32 1 95.88 75 VAL B CA 1
ATOM 2479 C C . VAL B 1 75 ? -14.078 16.25 12.75 1 95.88 75 VAL B C 1
ATOM 2481 O O . VAL B 1 75 ? -15.25 15.875 12.742 1 95.88 75 VAL B O 1
ATOM 2484 N N . GLU B 1 76 ? -13.68 17.422 12.266 1 92.88 76 GLU B N 1
ATOM 2485 C CA . GLU B 1 76 ? -14.656 18.328 11.68 1 92.88 76 GLU B CA 1
ATOM 2486 C C . GLU B 1 76 ? -15.312 17.719 10.445 1 92.88 76 GLU B C 1
ATOM 2488 O O . GLU B 1 76 ? -16.516 17.859 10.242 1 92.88 76 GLU B O 1
ATOM 2493 N N . TRP B 1 77 ? -14.555 17.062 9.609 1 94.25 77 TRP B N 1
ATOM 2494 C CA . TRP B 1 77 ? -15.062 16.391 8.414 1 94.25 77 TRP B CA 1
ATOM 2495 C C . TRP B 1 77 ? -16.078 15.312 8.789 1 94.25 77 TRP B C 1
ATOM 2497 O O . TRP B 1 77 ? -17.141 15.219 8.172 1 94.25 77 TRP B O 1
ATOM 2507 N N . LEU B 1 78 ? -15.742 14.5 9.773 1 96.75 78 LEU B N 1
ATOM 2508 C CA . LEU B 1 78 ? -16.609 13.43 10.234 1 96.75 78 LEU B CA 1
ATOM 2509 C C . LEU B 1 78 ? -17.953 13.984 10.727 1 96.75 78 LEU B C 1
ATOM 2511 O O . LEU B 1 78 ? -19 13.438 10.414 1 96.75 78 LEU B O 1
ATOM 2515 N N . ARG B 1 79 ? -17.891 15.047 11.469 1 94.44 79 ARG B N 1
ATOM 2516 C CA . ARG B 1 79 ? -19.109 15.68 11.984 1 94.44 79 ARG B CA 1
ATOM 2517 C C . ARG B 1 79 ? -19.969 16.219 10.852 1 94.44 79 ARG B C 1
ATOM 2519 O O . ARG B 1 79 ? -21.172 15.984 10.812 1 94.44 79 ARG B O 1
ATOM 2526 N N . LYS B 1 80 ? -19.344 16.906 10 1 92.94 80 LYS B N 1
ATOM 2527 C CA . LYS B 1 80 ? -20.047 17.516 8.875 1 92.94 80 LYS B CA 1
ATOM 2528 C C . LYS B 1 80 ? -20.75 16.453 8.031 1 92.94 80 LYS B C 1
ATOM 2530 O O . LYS B 1 80 ? -21.859 16.703 7.523 1 92.94 80 LYS B O 1
ATOM 2535 N N . HIS B 1 81 ? -20.172 15.273 7.887 1 95.12 81 HIS B N 1
ATOM 2536 C CA . HIS B 1 81 ? -20.703 14.25 6.992 1 95.12 81 HIS B CA 1
ATOM 2537 C C . HIS B 1 81 ? -21.484 13.195 7.77 1 95.12 81 HIS B C 1
ATOM 2539 O O . HIS B 1 81 ? -22.031 12.258 7.176 1 95.12 81 HIS B O 1
ATOM 2545 N N . GLY B 1 82 ? -21.5 13.328 9.047 1 95.88 82 GLY B N 1
ATOM 2546 C CA . GLY B 1 82 ? -22.25 12.406 9.891 1 95.88 82 GLY B CA 1
ATOM 2547 C C . GLY B 1 82 ? -21.688 11 9.867 1 95.88 82 GLY B C 1
ATOM 2548 O O . GLY B 1 82 ? -22.438 10.031 9.719 1 95.88 82 GLY B O 1
ATOM 2549 N N . ARG B 1 83 ? -20.344 10.828 9.953 1 97.19 83 ARG B N 1
ATOM 2550 C CA . ARG B 1 83 ? -19.688 9.523 9.875 1 97.19 83 ARG B CA 1
ATOM 2551 C C . ARG B 1 83 ? -19.094 9.133 11.227 1 97.19 83 ARG B C 1
ATOM 2553 O O . ARG B 1 83 ? -18.547 9.977 11.945 1 97.19 83 ARG B O 1
ATOM 2560 N N . ARG B 1 84 ? -19.188 7.848 11.578 1 96.75 84 ARG B N 1
ATOM 2561 C CA . ARG B 1 84 ? -18.469 7.277 12.711 1 96.75 84 ARG B CA 1
ATOM 2562 C C . ARG B 1 84 ? -17.078 6.828 12.305 1 96.75 84 ARG B C 1
ATOM 2564 O O . ARG B 1 84 ? -16.906 6.184 11.266 1 96.75 84 ARG B O 1
ATOM 2571 N N . PRO B 1 85 ? -16.109 7.125 13.133 1 97.62 85 PRO B N 1
ATOM 2572 C CA . PRO B 1 85 ? -14.75 6.805 12.711 1 97.62 85 PRO B CA 1
ATOM 2573 C C . PRO B 1 85 ? -14.383 5.344 12.969 1 97.62 85 PRO B C 1
ATOM 2575 O O . PRO B 1 85 ? -14.734 4.789 14.016 1 97.62 85 PRO B O 1
ATOM 2578 N N . HIS B 1 86 ? -13.805 4.668 12.039 1 97.94 86 HIS B N 1
ATOM 2579 C CA . HIS B 1 86 ? -12.938 3.506 12.203 1 97.94 86 HIS B CA 1
ATOM 2580 C C . HIS B 1 86 ? -11.469 3.904 12.141 1 97.94 86 HIS B C 1
ATOM 2582 O O . HIS B 1 86 ? -10.945 4.211 11.062 1 97.94 86 HIS B O 1
ATOM 2588 N N . LEU B 1 87 ? -10.859 3.836 13.305 1 98.19 87 LEU B N 1
ATOM 2589 C CA . LEU B 1 87 ? -9.562 4.484 13.43 1 98.19 87 LEU B CA 1
ATOM 2590 C C . LEU B 1 87 ? -8.43 3.494 13.172 1 98.19 87 LEU B C 1
ATOM 2592 O O . LEU B 1 87 ? -8.422 2.398 13.734 1 98.19 87 LEU B O 1
ATOM 2596 N N . LEU B 1 88 ? -7.578 3.828 12.281 1 98.44 88 LEU B N 1
ATOM 2597 C CA . LEU B 1 88 ? -6.242 3.254 12.133 1 98.44 88 LEU B CA 1
ATOM 2598 C C . LEU B 1 88 ? -5.168 4.32 12.336 1 98.44 88 LEU B C 1
ATOM 2600 O O . LEU B 1 88 ? -4.613 4.836 11.359 1 98.44 88 LEU B O 1
ATOM 2604 N N . VAL B 1 89 ? -4.902 4.648 13.57 1 98.12 89 VAL B N 1
ATOM 2605 C CA . VAL B 1 89 ? -4.008 5.715 14 1 98.12 89 VAL B CA 1
ATOM 2606 C C . VAL B 1 89 ? -3.215 5.262 15.227 1 98.12 89 VAL B C 1
ATOM 2608 O O . VAL B 1 89 ? -3.482 4.195 15.789 1 98.12 89 VAL B O 1
ATOM 2611 N N . HIS B 1 90 ? -2.242 6.023 15.602 1 96.56 90 HIS B N 1
ATOM 2612 C CA . HIS B 1 90 ? -1.544 5.773 16.859 1 96.56 90 HIS B CA 1
ATOM 2613 C C . HIS B 1 90 ? -2.5 5.848 18.047 1 96.56 90 HIS B C 1
ATOM 2615 O O . HIS B 1 90 ? -3.367 6.723 18.094 1 96.56 90 HIS B O 1
ATOM 2621 N N . PRO B 1 91 ? -2.289 4.984 19.031 1 95.5 91 PRO B N 1
ATOM 2622 C CA . PRO B 1 91 ? -3.178 4.977 20.188 1 95.5 91 PRO B CA 1
ATOM 2623 C C . PRO B 1 91 ? -3.271 6.344 20.875 1 95.5 91 PRO B C 1
ATOM 2625 O O . PRO B 1 91 ? -4.344 6.73 21.344 1 95.5 91 PRO B O 1
ATOM 2628 N N . ASP B 1 92 ? -2.223 7.121 20.859 1 95 92 ASP B N 1
ATOM 2629 C CA . ASP B 1 92 ? -2.188 8.438 21.5 1 95 92 ASP B CA 1
ATOM 2630 C C . ASP B 1 92 ? -3.158 9.398 20.812 1 95 92 ASP B C 1
ATOM 2632 O O . ASP B 1 92 ? -3.594 10.383 21.422 1 95 92 ASP B O 1
ATOM 2636 N N . LEU B 1 93 ? -3.436 9.141 19.578 1 97.12 93 LEU B N 1
ATOM 2637 C CA . LEU B 1 93 ? -4.23 10.086 18.797 1 97.12 93 LEU B CA 1
ATOM 2638 C C . LEU B 1 93 ? -5.719 9.773 18.906 1 97.12 93 LEU B C 1
ATOM 2640 O O . LEU B 1 93 ? -6.562 10.586 18.516 1 97.12 93 LEU B O 1
ATOM 2644 N N . GLU B 1 94 ? -6.078 8.594 19.453 1 96.62 94 GLU B N 1
ATOM 2645 C CA . GLU B 1 94 ? -7.469 8.148 19.5 1 96.62 94 GLU B CA 1
ATOM 2646 C C . GLU B 1 94 ? -8.328 9.125 20.297 1 96.62 94 GLU B C 1
ATOM 2648 O O . GLU B 1 94 ? -9.516 9.297 20.016 1 96.62 94 GLU B O 1
ATOM 2653 N N . THR B 1 95 ? -7.688 9.797 21.25 1 95.62 95 THR B N 1
ATOM 2654 C CA . THR B 1 95 ? -8.414 10.703 22.125 1 95.62 95 THR B CA 1
ATOM 2655 C C . THR B 1 95 ? -9.008 11.859 21.328 1 95.62 95 THR B C 1
ATOM 2657 O O . THR B 1 95 ? -10.055 12.406 21.688 1 95.62 95 THR B O 1
ATOM 2660 N N . GLU B 1 96 ? -8.383 12.289 20.219 1 96.25 96 GLU B N 1
ATOM 2661 C CA . GLU B 1 96 ? -8.875 13.383 19.391 1 96.25 96 GLU B CA 1
ATOM 2662 C C . GLU B 1 96 ? -10.258 13.07 18.828 1 96.25 96 GLU B C 1
ATOM 2664 O O . GLU B 1 96 ? -11.023 13.984 18.5 1 96.25 96 GLU B O 1
ATOM 2669 N N . PHE B 1 97 ? -10.57 11.805 18.75 1 96.94 97 PHE B N 1
ATOM 2670 C CA . PHE B 1 97 ? -11.789 11.391 18.062 1 96.94 97 PHE B CA 1
ATOM 2671 C C . PHE B 1 97 ? -12.844 10.953 19.078 1 96.94 97 PHE B C 1
ATOM 2673 O O . PHE B 1 97 ? -13.922 10.492 18.688 1 96.94 97 PHE B O 1
ATOM 2680 N N . SER B 1 98 ? -12.344 11.18 20.312 1 91.81 98 SER B N 1
ATOM 2681 C CA . SER B 1 98 ? -13.289 10.82 21.375 1 91.81 98 SER B CA 1
ATOM 2682 C C . SER B 1 98 ? -14.547 11.68 21.297 1 91.81 98 SER B C 1
ATOM 2684 O O . SER B 1 98 ? -14.461 12.898 21.125 1 91.81 98 SER B O 1
ATOM 2686 N N . GLY B 1 99 ? -15.742 11.195 21.094 1 88.69 99 GLY B N 1
ATOM 2687 C CA . GLY B 1 99 ? -16.984 11.961 21.141 1 88.69 99 GLY B CA 1
ATOM 2688 C C . GLY B 1 99 ? -17.609 12.156 19.766 1 88.69 99 GLY B C 1
ATOM 2689 O O . GLY B 1 99 ? -18.656 12.781 19.641 1 88.69 99 GLY B O 1
ATOM 2690 N N . VAL B 1 100 ? -16.719 11.867 18.812 1 91.62 100 VAL B N 1
ATOM 2691 C CA . VAL B 1 100 ? -17.312 11.961 17.484 1 91.62 100 VAL B CA 1
ATOM 2692 C C . VAL B 1 100 ? -18.484 10.977 17.375 1 91.62 100 VAL B C 1
ATOM 2694 O O . VAL B 1 100 ? -18.281 9.766 17.5 1 91.62 100 VAL B O 1
ATOM 2697 N N . GLU B 1 101 ? -19.656 11.609 17.328 1 84.06 101 GLU B N 1
ATOM 2698 C CA . GLU B 1 101 ? -20.875 10.828 17.141 1 84.06 101 GLU B CA 1
ATOM 2699 C C . GLU B 1 101 ? -21.281 10.781 15.672 1 84.06 101 GLU B C 1
ATOM 2701 O O . GLU B 1 101 ? -20.906 11.656 14.891 1 84.06 101 GLU B O 1
ATOM 2706 N N . GLY B 1 102 ? -21.609 9.648 15.188 1 76.62 102 GLY B N 1
ATOM 2707 C CA . GLY B 1 102 ? -22.062 9.547 13.805 1 76.62 102 GLY B CA 1
ATOM 2708 C C . GLY B 1 102 ? -23.188 8.547 13.609 1 76.62 102 GLY B C 1
ATOM 2709 O O . GLY B 1 102 ? -23.703 7.988 14.578 1 76.62 102 GLY B O 1
ATOM 2710 N N . GLY B 1 103 ? -23.688 8.711 12.344 1 79.88 103 GLY B N 1
ATOM 2711 C CA . GLY B 1 103 ? -24.734 7.777 11.969 1 79.88 103 GLY B CA 1
ATOM 2712 C C . GLY B 1 103 ? -24.25 6.344 11.875 1 79.88 103 GLY B C 1
ATOM 2713 O O . GLY B 1 103 ? -23.359 5.938 12.625 1 79.88 103 GLY B O 1
ATOM 2714 N N . SER B 1 104 ? -24.906 5.582 11.117 1 85.06 104 SER B N 1
ATOM 2715 C CA . SER B 1 104 ? -24.578 4.176 10.922 1 85.06 104 SER B CA 1
ATOM 2716 C C . SER B 1 104 ? -23.406 4.012 9.961 1 85.06 104 SER B C 1
ATOM 2718 O O . SER B 1 104 ? -22.672 3.02 10.031 1 85.06 104 SER B O 1
ATOM 2720 N N . ASP B 1 105 ? -23.109 5.059 9.141 1 94.81 105 ASP B N 1
ATOM 2721 C CA . ASP B 1 105 ? -22.062 4.941 8.133 1 94.81 105 ASP B CA 1
ATOM 2722 C C . ASP B 1 105 ? -20.688 5.273 8.727 1 94.81 105 ASP B C 1
ATOM 2724 O O . ASP B 1 105 ? -20.578 6.129 9.609 1 94.81 105 ASP B O 1
ATOM 2728 N N . LYS B 1 106 ? -19.734 4.594 8.281 1 97.25 106 LYS B N 1
ATOM 2729 C CA . LYS B 1 106 ? -18.406 4.719 8.859 1 97.25 106 LYS B CA 1
ATOM 2730 C C . LYS B 1 106 ? -17.453 5.426 7.895 1 97.25 106 LYS B C 1
ATOM 2732 O O . LYS B 1 106 ? -17.75 5.543 6.703 1 97.25 106 LYS B O 1
ATOM 2737 N N . ALA B 1 107 ? -16.422 5.977 8.43 1 98.25 107 ALA B N 1
ATOM 2738 C CA . ALA B 1 107 ? -15.242 6.398 7.68 1 98.25 107 ALA B CA 1
ATOM 2739 C C . ALA B 1 107 ? -13.969 5.805 8.281 1 98.25 107 ALA B C 1
ATOM 2741 O O . ALA B 1 107 ? -13.75 5.887 9.492 1 98.25 107 ALA B O 1
ATOM 2742 N N . VAL B 1 108 ? -13.25 5.172 7.445 1 98.69 108 VAL B N 1
ATOM 2743 C CA . VAL B 1 108 ? -11.914 4.738 7.848 1 98.69 108 VAL B CA 1
ATOM 2744 C C . VAL B 1 108 ? -10.969 5.934 7.871 1 98.69 108 VAL B C 1
ATOM 2746 O O . VAL B 1 108 ? -10.82 6.641 6.867 1 98.69 108 VAL B O 1
ATOM 2749 N N . VAL B 1 109 ? -10.375 6.199 9.023 1 98.56 109 VAL B N 1
ATOM 2750 C CA . VAL B 1 109 ? -9.422 7.293 9.203 1 98.56 109 VAL B CA 1
ATOM 2751 C C . VAL B 1 109 ? -8.023 6.73 9.414 1 98.56 109 VAL B C 1
ATOM 2753 O O . VAL B 1 109 ? -7.766 6.047 10.406 1 98.56 109 VAL B O 1
ATOM 2756 N N . VAL B 1 110 ? -7.156 7.066 8.492 1 98.62 110 VAL B N 1
ATOM 2757 C CA . VAL B 1 110 ? -5.809 6.508 8.57 1 98.62 110 VAL B CA 1
ATOM 2758 C C . VAL B 1 110 ? -4.801 7.621 8.852 1 98.62 110 VAL B C 1
ATOM 2760 O O . VAL B 1 110 ? -4.754 8.625 8.125 1 98.62 110 VAL B O 1
ATOM 2763 N N . GLY B 1 111 ? -4.047 7.539 9.852 1 97.88 111 GLY B N 1
ATOM 2764 C CA . GLY B 1 111 ? -2.879 8.328 10.203 1 97.88 111 GLY B CA 1
ATOM 2765 C C . GLY B 1 111 ? -1.682 7.48 10.594 1 97.88 111 GLY B C 1
ATOM 2766 O O . GLY B 1 111 ? -1.673 6.27 10.367 1 97.88 111 GLY B O 1
ATOM 2767 N N . ASP B 1 112 ? -0.637 8.148 11.016 1 96.75 112 ASP B N 1
ATOM 2768 C CA . ASP B 1 112 ? 0.496 7.367 11.508 1 96.75 112 ASP B CA 1
ATOM 2769 C C . ASP B 1 112 ? 0.074 6.434 12.641 1 96.75 112 ASP B C 1
ATOM 2771 O O . ASP B 1 112 ? -0.219 6.887 13.75 1 96.75 112 ASP B O 1
ATOM 2775 N N . ALA B 1 113 ? 0.127 5.168 12.375 1 97.12 113 ALA B N 1
ATOM 2776 C CA . ALA B 1 113 ? -0.338 4.195 13.359 1 97.12 113 ALA B CA 1
ATOM 2777 C C . ALA B 1 113 ? 0.831 3.426 13.969 1 97.12 113 ALA B C 1
ATOM 2779 O O . ALA B 1 113 ? 0.64 2.588 14.852 1 97.12 113 ALA B O 1
ATOM 2780 N N . GLY B 1 114 ? 2.021 3.697 13.492 1 94.12 114 GLY B N 1
ATOM 2781 C CA . GLY B 1 114 ? 3.182 3 14.031 1 94.12 114 GLY B CA 1
ATOM 2782 C C . GLY B 1 114 ? 3.018 1.492 14.039 1 94.12 114 GLY B C 1
ATOM 2783 O O . GLY B 1 114 ? 2.717 0.886 13.016 1 94.12 114 GLY B O 1
ATOM 2784 N N . GLU B 1 115 ? 3.037 0.933 15.234 1 93.69 115 GLU B N 1
ATOM 2785 C CA . GLU B 1 115 ? 2.975 -0.517 15.398 1 93.69 115 GLU B CA 1
ATOM 2786 C C . GLU B 1 115 ? 1.568 -1.044 15.133 1 93.69 115 GLU B C 1
ATOM 2788 O O . GLU B 1 115 ? 1.377 -2.246 14.938 1 93.69 115 GLU B O 1
ATOM 2793 N N . ALA B 1 116 ? 0.667 -0.185 15.125 1 95.25 116 ALA B N 1
ATOM 2794 C CA . ALA B 1 116 ? -0.701 -0.609 14.836 1 95.25 116 ALA B CA 1
ATOM 2795 C C . ALA B 1 116 ? -0.888 -0.902 13.352 1 95.25 116 ALA B C 1
ATOM 2797 O O . ALA B 1 116 ? -1.893 -1.496 12.953 1 95.25 116 ALA B O 1
ATOM 2798 N N . PHE B 1 117 ? 0.057 -0.486 12.562 1 97.56 117 PHE B N 1
ATOM 2799 C CA . PHE B 1 117 ? 0.075 -0.964 11.18 1 97.56 117 PHE B CA 1
ATOM 2800 C C . PHE B 1 117 ? 0.477 -2.434 11.125 1 97.56 117 PHE B C 1
ATOM 2802 O O . PHE B 1 117 ? 1.667 -2.756 11.117 1 97.56 117 PHE B O 1
ATOM 2809 N N . ASN B 1 118 ? -0.429 -3.281 11.102 1 97.5 118 ASN B N 1
ATOM 2810 C CA . ASN B 1 118 ? -0.258 -4.719 10.922 1 97.5 118 ASN B CA 1
ATOM 2811 C C . ASN B 1 118 ? -1.388 -5.316 10.086 1 97.5 118 ASN B C 1
ATOM 2813 O O . ASN B 1 118 ? -2.381 -4.645 9.805 1 97.5 118 ASN B O 1
ATOM 2817 N N . HIS B 1 119 ? -1.206 -6.547 9.703 1 97.56 119 HIS B N 1
ATOM 2818 C CA . HIS B 1 119 ? -2.148 -7.176 8.781 1 97.56 119 HIS B CA 1
ATOM 2819 C C . HIS B 1 119 ? -3.568 -7.133 9.336 1 97.56 119 HIS B C 1
ATOM 2821 O O . HIS B 1 119 ? -4.508 -6.781 8.617 1 97.56 119 HIS B O 1
ATOM 2827 N N . ALA B 1 120 ? -3.758 -7.488 10.57 1 97.56 120 ALA B N 1
ATOM 2828 C CA . ALA B 1 120 ? -5.086 -7.574 11.172 1 97.56 120 ALA B CA 1
ATOM 2829 C C . ALA B 1 120 ? -5.793 -6.223 11.141 1 97.56 120 ALA B C 1
ATOM 2831 O O . ALA B 1 120 ? -6.949 -6.129 10.719 1 97.56 120 ALA B O 1
ATOM 2832 N N . SER B 1 121 ? -5.133 -5.188 11.586 1 98.38 121 SER B N 1
ATOM 2833 C CA . SER B 1 121 ? -5.734 -3.857 11.633 1 98.38 121 SER B CA 1
ATOM 2834 C C . SER B 1 121 ? -5.996 -3.318 10.234 1 98.38 121 SER B C 1
ATOM 2836 O O . SER B 1 121 ? -7.043 -2.721 9.977 1 98.38 121 SER B O 1
ATOM 2838 N N . LEU B 1 122 ? -5.062 -3.537 9.352 1 98.69 122 LEU B N 1
ATOM 2839 C CA . LEU B 1 122 ? -5.23 -3.107 7.969 1 98.69 122 LEU B CA 1
ATOM 2840 C C . LEU B 1 122 ? -6.391 -3.846 7.309 1 98.69 122 LEU B C 1
ATOM 2842 O O . LEU B 1 122 ? -7.176 -3.246 6.57 1 98.69 122 LEU B O 1
ATOM 2846 N N . ASN B 1 123 ? -6.473 -5.117 7.602 1 98.56 123 ASN B N 1
ATOM 2847 C CA . ASN B 1 123 ? -7.555 -5.906 7.016 1 98.56 123 ASN B CA 1
ATOM 2848 C C . ASN B 1 123 ? -8.922 -5.461 7.535 1 98.56 123 ASN B C 1
ATOM 2850 O O . ASN B 1 123 ? -9.898 -5.453 6.789 1 98.56 123 ASN B O 1
ATOM 2854 N N . ARG B 1 124 ? -9.008 -5.129 8.844 1 98.38 124 ARG B N 1
ATOM 2855 C CA . ARG B 1 124 ? -10.25 -4.594 9.383 1 98.38 124 ARG B CA 1
ATOM 2856 C C . ARG B 1 124 ? -10.648 -3.307 8.664 1 98.38 124 ARG B C 1
ATOM 2858 O O . ARG B 1 124 ? -11.82 -3.119 8.32 1 98.38 124 ARG B O 1
ATOM 2865 N N . ALA B 1 125 ? -9.688 -2.424 8.453 1 98.75 125 ALA B N 1
ATOM 2866 C CA . ALA B 1 125 ? -9.945 -1.186 7.723 1 98.75 125 ALA B CA 1
ATOM 2867 C C . ALA B 1 125 ? -10.414 -1.475 6.297 1 98.75 125 ALA B C 1
ATOM 2869 O O . ALA B 1 125 ? -11.375 -0.873 5.816 1 98.75 125 ALA B O 1
ATOM 2870 N N . PHE B 1 126 ? -9.773 -2.408 5.66 1 98.75 126 PHE B N 1
ATOM 2871 C CA . PHE B 1 126 ? -10.109 -2.814 4.301 1 98.75 126 PHE B CA 1
ATOM 2872 C C . PHE B 1 126 ? -11.547 -3.297 4.223 1 98.75 126 PHE B C 1
ATOM 2874 O O . PHE B 1 126 ? -12.297 -2.893 3.328 1 98.75 126 PHE B O 1
ATOM 2881 N N . ARG B 1 127 ? -11.922 -4.102 5.113 1 98.44 127 ARG B N 1
ATOM 2882 C CA . ARG B 1 127 ? -13.266 -4.668 5.09 1 98.44 127 ARG B CA 1
ATOM 2883 C C . ARG B 1 127 ? -14.32 -3.588 5.289 1 98.44 127 ARG B C 1
ATOM 2885 O O . ARG B 1 127 ? -15.398 -3.648 4.695 1 98.44 127 ARG B O 1
ATOM 2892 N N . GLU B 1 128 ? -14.016 -2.578 6.164 1 98.19 128 GLU B N 1
ATOM 2893 C CA . GLU B 1 128 ? -14.922 -1.438 6.281 1 98.19 128 GLU B CA 1
ATOM 2894 C C . GLU B 1 128 ? -15.062 -0.706 4.949 1 98.19 128 GLU B C 1
ATOM 2896 O O . GLU B 1 128 ? -16.156 -0.303 4.566 1 98.19 128 GLU B O 1
ATOM 2901 N N . LEU B 1 129 ? -13.961 -0.544 4.27 1 98.5 129 LEU B N 1
ATOM 2902 C CA . LEU B 1 129 ? -13.961 0.176 3.002 1 98.5 129 LEU B CA 1
ATOM 2903 C C . LEU B 1 129 ? -14.781 -0.568 1.952 1 98.5 129 LEU B C 1
ATOM 2905 O O . LEU B 1 129 ? -15.57 0.042 1.226 1 98.5 129 LEU B O 1
ATOM 2909 N N . VAL B 1 130 ? -14.578 -1.857 1.886 1 96.5 130 VAL B N 1
ATOM 2910 C CA . VAL B 1 130 ? -15.297 -2.648 0.892 1 96.5 130 VAL B CA 1
ATOM 2911 C C . VAL B 1 130 ? -16.781 -2.693 1.243 1 96.5 130 VAL B C 1
ATOM 2913 O O . VAL B 1 130 ? -17.641 -2.812 0.358 1 96.5 130 VAL B O 1
ATOM 2916 N N . ALA B 1 131 ? -17.109 -2.574 2.514 1 95.75 131 ALA B N 1
ATOM 2917 C CA . ALA B 1 131 ? -18.5 -2.549 2.965 1 95.75 131 ALA B CA 1
ATOM 2918 C C . ALA B 1 131 ? -19.141 -1.185 2.711 1 95.75 131 ALA B C 1
ATOM 2920 O O . ALA B 1 131 ? -20.328 -0.988 2.973 1 95.75 131 ALA B O 1
ATOM 2921 N N . GLY B 1 132 ? -18.328 -0.203 2.26 1 96.62 132 GLY B N 1
ATOM 2922 C CA . GLY B 1 132 ? -18.922 1.045 1.822 1 96.62 132 GLY B CA 1
ATOM 2923 C C . GLY B 1 132 ? -18.484 2.242 2.643 1 96.62 132 GLY B C 1
ATOM 2924 O O . GLY B 1 132 ? -18.922 3.367 2.395 1 96.62 132 GLY B O 1
ATOM 2925 N N . ALA B 1 133 ? -17.625 2.062 3.619 1 97.94 133 ALA B N 1
ATOM 2926 C CA . ALA B 1 133 ? -17.156 3.174 4.441 1 97.94 133 ALA B CA 1
ATOM 2927 C C . ALA B 1 133 ? -16.406 4.199 3.596 1 97.94 133 ALA B C 1
ATOM 2929 O O . ALA B 1 133 ? -15.758 3.842 2.604 1 97.94 133 ALA B O 1
ATOM 2930 N N . ASP B 1 134 ? -16.438 5.469 3.984 1 97.94 134 ASP B N 1
ATOM 2931 C CA . ASP B 1 134 ? -15.594 6.492 3.385 1 97.94 134 ASP B CA 1
ATOM 2932 C C . ASP B 1 134 ? -14.133 6.289 3.77 1 97.94 134 ASP B C 1
ATOM 2934 O O . ASP B 1 134 ? -13.82 5.516 4.676 1 97.94 134 ASP B O 1
ATOM 2938 N N . PHE B 1 135 ? -13.305 6.867 3.057 1 98.69 135 PHE B N 1
ATOM 2939 C CA . PHE B 1 135 ? -11.867 6.719 3.258 1 98.69 135 PHE B CA 1
ATOM 2940 C C . PHE B 1 135 ? -11.211 8.07 3.475 1 98.69 135 PHE B C 1
ATOM 2942 O O . PHE B 1 135 ? -11.211 8.922 2.58 1 98.69 135 PHE B O 1
ATOM 2949 N N . VAL B 1 136 ? -10.641 8.312 4.668 1 97.94 136 VAL B N 1
ATOM 2950 C CA . VAL B 1 136 ? -10.008 9.562 5.051 1 97.94 136 VAL B CA 1
ATOM 2951 C C . VAL B 1 136 ? -8.555 9.312 5.441 1 97.94 136 VAL B C 1
ATOM 2953 O O . VAL B 1 136 ? -8.273 8.453 6.281 1 97.94 136 VAL B O 1
ATOM 2956 N N . ALA B 1 137 ? -7.664 9.992 4.852 1 97.75 137 ALA B N 1
ATOM 2957 C CA . ALA B 1 137 ? -6.25 9.914 5.203 1 97.75 137 ALA B CA 1
ATOM 2958 C C . ALA B 1 137 ? -5.77 11.219 5.84 1 97.75 137 ALA B C 1
ATOM 2960 O O . ALA B 1 137 ? -5.977 12.297 5.285 1 97.75 137 ALA B O 1
ATOM 2961 N N . LEU B 1 138 ? -5.121 11.062 6.949 1 97 138 LEU B N 1
ATOM 2962 C CA . LEU B 1 138 ? -4.598 12.234 7.641 1 97 138 LEU B CA 1
ATOM 2963 C C . LEU B 1 138 ? -3.316 12.734 6.977 1 97 138 LEU B C 1
ATOM 2965 O O . LEU B 1 138 ? -2.988 13.914 7.059 1 97 138 LEU B O 1
ATOM 2969 N N . ALA B 1 139 ? -2.625 11.891 6.402 1 93.88 139 ALA B N 1
ATOM 2970 C CA . ALA B 1 139 ? -1.387 12.18 5.684 1 93.88 139 ALA B CA 1
ATOM 2971 C C . ALA B 1 139 ? -1.091 11.102 4.645 1 93.88 139 ALA B C 1
ATOM 2973 O O . ALA B 1 139 ? -1.578 9.977 4.75 1 93.88 139 ALA B O 1
ATOM 2974 N N . VAL B 1 140 ? -0.284 11.523 3.621 1 93.5 140 VAL B N 1
ATOM 2975 C CA . VAL B 1 140 ? 0.04 10.539 2.592 1 93.5 140 VAL B CA 1
ATOM 2976 C C . VAL B 1 140 ? 1.535 10.586 2.285 1 93.5 140 VAL B C 1
ATOM 2978 O O . VAL B 1 140 ? 1.963 10.211 1.191 1 93.5 140 VAL B O 1
ATOM 2981 N N . ASN B 1 141 ? 2.324 11.062 3.287 1 90.25 141 ASN B N 1
ATOM 2982 C CA . ASN B 1 141 ? 3.77 11.102 3.096 1 90.25 141 ASN B CA 1
ATOM 2983 C C . ASN B 1 141 ? 4.336 9.703 2.826 1 90.25 141 ASN B C 1
ATOM 2985 O O . ASN B 1 141 ? 3.906 8.727 3.443 1 90.25 141 ASN B O 1
ATOM 2989 N N . ARG B 1 142 ? 5.379 9.625 1.963 1 92.94 142 ARG B N 1
ATOM 2990 C CA . ARG B 1 142 ? 5.973 8.344 1.591 1 92.94 142 ARG B CA 1
ATOM 2991 C C . ARG B 1 142 ? 6.887 7.824 2.693 1 92.94 142 ARG B C 1
ATOM 2993 O O . ARG B 1 142 ? 6.84 6.645 3.039 1 92.94 142 ARG B O 1
ATOM 3000 N N . THR B 1 143 ? 7.754 8.797 3.127 1 93.12 143 THR B N 1
ATOM 3001 C CA . THR B 1 143 ? 8.805 8.414 4.062 1 93.12 143 THR B CA 1
ATOM 3002 C C . THR B 1 143 ? 9.055 9.523 5.082 1 93.12 143 THR B C 1
ATOM 3004 O O . THR B 1 143 ? 8.562 10.641 4.922 1 93.12 143 THR B O 1
ATOM 3007 N N . PHE B 1 144 ? 9.664 9.219 6.141 1 87.81 144 PHE B N 1
ATOM 3008 C CA . PHE B 1 144 ? 10.18 10.18 7.117 1 87.81 144 PHE B CA 1
ATOM 3009 C C . PHE B 1 144 ? 11.539 9.727 7.648 1 87.81 144 PHE B C 1
ATOM 3011 O O . PHE B 1 144 ? 11.898 8.555 7.539 1 87.81 144 PHE B O 1
ATOM 3018 N N . LYS B 1 145 ? 12.273 10.656 8.039 1 87.44 145 LYS B N 1
ATOM 3019 C CA . LYS B 1 145 ? 13.562 10.336 8.633 1 87.44 145 LYS B CA 1
ATOM 3020 C C . LYS B 1 145 ? 13.406 9.852 10.07 1 87.44 145 LYS B C 1
ATOM 3022 O O . LYS B 1 145 ? 12.852 10.562 10.914 1 87.44 145 LYS B O 1
ATOM 3027 N N . ASP B 1 146 ? 13.93 8.664 10.383 1 88.81 146 ASP B N 1
ATOM 3028 C CA . ASP B 1 146 ? 13.797 8.031 11.695 1 88.81 146 ASP B CA 1
ATOM 3029 C C . ASP B 1 146 ? 14.922 8.477 12.625 1 88.81 146 ASP B C 1
ATOM 3031 O O . ASP B 1 146 ? 15.852 9.172 12.203 1 88.81 146 ASP B O 1
ATOM 3035 N N . ALA B 1 147 ? 14.734 8.148 13.891 1 84.38 147 ALA B N 1
ATOM 3036 C CA . ALA B 1 147 ? 15.68 8.555 14.93 1 84.38 147 ALA B CA 1
ATOM 3037 C C . ALA B 1 147 ? 17.094 8.102 14.586 1 84.38 147 ALA B C 1
ATOM 3039 O O . ALA B 1 147 ? 18.078 8.758 14.961 1 84.38 147 ALA B O 1
ATOM 3040 N N . ASP B 1 148 ? 17.25 7.047 13.836 1 91.06 148 ASP B N 1
ATOM 3041 C CA . ASP B 1 148 ? 18.562 6.512 13.484 1 91.06 148 ASP B CA 1
ATOM 3042 C C . ASP B 1 148 ? 19.125 7.227 12.258 1 91.06 148 ASP B C 1
ATOM 3044 O O . ASP B 1 148 ? 20.219 6.879 11.773 1 91.06 148 ASP B O 1
ATOM 3048 N N . GLY B 1 149 ? 18.391 8.148 11.719 1 87.88 149 GLY B N 1
ATOM 3049 C CA . GLY B 1 149 ? 18.844 8.945 10.602 1 87.88 149 GLY B CA 1
ATOM 3050 C C . GLY B 1 149 ? 18.5 8.344 9.25 1 87.88 149 GLY B C 1
ATOM 3051 O O . GLY B 1 149 ? 18.75 8.953 8.211 1 87.88 149 GLY B O 1
ATOM 3052 N N . LEU B 1 150 ? 17.859 7.184 9.336 1 92.06 150 LEU B N 1
ATOM 3053 C CA . LEU B 1 150 ? 17.5 6.508 8.086 1 92.06 150 LEU B CA 1
ATOM 3054 C C . LEU B 1 150 ? 16.047 6.762 7.73 1 92.06 150 LEU B C 1
ATOM 3056 O O . LEU B 1 150 ? 15.258 7.203 8.57 1 92.06 150 LEU B O 1
ATOM 3060 N N . LEU B 1 151 ? 15.695 6.531 6.492 1 94.12 151 LEU B N 1
ATOM 3061 C CA . LEU B 1 151 ? 14.32 6.68 6.035 1 94.12 151 LEU B CA 1
ATOM 3062 C C . LEU B 1 151 ? 13.477 5.484 6.457 1 94.12 151 LEU B C 1
ATOM 3064 O O . LEU B 1 151 ? 13.938 4.344 6.41 1 94.12 151 LEU B O 1
ATOM 3068 N N . SER B 1 152 ? 12.297 5.801 6.895 1 96.56 152 SER B N 1
ATOM 3069 C CA . SER B 1 152 ? 11.32 4.785 7.262 1 96.56 152 SER B CA 1
ATOM 3070 C C . SER B 1 152 ? 9.992 5.004 6.539 1 96.56 152 SER B C 1
ATOM 3072 O O . SER B 1 152 ? 9.734 6.098 6.039 1 96.56 152 SER B O 1
ATOM 3074 N N . LEU B 1 153 ? 9.195 3.916 6.488 1 96.88 153 LEU B N 1
ATOM 3075 C CA . LEU B 1 153 ? 7.855 3.994 5.918 1 96.88 153 LEU B CA 1
ATOM 3076 C C . LEU B 1 153 ? 7 4.996 6.68 1 96.88 153 LEU B C 1
ATOM 3078 O O . LEU B 1 153 ? 7 5.008 7.914 1 96.88 153 LEU B O 1
ATOM 3082 N N . ASP B 1 154 ? 6.359 5.805 5.906 1 95.38 154 ASP B N 1
ATOM 3083 C CA . ASP B 1 154 ? 5.375 6.711 6.496 1 95.38 154 ASP B CA 1
ATOM 3084 C C . ASP B 1 154 ? 3.953 6.277 6.145 1 95.38 154 ASP B C 1
ATOM 3086 O O . ASP B 1 154 ? 3.75 5.219 5.547 1 95.38 154 ASP B O 1
ATOM 3090 N N . THR B 1 155 ? 2.971 7.047 6.578 1 96.88 155 THR B N 1
ATOM 3091 C CA . THR B 1 155 ? 1.547 6.742 6.5 1 96.88 155 THR B CA 1
ATOM 3092 C C . THR B 1 155 ? 1.136 6.453 5.059 1 96.88 155 THR B C 1
ATOM 3094 O O . THR B 1 155 ? 0.277 5.602 4.809 1 96.88 155 THR B O 1
ATOM 3097 N N . GLY B 1 156 ? 1.693 7.094 4.117 1 97 156 GLY B N 1
ATOM 3098 C CA . GLY B 1 156 ? 1.287 7.012 2.723 1 97 156 GLY B CA 1
ATOM 3099 C C . GLY B 1 156 ? 1.339 5.602 2.17 1 97 156 GLY B C 1
ATOM 3100 O O . GLY B 1 156 ? 0.513 5.227 1.334 1 97 156 GLY B O 1
ATOM 3101 N N . ALA B 1 157 ? 2.346 4.832 2.574 1 98.25 157 ALA B N 1
ATOM 3102 C CA . ALA B 1 157 ? 2.479 3.455 2.109 1 98.25 157 ALA B CA 1
ATOM 3103 C C . ALA B 1 157 ? 1.234 2.639 2.451 1 98.25 157 ALA B C 1
ATOM 3105 O O . ALA B 1 157 ? 0.744 1.867 1.623 1 98.25 157 ALA B O 1
ATOM 3106 N N . PHE B 1 158 ? 0.734 2.857 3.598 1 98.69 158 PHE B N 1
ATOM 3107 C CA . PHE B 1 158 ? -0.393 2.068 4.078 1 98.69 158 PHE B CA 1
ATOM 3108 C C . PHE B 1 158 ? -1.702 2.576 3.484 1 98.69 158 PHE B C 1
ATOM 3110 O O . PHE B 1 158 ? -2.619 1.793 3.23 1 98.69 158 PHE B O 1
ATOM 3117 N N . VAL B 1 159 ? -1.798 3.854 3.273 1 98.5 159 VAL B N 1
ATOM 3118 C CA . VAL B 1 159 ? -2.922 4.414 2.531 1 98.5 159 VAL B CA 1
ATOM 3119 C C . VAL B 1 159 ? -2.949 3.84 1.117 1 98.5 159 VAL B C 1
ATOM 3121 O O . VAL B 1 159 ? -4 3.422 0.629 1 98.5 159 VAL B O 1
ATOM 3124 N N . ALA B 1 160 ? -1.798 3.756 0.479 1 98.5 160 ALA B N 1
ATOM 3125 C CA . ALA B 1 160 ? -1.682 3.191 -0.864 1 98.5 160 ALA B CA 1
ATOM 3126 C C . ALA B 1 160 ? -2.121 1.73 -0.885 1 98.5 160 ALA B C 1
ATOM 3128 O O . ALA B 1 160 ? -2.777 1.287 -1.83 1 98.5 160 ALA B O 1
ATOM 3129 N N . ALA B 1 161 ? -1.716 1.018 0.103 1 98.69 161 ALA B N 1
ATOM 3130 C CA . ALA B 1 161 ? -2.105 -0.386 0.208 1 98.69 161 ALA B CA 1
ATOM 3131 C C . ALA B 1 161 ? -3.623 -0.535 0.222 1 98.69 161 ALA B C 1
ATOM 3133 O O . ALA B 1 161 ? -4.18 -1.343 -0.526 1 98.69 161 ALA B O 1
ATOM 3134 N N . LEU B 1 162 ? -4.262 0.26 1.075 1 98.81 162 LEU B N 1
ATOM 3135 C CA . LEU B 1 162 ? -5.715 0.192 1.215 1 98.81 162 LEU B CA 1
ATOM 3136 C C . LEU B 1 162 ? -6.406 0.658 -0.062 1 98.81 162 LEU B C 1
ATOM 3138 O O . LEU B 1 162 ? -7.418 0.086 -0.468 1 98.81 162 LEU B O 1
ATOM 3142 N N . GLU B 1 163 ? -5.898 1.741 -0.644 1 98.62 163 GLU B N 1
ATOM 3143 C CA . GLU B 1 163 ? -6.457 2.223 -1.903 1 98.62 163 GLU B CA 1
ATOM 3144 C C . GLU B 1 163 ? -6.355 1.162 -2.996 1 98.62 163 GLU B C 1
ATOM 3146 O O . GLU B 1 163 ? -7.316 0.925 -3.73 1 98.62 163 GLU B O 1
ATOM 3151 N N . PHE B 1 164 ? -5.227 0.534 -3.1 1 97.88 164 PHE B N 1
ATOM 3152 C CA . PHE B 1 164 ? -4.992 -0.525 -4.074 1 97.88 164 PHE B CA 1
ATOM 3153 C C . PHE B 1 164 ? -6.004 -1.652 -3.902 1 97.88 164 PHE B C 1
ATOM 3155 O O . PHE B 1 164 ? -6.645 -2.072 -4.867 1 97.88 164 PHE B O 1
ATOM 3162 N N . ALA B 1 165 ? -6.16 -2.117 -2.729 1 97.5 165 ALA B N 1
ATOM 3163 C CA . ALA B 1 165 ? -6.969 -3.301 -2.449 1 97.5 165 ALA B CA 1
ATOM 3164 C C . ALA B 1 165 ? -8.461 -2.99 -2.584 1 97.5 165 ALA B C 1
ATOM 3166 O O . ALA B 1 165 ? -9.219 -3.799 -3.117 1 97.5 165 ALA B O 1
ATOM 3167 N N . SER B 1 166 ? -8.914 -1.828 -2.133 1 97.56 166 SER B N 1
ATOM 3168 C CA . SER B 1 166 ? -10.336 -1.516 -2.027 1 97.56 166 SER B CA 1
ATOM 3169 C C . SER B 1 166 ? -10.844 -0.822 -3.287 1 97.56 166 SER B C 1
ATOM 3171 O O . SER B 1 166 ? -12.055 -0.776 -3.535 1 97.56 166 SER B O 1
ATOM 3173 N N . GLY B 1 167 ? -9.922 -0.175 -4.02 1 96.62 167 GLY B N 1
ATOM 3174 C CA . GLY B 1 167 ? -10.32 0.637 -5.16 1 96.62 167 GLY B CA 1
ATOM 3175 C C . GLY B 1 167 ? -10.883 1.989 -4.762 1 96.62 167 GLY B C 1
ATOM 3176 O O . GLY B 1 167 ? -11.383 2.73 -5.609 1 96.62 167 GLY B O 1
ATOM 3177 N N . ARG B 1 168 ? -10.805 2.307 -3.461 1 96.25 168 ARG B N 1
ATOM 3178 C CA . ARG B 1 168 ? -11.305 3.578 -2.949 1 96.25 168 ARG B CA 1
ATOM 3179 C C . ARG B 1 168 ? -10.164 4.578 -2.768 1 96.25 168 ARG B C 1
ATOM 3181 O O . ARG B 1 168 ? -9.094 4.227 -2.279 1 96.25 168 ARG B O 1
ATOM 3188 N N . SER B 1 169 ? -10.43 5.805 -3.176 1 97 169 SER B N 1
ATOM 3189 C CA . SER B 1 169 ? -9.445 6.855 -2.953 1 97 169 SER B CA 1
ATOM 3190 C C . SER B 1 169 ? -9.781 7.676 -1.71 1 97 169 SER B C 1
ATOM 3192 O O . SER B 1 169 ? -10.945 7.977 -1.457 1 97 169 SER B O 1
ATOM 3194 N N . PRO B 1 170 ? -8.773 8.047 -0.991 1 97.44 170 PRO B N 1
ATOM 3195 C CA . PRO B 1 170 ? -9.039 8.781 0.249 1 97.44 170 PRO B CA 1
ATOM 3196 C C . PRO B 1 170 ? -9.242 10.281 0.016 1 97.44 170 PRO B C 1
ATOM 3198 O O . PRO B 1 170 ? -8.727 10.836 -0.958 1 97.44 170 PRO B O 1
ATOM 3201 N N . VAL B 1 171 ? -10.039 10.875 0.903 1 96.44 171 VAL B N 1
ATOM 3202 C CA . VAL B 1 171 ? -9.945 12.312 1.136 1 96.44 171 VAL B CA 1
ATOM 3203 C C . VAL B 1 171 ? -8.742 12.617 2.025 1 96.44 171 VAL B C 1
ATOM 3205 O O . VAL B 1 171 ? -8.617 12.062 3.121 1 96.44 171 VAL B O 1
ATOM 3208 N N . VAL B 1 172 ? -7.906 13.469 1.578 1 94.62 172 VAL B N 1
ATOM 3209 C CA . VAL B 1 172 ? -6.703 13.797 2.34 1 94.62 172 VAL B CA 1
ATOM 3210 C C . VAL B 1 172 ? -6.918 15.094 3.111 1 94.62 172 VAL B C 1
ATOM 3212 O O . VAL B 1 172 ? -7.32 16.109 2.533 1 94.62 172 VAL B O 1
ATOM 3215 N N . LEU B 1 173 ? -6.68 15.086 4.441 1 94.12 173 LEU B N 1
ATOM 3216 C CA . LEU B 1 173 ? -7.039 16.234 5.277 1 94.12 173 LEU B CA 1
ATOM 3217 C C . LEU B 1 173 ? -5.797 16.859 5.895 1 94.12 173 LEU B C 1
ATOM 3219 O O . LEU B 1 173 ? -5.887 17.562 6.902 1 94.12 173 LEU B O 1
ATOM 3223 N N . GLY B 1 174 ? -4.699 16.875 5.352 1 93.69 174 GLY B N 1
ATOM 3224 C CA . GLY B 1 174 ? -3.473 17.547 5.727 1 93.69 174 GLY B CA 1
ATOM 3225 C C . GLY B 1 174 ? -2.83 18.297 4.578 1 93.69 174 GLY B C 1
ATOM 3226 O O . GLY B 1 174 ? -3.396 18.375 3.484 1 93.69 174 GLY B O 1
ATOM 3227 N N . LYS B 1 175 ? -1.711 19.062 4.973 1 93.38 175 LYS B N 1
ATOM 3228 C CA . LYS B 1 175 ? -0.931 19.672 3.895 1 93.38 175 LYS B CA 1
ATOM 3229 C C . LYS B 1 175 ? -0.484 18.609 2.889 1 93.38 175 LYS B C 1
ATOM 3231 O O . LYS B 1 175 ? -0.186 17.469 3.264 1 93.38 175 LYS B O 1
ATOM 3236 N N . PRO B 1 176 ? -0.666 18.969 1.543 1 92.62 176 PRO B N 1
ATOM 3237 C CA . PRO B 1 176 ? -0.839 20.266 0.892 1 92.62 176 PRO B CA 1
ATOM 3238 C C . PRO B 1 176 ? -2.283 20.531 0.468 1 92.62 176 PRO B C 1
ATOM 3240 O O . PRO B 1 176 ? -2.529 21.312 -0.455 1 92.62 176 PRO B O 1
ATOM 3243 N N . SER B 1 177 ? -3.205 19.844 1.057 1 92.12 177 SER B N 1
ATOM 3244 C CA . SER B 1 177 ? -4.598 20 0.66 1 92.12 177 SER B CA 1
ATOM 3245 C C . SER B 1 177 ? -5.047 21.453 0.796 1 92.12 177 SER B C 1
ATOM 3247 O O . SER B 1 177 ? -4.844 22.078 1.841 1 92.12 177 SER B O 1
ATOM 3249 N N . PRO B 1 178 ? -5.73 21.953 -0.284 1 94.25 178 PRO B N 1
ATOM 3250 C CA . PRO B 1 178 ? -6.242 23.328 -0.177 1 94.25 178 PRO B CA 1
ATOM 3251 C C . PRO B 1 178 ? -7.23 23.5 0.973 1 94.25 178 PRO B C 1
ATOM 3253 O O . PRO B 1 178 ? -7.195 24.516 1.674 1 94.25 178 PRO B O 1
ATOM 3256 N N . ASP B 1 179 ? -8.023 22.516 1.154 1 91.44 179 ASP B N 1
ATOM 3257 C CA . ASP B 1 179 ? -9.031 22.594 2.201 1 91.44 179 ASP B CA 1
ATOM 3258 C C . ASP B 1 179 ? -8.391 22.734 3.578 1 91.44 179 ASP B C 1
ATOM 3260 O O . ASP B 1 179 ? -8.945 23.391 4.465 1 91.44 179 ASP B O 1
ATOM 3264 N N . PHE B 1 180 ? -7.324 22.125 3.783 1 94.62 180 PHE B N 1
ATOM 3265 C CA . PHE B 1 180 ? -6.617 22.219 5.055 1 94.62 180 PHE B CA 1
ATOM 3266 C C . PHE B 1 180 ? -6.191 23.656 5.336 1 94.62 180 PHE B C 1
ATOM 3268 O O . PHE B 1 180 ? -6.488 24.203 6.398 1 94.62 180 PHE B O 1
ATOM 3275 N N . PHE B 1 181 ? -5.598 24.312 4.363 1 96.25 181 PHE B N 1
ATOM 3276 C CA . PHE B 1 181 ? -5.137 25.688 4.508 1 96.25 181 PHE B CA 1
ATOM 3277 C C . PHE B 1 181 ? -6.316 26.641 4.707 1 96.25 181 PHE B C 1
ATOM 3279 O O . PHE B 1 181 ? -6.27 27.516 5.566 1 96.25 181 PHE B O 1
ATOM 3286 N N . LEU B 1 182 ? -7.312 26.406 3.92 1 94.75 182 LEU B N 1
ATOM 3287 C CA . LEU B 1 182 ? -8.477 27.281 4 1 94.75 182 LEU B CA 1
ATOM 3288 C C . LEU B 1 182 ? -9.18 27.125 5.344 1 94.75 182 LEU B C 1
ATOM 3290 O O . LEU B 1 182 ? -9.688 28.094 5.898 1 94.75 182 LEU B O 1
ATOM 3294 N N . SER B 1 183 ? -9.156 25.922 5.844 1 93.75 183 SER B N 1
ATOM 3295 C CA . SER B 1 183 ? -9.766 25.688 7.148 1 93.75 183 SER B CA 1
ATOM 3296 C C . SER B 1 183 ? -9.008 26.406 8.258 1 93.75 183 SER B C 1
ATOM 3298 O O . SER B 1 183 ? -9.594 26.797 9.266 1 93.75 183 SER B O 1
ATOM 3300 N N . ALA B 1 184 ? -7.738 26.562 8.109 1 95.19 184 ALA B N 1
ATOM 3301 C CA . ALA B 1 184 ? -6.918 27.266 9.094 1 95.19 184 ALA B CA 1
ATOM 3302 C C . ALA B 1 184 ? -7.355 28.719 9.227 1 95.19 184 ALA B C 1
ATOM 3304 O O . ALA B 1 184 ? -7.094 29.359 10.242 1 95.19 184 ALA B O 1
ATOM 3305 N N . LEU B 1 185 ? -8 29.219 8.18 1 95.25 185 LEU B N 1
ATOM 3306 C CA . LEU B 1 185 ? -8.422 30.609 8.156 1 95.25 185 LEU B CA 1
ATOM 3307 C C . LEU B 1 185 ? -9.859 30.75 8.656 1 95.25 185 LEU B C 1
ATOM 3309 O O . LEU B 1 185 ? -10.367 31.875 8.797 1 95.25 185 LEU B O 1
ATOM 3313 N N . ALA B 1 186 ? -10.453 29.625 8.898 1 89.25 186 ALA B N 1
ATOM 3314 C CA . ALA B 1 186 ? -11.844 29.641 9.336 1 89.25 186 ALA B CA 1
ATOM 3315 C C . ALA B 1 186 ? -12.008 30.484 10.594 1 89.25 186 ALA B C 1
ATOM 3317 O O . ALA B 1 186 ? -11.195 30.406 11.523 1 89.25 186 ALA B O 1
ATOM 3318 N N . GLY B 1 187 ? -13.062 31.312 10.617 1 89.62 187 GLY B N 1
ATOM 3319 C CA . GLY B 1 187 ? -13.352 32.125 11.781 1 89.62 187 GLY B CA 1
ATOM 3320 C C . GLY B 1 187 ? -12.609 33.469 11.773 1 89.62 187 GLY B C 1
ATOM 3321 O O . GLY B 1 187 ? -12.844 34.312 12.625 1 89.62 187 GLY B O 1
ATOM 3322 N N . LEU B 1 188 ? -11.656 33.531 10.828 1 93.62 188 LEU B N 1
ATOM 3323 C CA . LEU B 1 188 ? -10.922 34.781 10.703 1 93.62 188 LEU B CA 1
ATOM 3324 C C . LEU B 1 188 ? -11.445 35.594 9.523 1 93.62 188 LEU B C 1
ATOM 3326 O O . LEU B 1 188 ? -11.891 35.031 8.523 1 93.62 188 LEU B O 1
ATOM 3330 N N . ARG B 1 189 ? -11.617 36.812 9.648 1 91.88 189 ARG B N 1
ATOM 3331 C CA . ARG B 1 189 ? -11.961 37.688 8.539 1 91.88 189 ARG B CA 1
ATOM 3332 C C . ARG B 1 189 ? -10.75 37.969 7.66 1 91.88 189 ARG B C 1
ATOM 3334 O O . ARG B 1 189 ? -10.266 39.094 7.594 1 91.88 189 ARG B O 1
ATOM 3341 N N . CYS B 1 190 ? -10.281 36.969 7.004 1 95 190 CYS B N 1
ATOM 3342 C CA . CYS B 1 190 ? -9.086 37.062 6.172 1 95 190 CYS B CA 1
ATOM 3343 C C . CYS B 1 190 ? -9.266 36.281 4.871 1 95 190 CYS B C 1
ATOM 3345 O O . CYS B 1 190 ? -9.5 35.094 4.887 1 95 190 CYS B O 1
ATOM 3347 N N . ALA B 1 191 ? -9.258 37 3.779 1 96.5 191 ALA B N 1
ATOM 3348 C CA . ALA B 1 191 ? -9.211 36.312 2.488 1 96.5 191 ALA B CA 1
ATOM 3349 C C . ALA B 1 191 ? -7.91 35.531 2.33 1 96.5 191 ALA B C 1
ATOM 3351 O O . ALA B 1 191 ? -6.852 35.969 2.787 1 96.5 191 ALA B O 1
ATOM 3352 N N . PRO B 1 192 ? -7.945 34.375 1.653 1 97.69 192 PRO B N 1
ATOM 3353 C CA . PRO B 1 192 ? -6.723 33.594 1.465 1 97.69 192 PRO B CA 1
ATOM 3354 C C . PRO B 1 192 ? -5.578 34.406 0.882 1 97.69 192 PRO B C 1
ATOM 3356 O O . PRO B 1 192 ? -4.422 34.25 1.28 1 97.69 192 PRO B O 1
ATOM 3359 N N . ALA B 1 193 ? -5.902 35.312 0.024 1 97.5 193 ALA B N 1
ATOM 3360 C CA . ALA B 1 193 ? -4.902 36.156 -0.636 1 97.5 193 ALA B CA 1
ATOM 3361 C C . ALA B 1 193 ? -4.191 37.062 0.368 1 97.5 193 ALA B C 1
ATOM 3363 O O . ALA B 1 193 ? -3.119 37.594 0.079 1 97.5 193 ALA B O 1
ATOM 3364 N N . ASP B 1 194 ? -4.742 37.219 1.525 1 97.69 194 ASP B N 1
ATOM 3365 C CA . ASP B 1 194 ? -4.168 38.094 2.549 1 97.69 194 ASP B CA 1
ATOM 3366 C C . ASP B 1 194 ? -3.465 37.25 3.631 1 97.69 194 ASP B C 1
ATOM 3368 O O . ASP B 1 194 ? -3.113 37.781 4.688 1 97.69 194 ASP B O 1
ATOM 3372 N N . ALA B 1 195 ? -3.271 35.969 3.416 1 98.5 195 ALA B N 1
ATOM 3373 C CA . ALA B 1 195 ? -2.584 35.125 4.367 1 98.5 195 ALA B CA 1
ATOM 3374 C C . ALA B 1 195 ? -1.209 34.719 3.842 1 98.5 195 ALA B C 1
ATOM 3376 O O . ALA B 1 195 ? -0.995 34.625 2.629 1 98.5 195 ALA B O 1
ATOM 3377 N N . VAL B 1 196 ? -0.27 34.5 4.793 1 98.75 196 VAL B N 1
ATOM 3378 C CA . VAL B 1 196 ? 1.071 34.062 4.438 1 98.75 196 VAL B CA 1
ATOM 3379 C C . VAL B 1 196 ? 1.397 32.75 5.191 1 98.75 196 VAL B C 1
ATOM 3381 O O . VAL B 1 196 ? 1.045 32.625 6.363 1 98.75 196 VAL B O 1
ATOM 3384 N N . MET B 1 197 ? 1.969 31.797 4.508 1 98.81 197 MET B N 1
ATOM 3385 C CA . MET B 1 197 ? 2.441 30.547 5.086 1 98.81 197 MET B CA 1
ATOM 3386 C C . MET B 1 197 ? 3.953 30.578 5.285 1 98.81 197 MET B C 1
ATOM 3388 O O . MET B 1 197 ? 4.688 31.031 4.41 1 98.81 197 MET B O 1
ATOM 3392 N N . VAL B 1 198 ? 4.402 30.203 6.445 1 98.75 198 VAL B N 1
ATOM 3393 C CA . VAL B 1 198 ? 5.82 29.969 6.703 1 98.75 198 VAL B CA 1
ATOM 3394 C C . VAL B 1 198 ? 6.062 28.484 6.953 1 98.75 198 VAL B C 1
ATOM 3396 O O . VAL B 1 198 ? 5.48 27.891 7.867 1 98.75 198 VAL B O 1
ATOM 3399 N N . GLY B 1 199 ? 6.824 27.859 6.152 1 97.62 199 GLY B N 1
ATOM 3400 C CA . GLY B 1 199 ? 7.074 26.438 6.305 1 97.62 199 GLY B CA 1
ATOM 3401 C C . GLY B 1 199 ? 8.453 26.031 5.828 1 97.62 199 GLY B C 1
ATOM 3402 O O . GLY B 1 199 ? 9.203 26.844 5.293 1 97.62 199 GLY B O 1
ATOM 3403 N N . ASP B 1 200 ? 8.883 24.75 6.078 1 95.75 200 ASP B N 1
ATOM 3404 C CA . ASP B 1 200 ? 10.195 24.234 5.688 1 95.75 200 ASP B CA 1
ATOM 3405 C C . ASP B 1 200 ? 10.07 23.188 4.582 1 95.75 200 ASP B C 1
ATOM 3407 O O . ASP B 1 200 ? 11.07 22.609 4.16 1 95.75 200 ASP B O 1
ATOM 3411 N N . ASP B 1 201 ? 8.906 22.922 4.105 1 93.94 201 ASP B N 1
ATOM 3412 C CA . ASP B 1 201 ? 8.656 21.969 3.027 1 93.94 201 ASP B CA 1
ATOM 3413 C C . ASP B 1 201 ? 8.156 22.672 1.771 1 93.94 201 ASP B C 1
ATOM 3415 O O . ASP B 1 201 ? 7.035 23.188 1.745 1 93.94 201 ASP B O 1
ATOM 3419 N N . ALA B 1 202 ? 8.953 22.594 0.734 1 95 202 ALA B N 1
ATOM 3420 C CA . ALA B 1 202 ? 8.672 23.344 -0.485 1 95 202 ALA B CA 1
ATOM 3421 C C . ALA B 1 202 ? 7.395 22.844 -1.155 1 95 202 ALA B C 1
ATOM 3423 O O . ALA B 1 202 ? 6.668 23.625 -1.78 1 95 202 ALA B O 1
ATOM 3424 N N . GLU B 1 203 ? 7.133 21.641 -0.96 1 93 203 GLU B N 1
ATOM 3425 C CA . GLU B 1 203 ? 5.961 21.078 -1.608 1 93 203 GLU B CA 1
ATOM 3426 C C . GLU B 1 203 ? 4.711 21.266 -0.755 1 93 203 GLU B C 1
ATOM 3428 O O . GLU B 1 203 ? 3.812 22.031 -1.121 1 93 203 GLU B O 1
ATOM 3433 N N . SER B 1 204 ? 4.727 20.75 0.475 1 93.44 204 SER B N 1
ATOM 3434 C CA . SER B 1 204 ? 3.518 20.672 1.291 1 93.44 204 SER B CA 1
ATOM 3435 C C . SER B 1 204 ? 3.182 22.016 1.921 1 93.44 204 SER B C 1
ATOM 3437 O O . SER B 1 204 ? 2.01 22.375 2.021 1 93.44 204 SER B O 1
ATOM 3439 N N . ASP B 1 205 ? 4.133 22.75 2.305 1 96.31 205 ASP B N 1
ATOM 3440 C CA . ASP B 1 205 ? 3.885 24.031 2.965 1 96.31 205 ASP B CA 1
ATOM 3441 C C . ASP B 1 205 ? 3.744 25.156 1.945 1 96.31 205 ASP B C 1
ATOM 3443 O O . ASP B 1 205 ? 2.789 25.938 1.999 1 96.31 205 ASP B O 1
ATOM 3447 N N . VAL B 1 206 ? 4.715 25.172 1.017 1 96.88 206 VAL B N 1
ATOM 3448 C CA . VAL B 1 206 ? 4.844 26.359 0.177 1 96.88 206 VAL B CA 1
ATOM 3449 C C . VAL B 1 206 ? 3.961 26.203 -1.061 1 96.88 206 VAL B C 1
ATOM 3451 O O . VAL B 1 206 ? 2.947 26.906 -1.19 1 96.88 206 VAL B O 1
ATOM 3454 N N . ALA B 1 207 ? 4.301 25.281 -1.91 1 96.81 207 ALA B N 1
ATOM 3455 C CA . ALA B 1 207 ? 3.508 25.094 -3.123 1 96.81 207 ALA B CA 1
ATOM 3456 C C . ALA B 1 207 ? 2.049 24.812 -2.787 1 96.81 207 ALA B C 1
ATOM 3458 O O . ALA B 1 207 ? 1.139 25.328 -3.436 1 96.81 207 ALA B O 1
ATOM 3459 N N . GLY B 1 208 ? 1.822 24.047 -1.744 1 96 208 GLY B N 1
ATOM 3460 C CA . GLY B 1 208 ? 0.472 23.734 -1.303 1 96 208 GLY B CA 1
ATOM 3461 C C . GLY B 1 208 ? -0.316 24.969 -0.887 1 96 208 GLY B C 1
ATOM 3462 O O . GLY B 1 208 ? -1.461 25.141 -1.306 1 96 208 GLY B O 1
ATOM 3463 N N . ALA B 1 209 ? 0.254 25.781 -0.127 1 97.88 209 ALA B N 1
ATOM 3464 C CA . ALA B 1 209 ? -0.41 26.984 0.358 1 97.88 209 ALA B CA 1
ATOM 3465 C C . ALA B 1 209 ? -0.727 27.938 -0.792 1 97.88 209 ALA B C 1
ATOM 3467 O O . ALA B 1 209 ? -1.826 28.484 -0.862 1 97.88 209 ALA B O 1
ATOM 3468 N N . LEU B 1 210 ? 0.226 28.078 -1.686 1 98.12 210 LEU B N 1
ATOM 3469 C CA . LEU B 1 210 ? 0.04 28.969 -2.82 1 98.12 210 LEU B CA 1
ATOM 3470 C C . LEU B 1 210 ? -1.041 28.453 -3.758 1 98.12 210 LEU B C 1
ATOM 3472 O O . LEU B 1 210 ? -1.855 29.219 -4.27 1 98.12 210 LEU B O 1
ATOM 3476 N N . ARG B 1 211 ? -1.081 27.188 -3.961 1 97.31 211 ARG B N 1
ATOM 3477 C CA . ARG B 1 211 ? -2.125 26.578 -4.781 1 97.31 211 ARG B CA 1
ATOM 3478 C C . ARG B 1 211 ? -3.494 26.734 -4.129 1 97.31 211 ARG B C 1
ATOM 3480 O O . ARG B 1 211 ? -4.516 26.781 -4.82 1 97.31 211 ARG B O 1
ATOM 3487 N N . ALA B 1 212 ? -3.502 26.797 -2.83 1 96.69 212 ALA B N 1
ATOM 3488 C CA . ALA B 1 212 ? -4.746 26.969 -2.088 1 96.69 212 ALA B CA 1
ATOM 3489 C C . ALA B 1 212 ? -5.227 28.422 -2.154 1 96.69 212 ALA B C 1
ATOM 3491 O O . ALA B 1 212 ? -6.316 28.734 -1.678 1 96.69 212 ALA B O 1
ATOM 3492 N N . GLY B 1 213 ? -4.352 29.312 -2.705 1 97.69 213 GLY B N 1
ATOM 3493 C CA . GLY B 1 213 ? -4.77 30.688 -2.918 1 97.69 213 GLY B CA 1
ATOM 3494 C C . GLY B 1 213 ? -4.188 31.656 -1.903 1 97.69 213 GLY B C 1
ATOM 3495 O O . GLY B 1 213 ? -4.559 32.844 -1.876 1 97.69 213 GLY B O 1
ATOM 3496 N N . LEU B 1 214 ? -3.295 31.172 -1.018 1 98.38 214 LEU B N 1
ATOM 3497 C CA . LEU B 1 214 ? -2.646 32.094 -0.094 1 98.38 214 LEU B CA 1
ATOM 3498 C C . LEU B 1 214 ? -1.806 33.125 -0.85 1 98.38 214 LEU B C 1
ATOM 3500 O O . LEU B 1 214 ? -1.271 32.812 -1.921 1 98.38 214 LEU B O 1
ATOM 3504 N N . GLY B 1 215 ? -1.717 34.25 -0.295 1 97.88 215 GLY B N 1
ATOM 3505 C CA . GLY B 1 215 ? -1.068 35.375 -0.979 1 97.88 215 GLY B CA 1
ATOM 3506 C C . GLY B 1 215 ? 0.441 35.25 -1.039 1 97.88 215 GLY B C 1
ATOM 3507 O O . GLY B 1 215 ? 1.083 35.781 -1.946 1 97.88 215 GLY B O 1
ATOM 3508 N N . ALA B 1 216 ? 1.011 34.562 -0.058 1 98.38 216 ALA B N 1
ATOM 3509 C CA . ALA B 1 216 ? 2.457 34.375 0.003 1 98.38 216 ALA B CA 1
ATOM 3510 C C . ALA B 1 216 ? 2.811 33.094 0.775 1 98.38 216 ALA B C 1
ATOM 3512 O O . ALA B 1 216 ? 2.01 32.625 1.575 1 98.38 216 ALA B O 1
ATOM 3513 N N . ALA B 1 217 ? 3.93 32.562 0.471 1 98.69 217 ALA B N 1
ATOM 3514 C CA . ALA B 1 217 ? 4.492 31.438 1.199 1 98.69 217 ALA B CA 1
ATOM 3515 C C . ALA B 1 217 ? 6.012 31.547 1.284 1 98.69 217 ALA B C 1
ATOM 3517 O O . ALA B 1 217 ? 6.688 31.719 0.267 1 98.69 217 ALA B O 1
ATOM 3518 N N . LEU B 1 218 ? 6.488 31.5 2.469 1 98.69 218 LEU B N 1
ATOM 3519 C CA . LEU B 1 218 ? 7.918 31.625 2.732 1 98.69 218 LEU B CA 1
ATOM 3520 C C . LEU B 1 218 ? 8.523 30.281 3.088 1 98.69 218 LEU B C 1
ATOM 3522 O O . LEU B 1 218 ? 7.98 29.547 3.914 1 98.69 218 LEU B O 1
ATOM 3526 N N . LEU B 1 219 ? 9.625 29.953 2.436 1 97.94 219 LEU B N 1
ATOM 3527 C CA . LEU B 1 219 ? 10.375 28.734 2.73 1 97.94 219 LEU B CA 1
ATOM 3528 C C . LEU B 1 219 ? 11.562 29.031 3.639 1 97.94 219 LEU B C 1
ATOM 3530 O O . LEU B 1 219 ? 12.445 29.797 3.273 1 97.94 219 LEU B O 1
ATOM 3534 N N . VAL B 1 220 ? 11.555 28.422 4.785 1 97.62 220 VAL B N 1
ATOM 3535 C CA . VAL B 1 220 ? 12.688 28.609 5.684 1 97.62 220 VAL B CA 1
ATOM 3536 C C . VAL B 1 220 ? 13.734 27.531 5.418 1 97.62 220 VAL B C 1
ATOM 3538 O O . VAL B 1 220 ? 13.406 26.438 4.949 1 97.62 220 VAL B O 1
ATOM 3541 N N . ARG B 1 221 ? 14.992 27.812 5.695 1 94.69 221 ARG B N 1
ATOM 3542 C CA . ARG B 1 221 ? 16.094 26.891 5.434 1 94.69 221 ARG B CA 1
ATOM 3543 C C . ARG B 1 221 ? 16.328 25.969 6.621 1 94.69 221 ARG B C 1
ATOM 3545 O O . ARG B 1 221 ? 17.172 25.078 6.566 1 94.69 221 ARG B O 1
ATOM 3552 N N . THR B 1 222 ? 15.555 26.156 7.594 1 91.06 222 THR B N 1
ATOM 3553 C CA . THR B 1 222 ? 15.602 25.266 8.742 1 91.06 222 THR B CA 1
ATOM 3554 C C . THR B 1 222 ? 14.789 24 8.477 1 91.06 222 THR B C 1
ATOM 3556 O O . THR B 1 222 ? 14.086 23.906 7.465 1 91.06 222 THR B O 1
ATOM 3559 N N . GLY B 1 223 ? 15 22.922 9.227 1 85.44 223 GLY B N 1
ATOM 3560 C CA . GLY B 1 223 ? 14.227 21.688 9.125 1 85.44 223 GLY B CA 1
ATOM 3561 C C . GLY B 1 223 ? 14.617 20.844 7.934 1 85.44 223 GLY B C 1
ATOM 3562 O O . GLY B 1 223 ? 15.797 20.531 7.75 1 85.44 223 GLY B O 1
ATOM 3563 N N . LYS B 1 224 ? 13.672 20.5 7.043 1 78.5 224 LYS B N 1
ATOM 3564 C CA . LYS B 1 224 ? 13.898 19.5 6.012 1 78.5 224 LYS B CA 1
ATOM 3565 C C . LYS B 1 224 ? 14.352 20.141 4.703 1 78.5 224 LYS B C 1
ATOM 3567 O O . LYS B 1 224 ? 14.68 19.438 3.744 1 78.5 224 LYS B O 1
ATOM 3572 N N . CYS B 1 225 ? 14.305 21.438 4.707 1 79.25 225 CYS B N 1
ATOM 3573 C CA . CYS B 1 225 ? 14.656 22.141 3.477 1 79.25 225 CYS B CA 1
ATOM 3574 C C . CYS B 1 225 ? 16.094 21.828 3.062 1 79.25 225 CYS B C 1
ATOM 3576 O O . CYS B 1 225 ? 17 21.812 3.9 1 79.25 225 CYS B O 1
ATOM 3578 N N . ARG B 1 226 ? 16.281 21.406 1.781 1 78.44 226 ARG B N 1
ATOM 3579 C CA . ARG B 1 226 ? 17.578 21.141 1.185 1 78.44 226 ARG B CA 1
ATOM 3580 C C . ARG B 1 226 ? 17.828 22.047 -0.009 1 78.44 226 ARG B C 1
ATOM 3582 O O . ARG B 1 226 ? 16.891 22.562 -0.624 1 78.44 226 ARG B O 1
ATOM 3589 N N . PRO B 1 227 ? 19.141 22.266 -0.225 1 81.06 227 PRO B N 1
ATOM 3590 C CA . PRO B 1 227 ? 19.422 23.062 -1.414 1 81.06 227 PRO B CA 1
ATOM 3591 C C . PRO B 1 227 ? 18.719 22.547 -2.664 1 81.06 227 PRO B C 1
ATOM 3593 O O . PRO B 1 227 ? 18.719 21.344 -2.91 1 81.06 227 PRO B O 1
ATOM 3596 N N . GLY B 1 228 ? 18.125 23.438 -3.389 1 85.12 228 GLY B N 1
ATOM 3597 C CA . GLY B 1 228 ? 17.453 23.031 -4.617 1 85.12 228 GLY B CA 1
ATOM 3598 C C . GLY B 1 228 ? 15.961 22.844 -4.445 1 85.12 228 GLY B C 1
ATOM 3599 O O . GLY B 1 228 ? 15.219 22.844 -5.43 1 85.12 228 GLY B O 1
ATOM 3600 N N . ASP B 1 229 ? 15.469 22.766 -3.219 1 84.75 229 ASP B N 1
ATOM 3601 C CA . ASP B 1 229 ? 14.047 22.547 -2.969 1 84.75 229 ASP B CA 1
ATOM 3602 C C . ASP B 1 229 ? 13.219 23.734 -3.455 1 84.75 229 ASP B C 1
ATOM 3604 O O . ASP B 1 229 ? 12.062 23.578 -3.832 1 84.75 229 ASP B O 1
ATOM 3608 N N . GLU B 1 230 ? 13.812 24.875 -3.467 1 85 230 GLU B N 1
ATOM 3609 C CA . GLU B 1 230 ? 13.086 26.109 -3.758 1 85 230 GLU B CA 1
ATOM 3610 C C . GLU B 1 230 ? 12.633 26.156 -5.215 1 85 230 GLU B C 1
ATOM 3612 O O . GLU B 1 230 ? 11.766 26.938 -5.574 1 85 230 GLU B O 1
ATOM 3617 N N . THR B 1 231 ? 13.195 25.312 -6.062 1 87.38 231 THR B N 1
ATOM 3618 C CA . THR B 1 231 ? 12.82 25.344 -7.473 1 87.38 231 THR B CA 1
ATOM 3619 C C . THR B 1 231 ? 12.219 24.016 -7.898 1 87.38 231 THR B C 1
ATOM 3621 O O . TH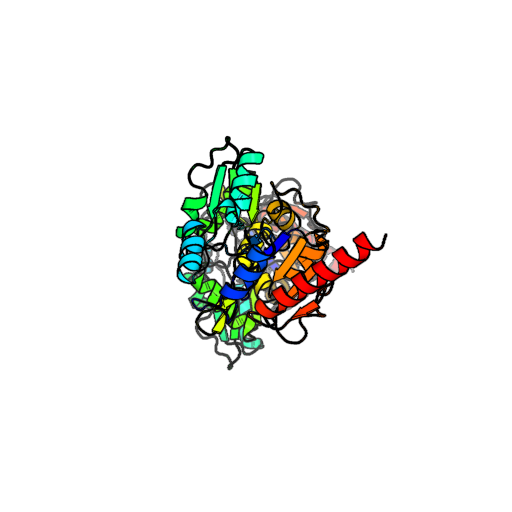R B 1 231 ? 11.945 23.797 -9.078 1 87.38 231 THR B O 1
ATOM 3624 N N . ARG B 1 232 ? 11.992 23.219 -6.98 1 87.75 232 ARG B N 1
ATOM 3625 C CA . ARG B 1 232 ? 11.602 21.844 -7.289 1 87.75 232 ARG B CA 1
ATOM 3626 C C . ARG B 1 232 ? 10.094 21.75 -7.535 1 87.75 232 ARG B C 1
ATOM 3628 O O . ARG B 1 232 ? 9.641 20.891 -8.281 1 87.75 232 ARG B O 1
ATOM 3635 N N . PHE B 1 233 ? 9.414 22.641 -6.914 1 91 233 PHE B N 1
ATOM 3636 C CA . PHE B 1 233 ? 7.957 22.547 -6.969 1 91 233 PHE B CA 1
ATOM 3637 C C . PHE B 1 233 ? 7.355 23.844 -7.504 1 91 233 PHE B C 1
ATOM 3639 O O . PHE B 1 233 ? 7.977 24.906 -7.426 1 91 233 PHE B O 1
ATOM 3646 N N . ASP B 1 234 ? 6.207 23.641 -8.125 1 94.19 234 ASP B N 1
ATOM 3647 C CA . ASP B 1 234 ? 5.449 24.781 -8.648 1 94.19 234 ASP B CA 1
ATOM 3648 C C . ASP B 1 234 ? 4.121 24.938 -7.914 1 94.19 234 ASP B C 1
ATOM 3650 O O . ASP B 1 234 ? 3.383 23.969 -7.738 1 94.19 234 ASP B O 1
ATOM 3654 N N . PRO B 1 235 ? 3.885 26.203 -7.527 1 96.62 235 PRO B N 1
ATOM 3655 C CA . PRO B 1 235 ? 4.645 27.453 -7.602 1 96.62 235 PRO B CA 1
ATOM 3656 C C . PRO B 1 235 ? 5.852 27.469 -6.668 1 96.62 235 PRO B C 1
ATOM 3658 O O . PRO B 1 235 ? 5.859 26.766 -5.648 1 96.62 235 PRO B O 1
ATOM 3661 N N . ALA B 1 236 ? 6.781 28.25 -6.992 1 96.69 236 ALA B N 1
ATOM 3662 C CA . ALA B 1 236 ? 7.957 28.469 -6.156 1 96.69 236 ALA B CA 1
ATOM 3663 C C . ALA B 1 236 ? 7.621 29.359 -4.953 1 96.69 236 ALA B C 1
ATOM 3665 O O . ALA B 1 236 ? 6.602 30.047 -4.953 1 96.69 236 ALA B O 1
ATOM 3666 N N . PRO B 1 237 ? 8.508 29.281 -3.938 1 98 237 PRO B N 1
ATOM 3667 C CA . PRO B 1 237 ? 8.258 30.125 -2.771 1 98 237 PRO B CA 1
ATOM 3668 C C . PRO B 1 237 ? 8.258 31.625 -3.117 1 98 237 PRO B C 1
ATOM 3670 O O . PRO B 1 237 ? 8.984 32.031 -4.016 1 98 237 PRO B O 1
ATOM 3673 N N . THR B 1 238 ? 7.371 32.375 -2.412 1 98.12 238 THR B N 1
ATOM 3674 C CA . THR B 1 238 ? 7.406 33.844 -2.514 1 98.12 238 THR B CA 1
ATOM 3675 C C . THR B 1 238 ? 8.789 34.375 -2.146 1 98.12 238 THR B C 1
ATOM 3677 O O . THR B 1 238 ? 9.281 35.312 -2.777 1 98.12 238 THR B O 1
ATOM 3680 N N . ALA B 1 239 ? 9.43 33.781 -1.143 1 97.69 239 ALA B N 1
ATOM 3681 C CA . ALA B 1 239 ? 10.797 34.094 -0.713 1 97.69 239 ALA B CA 1
ATOM 3682 C C . ALA B 1 239 ? 11.391 32.906 0.062 1 97.69 239 ALA B C 1
ATOM 3684 O O . ALA B 1 239 ? 10.656 32.094 0.613 1 97.69 239 ALA B O 1
ATOM 3685 N N . VAL B 1 240 ? 12.688 32.812 0.016 1 97.62 240 VAL B N 1
ATOM 3686 C CA . VAL B 1 240 ? 13.43 31.891 0.854 1 97.62 240 VAL B CA 1
ATOM 3687 C C . VAL B 1 240 ? 14.164 32.656 1.954 1 97.62 240 VAL B C 1
ATOM 3689 O O . VAL B 1 240 ? 14.852 33.656 1.679 1 97.62 240 VAL B O 1
ATOM 3692 N N . VAL B 1 241 ? 13.945 32.25 3.141 1 97.62 241 VAL B N 1
ATOM 3693 C CA . VAL B 1 241 ? 14.523 32.969 4.273 1 97.62 241 VAL B CA 1
ATOM 3694 C C . VAL B 1 241 ? 15.242 31.984 5.195 1 97.62 241 VAL B C 1
ATOM 3696 O O . VAL B 1 241 ? 15.023 30.781 5.105 1 97.62 241 VAL B O 1
ATOM 3699 N N . ASP B 1 242 ? 16.062 32.438 6.074 1 97.06 242 ASP B N 1
ATOM 3700 C CA . ASP B 1 242 ? 16.953 31.578 6.844 1 97.06 242 ASP B CA 1
ATOM 3701 C C . ASP B 1 242 ? 16.188 30.812 7.93 1 97.06 242 ASP B C 1
ATOM 3703 O O . ASP B 1 242 ? 16.469 29.656 8.203 1 97.06 242 ASP B O 1
ATOM 3707 N N . ASP B 1 243 ? 15.32 31.531 8.594 1 97.75 243 ASP B N 1
ATOM 3708 C CA . ASP B 1 243 ? 14.602 31 9.742 1 97.75 243 ASP B CA 1
ATOM 3709 C C . ASP B 1 243 ? 13.352 31.812 10.047 1 97.75 243 ASP B C 1
ATOM 3711 O O . ASP B 1 243 ? 12.977 32.688 9.266 1 97.75 243 ASP B O 1
ATOM 3715 N N . LEU B 1 244 ? 12.617 31.438 11.133 1 98.56 244 LEU B N 1
ATOM 3716 C CA . LEU B 1 244 ? 11.352 32.094 11.461 1 98.56 244 LEU B CA 1
ATOM 3717 C C . LEU B 1 244 ? 11.57 33.562 11.797 1 98.56 244 LEU B C 1
ATOM 3719 O O . LEU B 1 244 ? 10.719 34.406 11.508 1 98.56 244 LEU B O 1
ATOM 3723 N N . ALA B 1 245 ? 12.742 33.906 12.383 1 98.38 245 ALA B N 1
ATOM 3724 C CA . ALA B 1 245 ? 13.062 35.312 12.664 1 98.38 245 ALA B CA 1
ATOM 3725 C C . ALA B 1 245 ? 13.133 36.125 11.375 1 98.38 245 ALA B C 1
ATOM 3727 O O . ALA B 1 245 ? 12.578 37.219 11.289 1 98.38 245 ALA B O 1
ATOM 3728 N N . ALA B 1 246 ? 13.836 35.531 10.43 1 98.56 246 ALA B N 1
ATOM 3729 C CA . ALA B 1 246 ? 13.953 36.188 9.125 1 98.56 246 ALA B CA 1
ATOM 3730 C C . ALA B 1 246 ? 12.594 36.281 8.43 1 98.56 246 ALA B C 1
ATOM 3732 O O . ALA B 1 246 ? 12.312 37.25 7.719 1 98.56 246 ALA B O 1
ATOM 3733 N N . ALA B 1 247 ? 11.766 35.281 8.609 1 98.75 247 ALA B N 1
ATOM 3734 C CA . ALA B 1 247 ? 10.422 35.312 8.055 1 98.75 247 ALA B CA 1
ATOM 3735 C C . ALA B 1 247 ? 9.594 36.469 8.648 1 98.75 247 ALA B C 1
ATOM 3737 O O . ALA B 1 247 ? 8.867 37.156 7.93 1 98.75 247 ALA B O 1
ATOM 3738 N N . ALA B 1 248 ? 9.672 36.594 9.945 1 98.75 248 ALA B N 1
ATOM 3739 C CA . ALA B 1 248 ? 8.961 37.688 10.617 1 98.75 248 ALA B CA 1
ATOM 3740 C C . ALA B 1 248 ? 9.398 39.031 10.07 1 98.75 248 ALA B C 1
ATOM 3742 O O . ALA B 1 248 ? 8.57 39.938 9.844 1 98.75 248 ALA B O 1
ATOM 3743 N N . ASP B 1 249 ? 10.727 39.156 9.867 1 98.5 249 ASP B N 1
ATOM 3744 C CA . ASP B 1 249 ? 11.25 40.375 9.266 1 98.5 249 ASP B CA 1
ATOM 3745 C C . ASP B 1 249 ? 10.617 40.625 7.902 1 98.5 249 ASP B C 1
ATOM 3747 O O . ASP B 1 249 ? 10.18 41.75 7.613 1 98.5 249 ASP B O 1
ATOM 3751 N N . TRP B 1 250 ? 10.609 39.656 7.105 1 98.5 250 TRP B N 1
ATOM 3752 C CA . TRP B 1 250 ? 10.055 39.75 5.762 1 98.5 250 TRP B CA 1
ATOM 3753 C C . TRP B 1 250 ? 8.586 40.188 5.812 1 98.5 250 TRP B C 1
ATOM 3755 O O . TRP B 1 250 ? 8.156 41.062 5.082 1 98.5 250 TRP B O 1
ATOM 3765 N N . ILE B 1 251 ? 7.781 39.531 6.656 1 98.56 251 ILE B N 1
ATOM 3766 C CA . ILE B 1 251 ? 6.34 39.719 6.758 1 98.56 251 ILE B CA 1
ATOM 3767 C C . ILE B 1 251 ? 6.043 41.156 7.219 1 98.56 251 ILE B C 1
ATOM 3769 O O . ILE B 1 251 ? 5.203 41.844 6.633 1 98.56 251 ILE B O 1
ATOM 3773 N N . LEU B 1 252 ? 6.762 41.625 8.211 1 98 252 LEU B N 1
ATOM 3774 C CA . LEU B 1 252 ? 6.527 42.938 8.773 1 98 252 LEU B CA 1
ATOM 3775 C C . LEU B 1 252 ? 6.949 44.031 7.793 1 98 252 LEU B C 1
ATOM 3777 O O . LEU B 1 252 ? 6.309 45.062 7.711 1 98 252 LEU B O 1
ATOM 3781 N N . LYS B 1 253 ? 8.039 43.719 7.086 1 97.06 253 LYS B N 1
ATOM 3782 C CA . LYS B 1 253 ? 8.469 44.625 6.047 1 97.06 253 LYS B CA 1
ATOM 3783 C C . LYS B 1 253 ? 7.441 44.719 4.926 1 97.06 253 LYS B C 1
ATOM 3785 O O . LYS B 1 253 ? 7.141 45.812 4.434 1 97.06 253 LYS B O 1
ATOM 3790 N N . ALA B 1 254 ? 6.934 43.625 4.5 1 95.88 254 ALA B N 1
ATOM 3791 C CA . ALA B 1 254 ? 5.938 43.562 3.436 1 95.88 254 ALA B CA 1
ATOM 3792 C C . ALA B 1 254 ? 4.66 44.312 3.84 1 95.88 254 ALA B C 1
ATOM 3794 O O . ALA B 1 254 ? 4.031 44.969 3.018 1 95.88 254 ALA B O 1
ATOM 3795 N N . ARG B 1 255 ? 4.227 44.125 5.059 1 93.69 255 ARG B N 1
ATOM 3796 C CA . ARG B 1 255 ? 3.025 44.781 5.559 1 93.69 255 ARG B CA 1
ATOM 3797 C C . ARG B 1 255 ? 3.191 46.312 5.559 1 93.69 255 ARG B C 1
ATOM 3799 O O . ARG B 1 255 ? 2.264 47.031 5.203 1 93.69 255 ARG B O 1
ATOM 3806 N N . ARG B 1 256 ? 4.348 46.719 5.957 1 90.06 256 ARG B N 1
ATOM 3807 C CA . ARG B 1 256 ? 4.633 48.156 5.977 1 90.06 256 ARG B CA 1
ATOM 3808 C C . ARG B 1 256 ? 4.621 48.719 4.566 1 90.06 256 ARG B C 1
ATOM 3810 O O . ARG B 1 256 ? 4.117 49.844 4.352 1 90.06 256 ARG B O 1
ATOM 3817 N N . ALA B 1 257 ? 5.168 47.969 3.676 1 88.5 257 ALA B N 1
ATOM 3818 C CA . ALA B 1 257 ? 5.219 48.438 2.287 1 88.5 257 ALA B CA 1
ATOM 3819 C C . ALA B 1 257 ? 3.812 48.562 1.706 1 88.5 257 ALA B C 1
ATOM 3821 O O . ALA B 1 257 ? 3.539 49.5 0.94 1 88.5 257 ALA B O 1
ATOM 3822 N N . GLU B 1 258 ? 2.975 47.75 2.012 1 85.81 258 GLU B N 1
ATOM 3823 C CA . GLU B 1 258 ? 1.604 47.781 1.511 1 85.81 258 GLU B CA 1
ATOM 3824 C C . GLU B 1 258 ? 0.791 48.906 2.176 1 85.81 258 GLU B C 1
ATOM 3826 O O . GLU B 1 258 ? -0.079 49.5 1.543 1 85.81 258 GLU B O 1
ATOM 3831 N N . ALA B 1 259 ? 1.064 49.125 3.475 1 83.75 259 ALA B N 1
ATOM 3832 C CA . ALA B 1 259 ? 0.385 50.188 4.188 1 83.75 259 ALA B CA 1
ATOM 3833 C C . ALA B 1 259 ? 0.768 51.562 3.613 1 83.75 259 ALA B C 1
ATOM 3835 O O . ALA B 1 259 ? -0.077 52.438 3.498 1 83.75 259 ALA B O 1
ATOM 3836 N N . ASP B 1 260 ? 1.979 51.625 3.262 1 82.56 260 ASP B N 1
ATOM 3837 C CA . ASP B 1 260 ? 2.475 52.875 2.689 1 82.56 260 ASP B CA 1
ATOM 3838 C C . ASP B 1 260 ? 1.906 53.094 1.29 1 82.56 260 ASP B C 1
ATOM 3840 O O . ASP B 1 260 ? 1.659 54.25 0.89 1 82.56 260 ASP B O 1
ATOM 3844 N N . SER B 1 261 ? 1.775 52 0.562 1 74.12 261 SER B N 1
ATOM 3845 C CA . SER B 1 261 ? 1.246 52.094 -0.793 1 74.12 261 SER B CA 1
ATOM 3846 C C . SER B 1 261 ? -0.255 52.375 -0.779 1 74.12 261 SER B C 1
ATOM 3848 O O . SER B 1 261 ? -0.792 52.969 -1.713 1 74.12 261 SER B O 1
ATOM 3850 N N . GLY B 1 262 ? -0.953 51.844 0.126 1 62.97 262 GLY B N 1
ATOM 3851 C CA . GLY B 1 262 ? -2.375 52.125 0.255 1 62.97 262 GLY B CA 1
ATOM 3852 C C . GLY B 1 262 ? -2.674 53.531 0.709 1 62.97 262 GLY B C 1
ATOM 3853 O O . GLY B 1 262 ? -3.676 54.125 0.303 1 62.97 262 GLY B O 1
ATOM 3854 N N . ASP B 1 263 ? -1.942 54.094 1.695 1 53.84 263 ASP B N 1
ATOM 3855 C CA . ASP B 1 263 ? -2.098 55.5 2.127 1 53.84 263 ASP B CA 1
ATOM 3856 C C . ASP B 1 263 ? -1.759 56.469 0.996 1 53.84 263 ASP B C 1
ATOM 3858 O O . ASP B 1 263 ? -2.236 57.594 0.981 1 53.84 263 ASP B O 1
ATOM 3862 N N . ALA B 1 264 ? -0.863 56.156 0.094 1 52.19 264 ALA B N 1
ATOM 3863 C CA . ALA B 1 264 ? -0.518 57.031 -1.031 1 52.19 264 ALA B CA 1
ATOM 3864 C C . ALA B 1 264 ? -1.643 57.062 -2.062 1 52.19 264 ALA B C 1
ATOM 3866 O O . ALA B 1 264 ? -1.558 57.781 -3.059 1 52.19 264 ALA B O 1
ATOM 3867 N N . LEU B 1 265 ? -2.605 56.188 -2.061 1 41.38 265 LEU B N 1
ATOM 3868 C CA . LEU B 1 265 ? -3.744 56.344 -2.959 1 41.38 265 LEU B CA 1
ATOM 3869 C C . LEU B 1 265 ? -4.844 57.156 -2.299 1 41.38 265 LEU B C 1
ATOM 3871 O O . LEU B 1 265 ? -5.152 56.969 -1.123 1 41.38 265 LEU B O 1
#

Secondary structure (DSSP, 8-state):
---EEEE--BTTTEETTEEPTTHHHHHHHHHHTT--EEEE---SSS-HHHHHHHHHHTT----GGGEE-HHHHHHHHHHHHT-EEEEES-GGGGGGGTT----S-EEEEE---GGG-BHHHHHHHHHHHHTT-EEEES---SEEE-TTSSEEE-HHHHHHHHHHHH-PPPEE-STT-HHHHHHHTTTS---GGGEEEEES-IIIIIIHHHHTT-SEEEEESSTT--TTGGGTSSSPPSEEESSHHHHHHHHHHHHHHHHHHHHT-/---EEEE--BTTTEETTEEPTTHHHHHHHHHHTT--EEEE---SSS-HHHHHHHHHHTT----GGGEE-HHHHHHHHHHHHT-EEEEES-GGGGGGGTT----S-EEEEE---GGG-BHHHHHHHHHHHHTT-EEEES---SEEE-TTSSEEE-HHHHHHHHHHHH-PPPEE-STT-HHHHHHHTTTS---GGGEEEEES-IIIIIIHHHHTT-SEEEEESSTT--TTGGGTSSSPPSEEESSHHHHHHHHHHHHHHHHHHHHT-

Organism: Mesorhizobium plurifarium (NCBI:txid69974)

Radius of gyration: 29.47 Å; Cα contacts (8 Å, |Δi|>4): 1159; chains: 2; bounding box: 51×99×73 Å

Foldseek 3Di:
DAAAEEEEPDQAQAPDLGGDPCNQVLVVLCVVVVHHAAYAYLAQAAAQVVVQVSCVVVVHHDDSLRYAYLLLQVLVVCQVVQAAEDEQGDPNHVVSNPPSGGDPAHEYEFAFHDVSPDDVSLVVSLVSLLVPHAYAYSDQDQWDQDPVRDIDGGRNVSQVVSCVNNVHHHDYRGFLALVNLVVSCPPPPDDQLNYEWEEQQFGRGAQSSVVSPHNFYEHEPTGPHDPPRQPPDPPGHPYYYHHSNRVSVVVVVVVVVVVVVVVVD/DAAAEEEEPDQAQAPDLGGDPCNQVLVVLCVVVVHHAAYAYLAQAAAQVVVQVSCVVVVHHDDSLRYAYLLLQVLVVCQVVQAAEDEQGDPNHVVSNPPSGGDPAHEYEFAFHDVSPDDVSLVVSLVSLLVPHAYAYSDQDQWDQDPVRDIDGGRNVSQVVSCVNNVHHHDYRGFLALVNLVVSCPPPPDDQLNYEWEDQQFGRGAQSSVVSPHNFYEHEPGGPHDPPRQPPDPPGHPYYYHHSNRVSVVVVVVVVVVVVVVVVD

Nearest PDB structures (foldseek):
  2ho4-assembly2_B  TM=9.531E-01  e=3.257E-27  Mus musculus
  2x4d-assembly1_A  TM=8.864E-01  e=1.652E-26  Homo sapiens
  3hlt-assembly2_C  TM=9.387E-01  e=3.343E-25  Homo sapiens
  2p27-assembly1_A-2  TM=9.160E-01  e=1.898E-20  Homo sapiens
  2c4n-assembly1_A  TM=8.927E-01  e=1.728E-18  Escherichia coli K-12

Solvent-accessible surface area (backbone atoms only — not comparable to full-atom values): 26586 Å² total; per-residue (Å²): 102,71,54,35,39,38,32,33,38,78,22,37,39,23,50,91,95,39,71,35,84,51,20,55,60,24,53,48,53,41,46,72,71,68,35,53,63,27,38,45,39,64,57,46,46,68,31,69,69,59,53,40,51,53,38,42,75,66,69,36,87,65,56,75,89,29,52,43,35,9,61,58,47,44,48,53,50,28,53,76,70,37,27,22,77,43,80,44,41,21,76,67,32,52,64,71,53,60,82,65,61,44,55,93,49,39,25,35,38,36,27,38,18,64,80,56,39,26,41,69,55,50,35,54,48,40,43,43,40,66,74,64,27,44,44,35,25,28,46,66,48,37,59,43,76,41,97,86,70,43,69,36,75,30,38,16,17,58,52,43,14,46,27,63,45,56,71,50,74,61,49,65,37,14,69,41,34,41,66,40,57,54,54,64,41,59,96,49,99,57,60,49,58,22,25,34,34,40,20,20,39,46,52,42,38,19,16,17,37,43,74,48,42,28,55,36,17,34,33,25,55,30,57,78,38,48,93,66,40,64,73,68,37,80,54,54,50,73,41,79,35,66,34,44,39,49,42,40,51,52,52,55,51,51,36,50,54,43,52,54,54,54,71,70,98,101,72,54,36,39,38,31,34,37,78,22,36,37,22,49,90,95,40,72,35,82,52,20,56,59,24,52,50,52,42,44,71,72,68,36,53,64,28,40,46,37,65,58,46,46,70,33,69,67,58,52,42,50,52,36,42,75,66,69,35,86,66,56,76,89,30,52,43,35,11,61,59,47,44,47,53,51,28,53,76,68,38,25,22,77,44,78,45,42,20,78,68,33,53,64,74,52,60,80,65,61,42,56,92,48,40,24,35,37,35,29,37,19,64,79,56,39,27,40,69,54,50,34,54,48,40,44,44,40,67,73,64,26,44,44,34,23,28,43,65,48,36,58,43,76,40,97,87,71,42,67,35,73,30,38,16,17,58,51,43,13,47,26,63,45,56,71,51,75,60,50,66,36,14,68,40,33,40,66,40,58,56,53,64,39,59,98,49,98,56,58,48,57,22,24,33,34,41,20,20,39,46,52,42,38,20,16,16,38,43,74,49,41,28,53,36,16,32,35,24,56,29,58,77,39,49,94,67,40,64,72,69,35,80,53,54,49,72,43,78,35,66,34,43,40,49,42,40,51,50,53,54,51,54,35,51,54,44,52,52,56,55,68,72,98

pLDDT: mean 94.42, std 6.74, range [41.38, 98.81]